Protein AF-A0A957Q213-F1 (afdb_monomer_lite)

Foldseek 3Di:
DCFPDDDDPDDDDPDDPDDPVLLVVLVVVQVVPAPLPAPPQDRFKDKDFPDDDQQDPPQADSVDPDHRRPVSSVSSSVSSNVLVVQADEVLVDDDQLPRRMHMDSHPLSVLLSLLVCVLVVNQVSHVVSCVVCVVPDDDSLVVSLVSCLVPVVSLLVNLVSCLVVVNNLVSLVPHDPVSLLVSLLSNCVVLVVPLCNVQSDDVDVVVCVVVDPDDDDDDDDDDDDPPPDPPVDLQDQLLCVVRPPSVVCVPPQLSSSSSSSLSNCCNPPVPVSNDPVNSVSNSVNSVRSVVVVVVVVVVVVVVVPPPPPPPDDDDDDDDDDDDDDDDDDDDDPDDDDDDDDDDDDDDDDDDDDDDDDDDDDDDDDDDDDDDDDDDDDDDDDDD

Radius of gyration: 33.46 Å; chains: 1; bounding box: 92×63×100 Å

Secondary structure (DSSP, 8-state):
--TT----S-----S--S-HHHHHHHHHHHHHT---PPTT--TT-EEEES----SSTT---SS-SS---HHHHHHHHHHHHHHHHT-B-GGGS---TT-SEEEESSHHHHHHHHHHHHHTT-GGG-HHHHHHHTT--S-HHHHHHHHHHHTGGGHHHHHHHHHHTT-HHHHHHHS-HHHHHHHHHHHHHHTT-GGGHHHHSS--HHHHHHH-S---S--PPPPPP-------SPPPPTTGGG-TTTTGGGGS-HHHHHHHHHHHHHHH-HHHHTSHHHHHHHHHHHHHHHHHHHHHHHHHHHHHTSS--PPPPPPPP----------PPPP-----------------PPP--------------------------------

Structure (mmCIF, N/CA/C/O backbone):
data_AF-A0A957Q213-F1
#
_entry.id   AF-A0A957Q213-F1
#
loop_
_atom_site.group_PDB
_atom_site.id
_atom_site.type_symbol
_atom_site.label_atom_id
_atom_site.label_alt_id
_atom_site.label_comp_id
_atom_site.label_asym_id
_atom_site.label_entity_id
_atom_site.label_seq_id
_atom_site.pdbx_PDB_ins_code
_atom_site.Cartn_x
_atom_site.Cartn_y
_atom_site.Cartn_z
_atom_site.occupancy
_atom_site.B_iso_or_equiv
_atom_site.auth_seq_id
_atom_site.auth_comp_id
_atom_site.auth_asym_id
_atom_site.auth_atom_id
_atom_site.pdbx_PDB_model_num
ATOM 1 N N . MET A 1 1 ? -0.571 8.875 -5.622 1.00 81.81 1 MET A N 1
ATOM 2 C CA . MET A 1 1 ? 0.793 9.452 -5.729 1.00 81.81 1 MET A CA 1
ATOM 3 C C . MET A 1 1 ? 1.415 9.208 -7.106 1.00 81.81 1 MET A C 1
ATOM 5 O O . MET A 1 1 ? 2.077 10.105 -7.630 1.00 81.81 1 MET A O 1
ATOM 9 N N . TRP A 1 2 ? 1.182 8.040 -7.711 1.00 86.81 2 TRP A N 1
ATOM 10 C CA . TRP A 1 2 ? 1.821 7.592 -8.956 1.00 86.81 2 TRP A CA 1
ATOM 11 C C . TRP A 1 2 ? 0.877 7.546 -10.168 1.00 86.81 2 TRP A C 1
ATOM 13 O O . TRP A 1 2 ? 1.337 7.358 -11.292 1.00 86.81 2 TRP A O 1
ATOM 23 N N . GLN A 1 3 ? -0.426 7.762 -9.971 1.00 84.69 3 GLN A N 1
ATOM 24 C CA . GLN A 1 3 ? -1.411 7.752 -11.058 1.00 84.69 3 GLN A CA 1
ATOM 25 C C . GLN A 1 3 ? -1.062 8.701 -12.214 1.00 84.69 3 GLN A C 1
ATOM 27 O O . GLN A 1 3 ? -0.798 9.889 -12.015 1.00 84.69 3 GLN A O 1
ATOM 32 N N . GLY A 1 4 ? -1.101 8.156 -13.435 1.00 85.50 4 GLY A N 1
ATOM 33 C CA . GLY A 1 4 ? -0.953 8.906 -14.685 1.00 85.50 4 GLY A CA 1
ATOM 34 C C . GLY A 1 4 ? 0.428 9.517 -14.932 1.00 85.50 4 GLY A C 1
ATOM 35 O O . GLY A 1 4 ? 0.570 10.314 -15.857 1.00 85.50 4 GLY A O 1
ATOM 36 N N . LYS A 1 5 ? 1.442 9.177 -14.128 1.00 91.75 5 LYS A N 1
ATOM 37 C CA . LYS A 1 5 ? 2.794 9.735 -14.247 1.00 91.75 5 LYS A CA 1
ATOM 38 C C . LYS A 1 5 ? 3.778 8.680 -14.734 1.00 91.75 5 LYS A C 1
ATOM 40 O O . LYS A 1 5 ? 3.760 7.538 -14.287 1.00 91.75 5 LYS A O 1
ATOM 45 N N . THR A 1 6 ? 4.685 9.090 -15.613 1.00 93.19 6 THR A N 1
ATOM 46 C CA . THR A 1 6 ? 5.863 8.303 -15.985 1.00 93.19 6 THR A CA 1
ATOM 47 C C . THR A 1 6 ? 7.094 8.957 -15.374 1.00 93.19 6 THR A C 1
ATOM 49 O O . THR A 1 6 ? 7.375 10.123 -15.639 1.00 93.19 6 THR A O 1
ATOM 52 N N . GLU A 1 7 ? 7.824 8.213 -14.546 1.00 94.31 7 GLU A N 1
ATOM 53 C CA . GLU A 1 7 ? 9.028 8.691 -13.866 1.00 94.31 7 GLU A CA 1
ATOM 54 C C . GLU A 1 7 ? 10.231 7.839 -14.288 1.00 94.31 7 GLU A C 1
ATOM 56 O O . GLU A 1 7 ? 10.206 6.613 -14.186 1.00 94.31 7 GLU A O 1
ATOM 61 N N . ILE A 1 8 ? 11.297 8.487 -14.766 1.00 94.12 8 ILE A N 1
ATOM 62 C CA . ILE A 1 8 ? 12.558 7.830 -15.128 1.00 94.12 8 ILE A CA 1
ATOM 63 C C . ILE A 1 8 ? 13.593 8.198 -14.069 1.00 94.12 8 ILE A C 1
ATOM 65 O O . ILE A 1 8 ? 14.088 9.322 -14.044 1.00 94.12 8 ILE A O 1
ATOM 69 N N . GLN A 1 9 ? 13.938 7.235 -13.211 1.00 92.56 9 GLN A N 1
ATOM 70 C CA . GLN A 1 9 ? 14.871 7.456 -12.099 1.00 92.56 9 GLN A CA 1
ATOM 71 C C . GLN A 1 9 ? 16.295 7.763 -12.570 1.00 92.56 9 GLN A C 1
ATOM 73 O O . GLN A 1 9 ? 16.974 8.643 -12.046 1.00 92.56 9 GLN A O 1
ATOM 78 N N . ARG A 1 10 ? 16.777 7.014 -13.566 1.00 93.94 10 ARG A N 1
ATOM 79 C CA . ARG A 1 10 ? 18.150 7.132 -14.052 1.00 93.94 10 ARG A CA 1
ATOM 80 C C . ARG A 1 10 ? 18.201 6.945 -15.556 1.00 93.94 10 ARG A C 1
ATOM 82 O O . ARG A 1 10 ? 17.820 5.898 -16.067 1.00 93.94 10 ARG A O 1
ATOM 89 N N . LEU A 1 11 ? 18.763 7.937 -16.237 1.00 92.81 11 LEU A N 1
ATOM 90 C CA . LEU A 1 11 ? 19.108 7.863 -17.649 1.00 92.81 11 LEU A CA 1
ATOM 91 C C . LEU A 1 11 ? 20.631 7.811 -17.784 1.00 92.81 11 LEU A C 1
ATOM 93 O O . LEU A 1 11 ? 21.336 8.687 -17.286 1.00 92.81 11 LEU A O 1
ATOM 97 N N . GLN A 1 12 ? 21.138 6.774 -18.446 1.00 93.00 12 GLN A N 1
ATOM 98 C CA . GLN A 1 12 ? 22.547 6.675 -18.817 1.00 93.00 12 GLN A CA 1
ATOM 99 C C . GLN A 1 12 ? 22.671 6.875 -20.320 1.00 93.00 12 GLN A C 1
ATOM 101 O O . GLN A 1 12 ? 22.032 6.167 -21.093 1.00 93.00 12 GLN A O 1
ATOM 106 N N . MET A 1 13 ? 23.515 7.818 -20.724 1.00 89.19 13 MET A N 1
ATOM 107 C CA . MET A 1 13 ? 23.792 8.103 -22.127 1.00 89.19 13 MET A CA 1
ATOM 108 C C . MET A 1 13 ? 25.281 7.923 -22.391 1.00 89.19 13 MET A C 1
ATOM 110 O O . MET A 1 13 ? 26.110 8.293 -21.561 1.00 89.19 13 MET A O 1
ATOM 114 N N . ARG A 1 14 ? 25.624 7.338 -23.539 1.00 89.00 14 ARG A N 1
ATOM 115 C CA . ARG A 1 14 ? 27.009 7.157 -23.992 1.00 89.00 14 ARG A CA 1
ATOM 116 C C . ARG A 1 14 ? 27.198 7.900 -25.313 1.00 89.00 14 ARG A C 1
ATOM 118 O O . ARG A 1 14 ? 26.281 7.924 -26.126 1.00 89.00 14 ARG A O 1
ATOM 125 N N . GLY A 1 15 ? 28.368 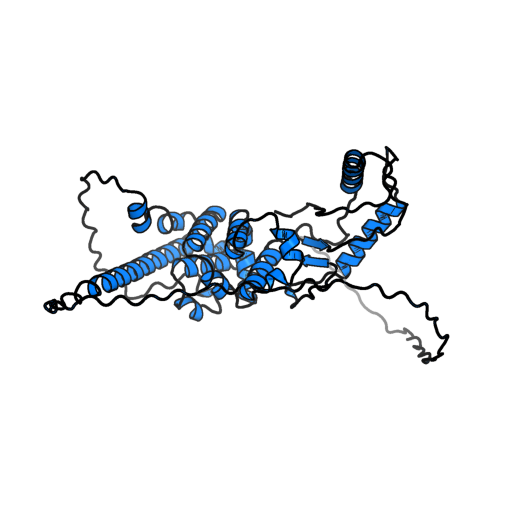8.508 -25.515 1.00 83.00 15 GLY A N 1
ATOM 126 C CA . GLY A 1 15 ? 28.740 9.121 -26.799 1.00 83.00 15 GLY A CA 1
ATOM 127 C C . GLY A 1 15 ? 28.058 10.454 -27.138 1.00 83.00 15 GLY A C 1
ATOM 128 O O . GLY A 1 15 ? 27.992 10.817 -28.306 1.00 83.00 15 GLY A O 1
ATOM 129 N N . CYS A 1 16 ? 27.537 11.195 -26.154 1.00 76.75 16 CYS A N 1
ATOM 130 C CA . CYS A 1 16 ? 26.980 12.527 -26.409 1.00 76.75 16 CYS A CA 1
ATOM 131 C C . CYS A 1 16 ? 28.109 13.540 -26.652 1.00 76.75 16 CYS A C 1
ATOM 133 O O . CYS A 1 16 ? 28.857 13.855 -25.729 1.00 76.75 16 CYS A O 1
ATOM 135 N N . ALA A 1 17 ? 28.216 14.070 -27.871 1.00 78.38 17 ALA A N 1
ATOM 136 C CA . ALA A 1 17 ? 29.090 15.204 -28.156 1.00 78.38 17 ALA A CA 1
ATOM 137 C C . ALA A 1 17 ? 28.450 16.501 -27.623 1.00 78.38 17 ALA A C 1
ATOM 139 O O . ALA A 1 17 ? 27.355 16.876 -28.047 1.00 78.38 17 ALA A O 1
ATOM 140 N N . GLY A 1 18 ? 29.120 17.176 -26.685 1.00 86.50 18 GLY A N 1
ATOM 141 C CA . GLY A 1 18 ? 28.717 18.480 -26.146 1.00 86.50 18 GLY A CA 1
ATOM 142 C C . GLY A 1 18 ? 28.556 18.522 -24.619 1.00 86.50 18 GLY A C 1
ATOM 143 O O . GLY A 1 18 ? 28.804 17.529 -23.934 1.00 86.50 18 GLY A O 1
ATOM 144 N N . PRO A 1 19 ? 28.148 19.679 -24.060 1.00 91.56 19 PRO A N 1
ATOM 145 C CA . PRO A 1 19 ? 28.006 19.849 -22.618 1.00 91.56 19 PRO A CA 1
ATOM 146 C C . PRO A 1 19 ? 26.961 18.889 -22.010 1.00 91.56 19 PRO A C 1
ATOM 148 O O . PRO A 1 19 ? 25.852 18.768 -22.546 1.00 91.56 19 PRO A O 1
ATOM 151 N N . PRO A 1 20 ? 27.252 18.251 -20.860 1.00 89.56 20 PRO A N 1
ATOM 152 C CA . PRO A 1 20 ? 26.401 17.207 -20.277 1.00 89.56 20 PRO A CA 1
ATOM 153 C C . PRO A 1 20 ? 25.012 17.711 -19.863 1.00 89.56 20 PRO A C 1
ATOM 155 O O . PRO A 1 20 ? 24.025 16.985 -19.988 1.00 89.56 20 PRO A O 1
ATOM 158 N N . LEU A 1 21 ? 24.905 18.966 -19.412 1.00 90.75 21 LEU A N 1
ATOM 159 C CA . LEU A 1 21 ? 23.623 19.569 -19.039 1.00 90.75 21 LEU A CA 1
ATOM 160 C C . LEU A 1 21 ? 22.698 19.724 -20.253 1.00 90.75 21 LEU A C 1
ATOM 162 O O . LEU A 1 21 ? 21.523 19.365 -20.185 1.00 90.75 21 LEU A O 1
ATOM 166 N N . THR A 1 22 ? 23.238 20.190 -21.380 1.00 90.31 22 THR A N 1
ATOM 167 C CA . THR A 1 22 ? 22.491 20.331 -22.634 1.00 90.31 22 THR A CA 1
ATOM 168 C C . THR A 1 22 ? 22.008 18.974 -23.134 1.00 90.31 22 THR A C 1
ATOM 170 O O . THR A 1 22 ? 20.844 18.841 -23.508 1.00 90.31 22 THR A O 1
ATOM 173 N N . ALA A 1 23 ? 22.863 17.946 -23.083 1.00 89.12 23 ALA A N 1
ATOM 174 C CA . ALA A 1 23 ? 22.477 16.583 -23.442 1.00 89.12 23 ALA A CA 1
ATOM 175 C C . ALA A 1 23 ? 21.338 16.059 -22.549 1.00 89.12 23 ALA A C 1
ATOM 177 O O . ALA A 1 23 ? 20.344 15.542 -23.059 1.00 89.12 23 ALA A O 1
ATOM 178 N N . ARG A 1 24 ? 21.429 16.271 -21.228 1.00 90.56 24 ARG A N 1
ATOM 179 C CA . ARG A 1 24 ? 20.388 15.880 -20.265 1.00 90.56 24 ARG A CA 1
ATOM 180 C C . ARG A 1 24 ? 19.050 16.568 -20.538 1.00 90.56 24 ARG A C 1
ATOM 182 O O . ARG A 1 24 ? 18.029 15.889 -20.558 1.00 90.56 24 ARG A O 1
ATOM 189 N N . LEU A 1 25 ? 19.040 17.887 -20.741 1.00 90.81 25 LEU A N 1
ATOM 190 C CA . LEU A 1 25 ? 17.805 18.641 -20.994 1.00 90.81 25 LEU A CA 1
ATOM 191 C C . LEU A 1 25 ? 17.138 18.214 -22.306 1.00 90.81 25 LEU A C 1
ATOM 193 O O . LEU A 1 25 ? 15.924 18.027 -22.343 1.00 90.81 25 LEU A O 1
ATOM 197 N N . ARG A 1 26 ? 17.924 17.986 -23.366 1.00 89.88 26 ARG A N 1
ATOM 198 C CA . ARG A 1 26 ? 17.397 17.498 -24.650 1.00 89.88 26 ARG A CA 1
ATOM 199 C C . ARG A 1 26 ? 16.843 16.085 -24.546 1.00 89.88 26 ARG A C 1
ATOM 201 O O . ARG A 1 26 ? 15.755 15.829 -25.051 1.00 89.88 26 ARG A O 1
ATOM 208 N N . ALA A 1 27 ? 17.555 15.189 -23.867 1.00 89.69 27 ALA A N 1
ATOM 209 C CA . ALA A 1 27 ? 17.081 13.831 -23.652 1.00 89.69 27 ALA A CA 1
ATOM 210 C C . ALA A 1 27 ? 15.788 13.813 -22.826 1.00 89.69 27 ALA A C 1
ATOM 212 O O . ALA A 1 27 ? 14.842 13.124 -23.193 1.00 89.69 27 ALA A O 1
ATOM 213 N N . ALA A 1 28 ? 15.709 14.623 -21.765 1.00 90.44 28 ALA A N 1
ATOM 214 C CA . ALA A 1 28 ? 14.490 14.778 -20.975 1.00 90.44 28 ALA A CA 1
ATOM 215 C C . ALA A 1 28 ? 13.323 15.304 -21.826 1.00 90.44 28 ALA A C 1
ATOM 217 O O . ALA A 1 28 ? 12.235 14.742 -21.766 1.00 90.44 28 ALA A O 1
ATOM 218 N N . GLY A 1 29 ? 13.559 16.318 -22.667 1.00 89.81 29 GLY A N 1
ATOM 219 C CA . GLY A 1 29 ? 12.550 16.842 -23.591 1.00 89.81 29 GLY A CA 1
ATOM 220 C C . GLY A 1 29 ? 12.062 15.798 -24.600 1.00 89.81 29 GLY A C 1
ATOM 221 O O . GLY A 1 29 ? 10.861 15.658 -24.800 1.00 89.81 29 GLY A O 1
ATOM 222 N N . GLN A 1 30 ? 12.966 15.013 -25.195 1.00 89.56 30 GLN A N 1
ATOM 223 C CA . GLN A 1 30 ? 12.584 13.945 -26.127 1.00 89.56 30 GLN A CA 1
ATOM 224 C C . GLN A 1 30 ? 11.821 12.807 -25.436 1.00 89.56 30 GLN A C 1
ATOM 226 O O . GLN A 1 30 ? 10.854 12.306 -26.006 1.00 89.56 30 GLN A O 1
ATOM 231 N N . LEU A 1 31 ? 12.222 12.420 -24.220 1.00 91.38 31 LEU A N 1
ATOM 232 C CA . LEU A 1 31 ? 11.545 11.391 -23.425 1.00 91.38 31 LEU A CA 1
ATOM 233 C C . LEU A 1 31 ? 10.166 11.848 -22.936 1.00 91.38 31 LEU A C 1
ATOM 235 O O . LEU A 1 31 ? 9.243 11.043 -22.919 1.00 91.38 31 LEU A O 1
ATOM 239 N N . ALA A 1 32 ? 10.002 13.129 -22.596 1.00 90.38 32 ALA A N 1
ATOM 240 C CA . ALA A 1 32 ? 8.718 13.697 -22.183 1.00 90.38 32 ALA A CA 1
ATOM 241 C C . ALA A 1 32 ? 7.664 13.678 -23.304 1.00 90.38 32 ALA A C 1
ATOM 243 O O . ALA A 1 32 ? 6.470 13.683 -23.024 1.00 90.38 32 ALA A O 1
ATOM 244 N N . LEU A 1 33 ? 8.099 13.634 -24.568 1.00 90.38 33 LEU A N 1
ATOM 245 C CA . LEU A 1 33 ? 7.220 13.497 -25.733 1.00 90.38 33 LEU A CA 1
ATOM 246 C C . LEU A 1 33 ? 6.844 12.038 -26.041 1.00 90.38 33 LEU A C 1
ATOM 248 O O . LEU A 1 33 ? 6.036 11.804 -26.939 1.00 90.38 33 LEU A O 1
ATOM 252 N N . LEU A 1 34 ? 7.449 11.055 -25.365 1.00 90.81 34 LEU A N 1
ATOM 253 C CA . LEU A 1 34 ? 7.121 9.649 -25.575 1.00 90.81 34 LEU A CA 1
ATOM 254 C C . LEU A 1 34 ? 5.905 9.258 -24.751 1.00 90.81 34 LEU A C 1
ATOM 256 O O . LEU A 1 34 ? 5.905 9.337 -23.524 1.00 90.81 34 LEU A O 1
ATOM 260 N N . GLU A 1 35 ? 4.908 8.700 -25.425 1.00 92.38 35 GLU A N 1
ATOM 261 C CA . GLU A 1 35 ? 3.886 7.917 -24.752 1.00 92.38 35 GLU A CA 1
ATOM 262 C C . GLU A 1 35 ? 4.476 6.542 -24.414 1.00 92.38 35 GLU A C 1
ATOM 264 O O . GLU A 1 35 ? 4.513 5.637 -25.249 1.00 92.38 35 GLU A O 1
ATOM 269 N N . LEU A 1 36 ? 5.013 6.417 -23.196 1.00 94.31 36 LEU A N 1
ATOM 270 C CA . LEU A 1 36 ? 5.585 5.173 -22.663 1.00 94.31 36 LEU A CA 1
ATOM 271 C C . LEU A 1 36 ? 4.535 4.266 -22.016 1.00 94.31 36 LEU A C 1
ATOM 273 O O . LEU A 1 36 ? 4.877 3.225 -21.462 1.00 94.31 36 LEU A O 1
ATOM 277 N N . ARG A 1 37 ? 3.258 4.646 -22.054 1.00 94.75 37 ARG A N 1
ATOM 278 C CA . ARG A 1 37 ? 2.184 3.831 -21.502 1.00 94.75 37 ARG A CA 1
ATOM 279 C C . ARG A 1 37 ? 1.866 2.689 -22.475 1.00 94.75 37 ARG A C 1
ATOM 281 O O . ARG A 1 37 ? 1.428 2.964 -23.590 1.00 94.75 37 ARG A O 1
ATOM 288 N N . PRO A 1 38 ? 2.066 1.415 -22.093 1.00 95.06 38 PRO A N 1
ATOM 289 C CA . PRO A 1 38 ? 1.753 0.310 -22.982 1.00 95.06 38 PRO A CA 1
ATOM 290 C C . PRO A 1 38 ? 0.230 0.197 -23.176 1.00 95.06 38 PRO A C 1
ATOM 292 O O . PRO A 1 38 ? -0.533 0.434 -22.231 1.00 95.06 38 PRO A O 1
ATOM 295 N N . PRO A 1 39 ? -0.233 -0.191 -24.379 1.00 94.25 39 PRO A N 1
ATOM 296 C CA . PRO A 1 39 ? -1.653 -0.401 -24.628 1.00 94.25 39 PRO A CA 1
ATOM 297 C C . PRO A 1 39 ? -2.190 -1.519 -23.724 1.00 94.25 39 PRO A C 1
ATOM 299 O O . PRO A 1 39 ? -1.530 -2.540 -23.528 1.00 94.25 39 PRO A O 1
ATOM 302 N N . GLY A 1 40 ? -3.383 -1.312 -23.162 1.00 95.06 40 GLY A N 1
ATOM 303 C CA . GLY A 1 40 ? -4.032 -2.247 -22.234 1.00 95.06 40 GLY A CA 1
ATOM 304 C C . GLY A 1 40 ? -3.694 -2.043 -20.751 1.00 95.06 40 GLY A C 1
ATOM 305 O O . GLY A 1 40 ? -4.351 -2.636 -19.898 1.00 95.06 40 GLY A O 1
ATOM 306 N N . LEU A 1 41 ? -2.733 -1.177 -20.406 1.00 96.06 41 LEU A N 1
ATOM 307 C CA . LEU A 1 41 ? -2.454 -0.850 -19.006 1.00 96.06 41 LEU A CA 1
ATOM 308 C C . LEU A 1 41 ? -3.567 0.034 -18.420 1.00 96.06 41 LEU A C 1
ATOM 310 O O . LEU A 1 41 ? -3.805 1.144 -18.911 1.00 96.06 41 LEU A O 1
ATOM 314 N N . SER A 1 42 ? -4.216 -0.434 -17.347 1.00 96.12 42 SER A N 1
ATOM 315 C CA . SER A 1 42 ? -5.228 0.334 -16.602 1.00 96.12 42 SER A CA 1
ATOM 316 C C . SER A 1 42 ? -4.681 1.703 -16.154 1.00 96.12 42 SER A C 1
ATOM 318 O O . SER A 1 42 ? -3.502 1.790 -15.814 1.00 96.12 42 SER A O 1
ATOM 320 N N . PRO A 1 43 ? -5.496 2.779 -16.113 1.00 94.00 43 PRO A N 1
ATOM 321 C CA . PRO A 1 43 ? -5.051 4.091 -15.625 1.00 94.00 43 PRO A CA 1
ATOM 322 C C . PRO A 1 43 ? -4.539 4.096 -14.182 1.00 94.00 43 PRO A C 1
ATOM 324 O O . PRO A 1 43 ? -3.728 4.951 -13.833 1.00 94.00 43 PRO A O 1
ATOM 327 N N . SER A 1 44 ? -5.015 3.160 -13.360 1.00 95.81 44 SER A N 1
ATOM 328 C CA . SER A 1 44 ? -4.590 2.993 -11.970 1.00 95.81 44 SER A CA 1
ATOM 329 C C . SER A 1 44 ? -3.327 2.148 -11.820 1.00 95.81 44 SER A C 1
ATOM 331 O O . SER A 1 44 ? -2.680 2.233 -10.780 1.00 95.81 44 SER A O 1
ATOM 333 N N . ALA A 1 45 ? -2.992 1.334 -12.824 1.00 97.06 45 ALA A N 1
ATOM 334 C CA . ALA A 1 45 ? -1.942 0.335 -12.713 1.00 97.06 45 ALA A CA 1
ATOM 335 C C . ALA A 1 45 ? -0.550 0.960 -12.720 1.00 97.06 45 ALA A C 1
ATOM 337 O O . ALA A 1 45 ? -0.279 1.949 -13.404 1.00 97.06 45 ALA A O 1
ATOM 338 N N . ILE A 1 46 ? 0.349 0.331 -11.969 1.00 97.62 46 ILE A N 1
ATOM 339 C CA . ILE A 1 46 ? 1.708 0.811 -11.749 1.00 97.62 46 ILE A CA 1
ATOM 340 C C . ILE A 1 46 ? 2.657 -0.235 -12.310 1.00 97.62 46 ILE A C 1
ATOM 342 O O . ILE A 1 46 ? 2.783 -1.334 -11.771 1.00 97.62 46 ILE A O 1
ATOM 346 N N . LEU A 1 47 ? 3.324 0.120 -13.406 1.00 98.00 47 LEU A N 1
ATOM 347 C CA . LEU A 1 47 ? 4.361 -0.697 -14.020 1.00 98.00 47 LEU A CA 1
ATOM 348 C C . LEU A 1 47 ? 5.734 -0.147 -13.633 1.00 98.00 47 LEU A C 1
ATOM 350 O O . LEU A 1 47 ? 6.099 0.965 -14.015 1.00 98.00 47 LEU A O 1
ATOM 354 N N . LEU A 1 48 ? 6.511 -0.946 -12.911 1.00 98.19 48 LEU A N 1
ATOM 355 C CA . LEU A 1 48 ? 7.894 -0.646 -12.563 1.00 98.19 48 LEU A CA 1
ATOM 356 C C . LEU A 1 48 ? 8.812 -1.432 -13.479 1.00 98.19 48 LEU A C 1
ATOM 358 O O . LEU A 1 48 ? 8.781 -2.659 -13.499 1.00 98.19 48 LEU A O 1
ATOM 362 N N . VAL A 1 49 ? 9.662 -0.725 -14.212 1.00 97.88 49 VAL A N 1
ATOM 363 C CA . VAL A 1 49 ? 10.640 -1.330 -15.115 1.00 97.88 49 VAL A CA 1
ATOM 364 C C . VAL A 1 49 ? 12.032 -1.135 -14.541 1.00 97.88 49 VAL A C 1
ATOM 366 O O . VAL A 1 49 ? 12.452 -0.006 -14.289 1.00 97.88 49 VAL A O 1
ATOM 369 N N . ARG A 1 50 ? 12.771 -2.233 -14.360 1.00 97.62 50 ARG A N 1
ATOM 370 C CA . ARG A 1 50 ? 14.114 -2.197 -13.769 1.00 97.62 50 ARG A CA 1
ATOM 371 C C . ARG A 1 50 ? 15.100 -1.447 -14.651 1.00 97.62 50 ARG A C 1
ATOM 373 O O . ARG A 1 50 ? 15.917 -0.664 -14.169 1.00 97.62 50 ARG A O 1
ATOM 380 N N . ARG A 1 51 ? 15.079 -1.762 -15.945 1.00 97.38 51 ARG A N 1
ATOM 381 C CA . ARG A 1 51 ? 15.992 -1.213 -16.944 1.00 97.38 51 ARG A CA 1
ATOM 382 C C . ARG A 1 51 ? 15.431 -1.444 -18.338 1.00 97.38 51 ARG A C 1
ATOM 384 O O . ARG A 1 51 ? 14.985 -2.542 -18.646 1.00 97.38 51 ARG A O 1
ATOM 391 N N . ILE A 1 52 ? 15.567 -0.434 -19.188 1.00 96.56 52 ILE A N 1
ATOM 392 C CA . ILE A 1 52 ? 15.393 -0.553 -20.636 1.00 96.56 52 ILE A CA 1
ATOM 393 C C . ILE A 1 52 ? 16.759 -0.282 -21.255 1.00 96.56 52 ILE A C 1
ATOM 395 O O . ILE A 1 52 ? 17.391 0.735 -20.964 1.00 96.56 52 ILE A O 1
ATOM 399 N N . VAL A 1 53 ? 17.259 -1.236 -22.035 1.00 95.62 53 VAL A N 1
ATOM 400 C CA . VAL A 1 53 ? 18.432 -1.020 -22.888 1.00 95.62 53 VAL A CA 1
ATOM 401 C C . VAL A 1 53 ? 17.943 -0.336 -24.157 1.00 95.62 53 VAL A C 1
ATOM 403 O O . VAL A 1 53 ? 16.842 -0.638 -24.604 1.00 95.62 53 VAL A O 1
ATOM 406 N N . ASP A 1 54 ? 18.734 0.588 -24.704 1.00 93.94 54 ASP A N 1
ATOM 407 C CA . ASP A 1 54 ? 18.405 1.259 -25.962 1.00 93.94 54 ASP A CA 1
ATOM 408 C C . ASP A 1 54 ? 18.092 0.210 -27.048 1.00 93.94 54 ASP A C 1
ATOM 410 O O . ASP A 1 54 ? 19.000 -0.530 -27.440 1.00 93.94 54 ASP A O 1
ATOM 414 N N . PRO A 1 55 ? 16.825 0.094 -27.491 1.00 95.00 55 PRO A N 1
ATOM 415 C CA . PRO A 1 55 ? 16.415 -0.983 -28.384 1.00 95.00 55 PRO A CA 1
ATOM 416 C C . PRO A 1 55 ? 16.870 -0.743 -29.822 1.00 95.00 55 PRO A C 1
ATOM 418 O O . PRO A 1 55 ? 16.831 -1.663 -30.635 1.00 95.00 55 PRO A O 1
ATOM 421 N N . LEU A 1 56 ? 17.294 0.484 -30.145 1.00 93.81 56 LEU A N 1
ATOM 422 C CA . LEU A 1 56 ? 17.830 0.825 -31.453 1.00 93.81 56 LEU A CA 1
ATOM 423 C C . LEU A 1 56 ? 19.033 1.770 -31.290 1.00 93.81 56 LEU A C 1
ATOM 425 O O . LEU A 1 56 ? 18.883 2.989 -31.432 1.00 93.81 56 LEU A O 1
ATOM 429 N N . PRO A 1 57 ? 20.224 1.213 -30.991 1.00 88.56 57 PRO A N 1
ATOM 430 C CA . PRO A 1 57 ? 21.438 1.992 -30.791 1.00 88.56 57 PRO A CA 1
ATOM 431 C C . PRO A 1 57 ? 21.696 2.965 -31.944 1.00 88.56 57 PRO A C 1
ATOM 433 O O . PRO A 1 57 ? 21.446 2.651 -33.106 1.00 88.56 57 PRO A O 1
ATOM 436 N N . HIS A 1 58 ? 22.215 4.150 -31.618 1.00 86.81 58 HIS A N 1
ATOM 437 C CA . HIS A 1 58 ? 22.536 5.236 -32.561 1.00 86.81 58 HIS A CA 1
ATOM 438 C C . HIS A 1 58 ? 21.339 5.914 -33.247 1.00 86.81 58 HIS A C 1
ATOM 440 O O . HIS A 1 58 ? 21.525 6.943 -33.895 1.00 86.81 58 HIS A O 1
ATOM 446 N N . ALA A 1 59 ? 20.111 5.414 -33.085 1.00 87.62 59 ALA A N 1
ATOM 447 C CA . ALA A 1 59 ? 18.932 6.042 -33.680 1.00 87.62 59 ALA A CA 1
ATOM 448 C C . ALA A 1 59 ? 18.428 7.265 -32.892 1.00 87.62 59 ALA A C 1
ATOM 450 O O . ALA A 1 59 ? 17.716 8.106 -33.451 1.00 87.62 59 ALA A O 1
ATOM 451 N N . LEU A 1 60 ? 18.807 7.382 -31.614 1.00 85.75 60 LEU A N 1
ATOM 452 C CA . LEU A 1 60 ? 18.527 8.546 -30.778 1.00 85.75 60 LEU A CA 1
ATOM 453 C C . LEU A 1 60 ? 19.542 9.665 -31.057 1.00 85.75 60 LEU A C 1
ATOM 455 O O . LEU A 1 60 ? 20.657 9.658 -30.538 1.00 85.75 60 LEU A O 1
ATOM 459 N N . SER A 1 61 ? 19.138 10.657 -31.852 1.00 85.06 61 SER A N 1
ATOM 460 C CA . SER A 1 61 ? 19.932 11.868 -32.073 1.00 85.06 61 SER A CA 1
ATOM 461 C C . SER A 1 61 ? 19.478 13.006 -31.154 1.00 85.06 61 SER A C 1
ATOM 463 O O . SER A 1 61 ? 18.360 13.513 -31.273 1.00 85.06 61 SER A O 1
ATOM 465 N N . LEU A 1 62 ? 20.373 13.446 -30.262 1.00 84.12 62 LEU A N 1
ATOM 466 C CA . LEU A 1 62 ? 20.181 14.636 -29.422 1.00 84.12 62 LEU A CA 1
ATOM 467 C C . LEU A 1 62 ? 20.570 15.952 -30.119 1.00 84.12 62 LEU A C 1
ATOM 469 O O . LEU A 1 62 ? 20.461 17.023 -29.517 1.00 84.12 62 LEU A O 1
ATOM 473 N N . SER A 1 63 ? 21.092 15.905 -31.347 1.00 79.69 63 SER A N 1
ATOM 474 C CA . SER A 1 63 ? 21.437 17.115 -32.103 1.00 79.69 63 SER A CA 1
ATOM 475 C C . SER A 1 63 ? 20.254 17.662 -32.901 1.00 79.69 63 SER A C 1
ATOM 477 O O . SER A 1 63 ? 20.218 18.859 -33.171 1.00 79.69 63 SER A O 1
ATOM 479 N N . ALA A 1 64 ? 19.275 16.816 -33.239 1.00 67.44 64 ALA A N 1
ATOM 480 C CA . ALA A 1 64 ? 18.116 17.203 -34.030 1.00 67.44 64 ALA A CA 1
ATOM 481 C C . ALA A 1 64 ? 17.111 18.009 -33.195 1.00 67.44 64 ALA A C 1
ATOM 483 O O . ALA A 1 64 ? 16.559 17.527 -32.205 1.00 67.44 64 ALA A O 1
ATOM 484 N N . THR A 1 65 ? 16.846 19.240 -33.624 1.00 68.56 65 THR A N 1
ATOM 485 C CA . THR A 1 65 ? 16.043 20.217 -32.882 1.00 68.56 65 THR A CA 1
ATOM 486 C C . THR A 1 65 ? 14.538 19.919 -32.879 1.00 68.56 65 THR A C 1
ATOM 488 O O . THR A 1 65 ? 13.830 20.535 -32.091 1.00 68.56 65 THR A O 1
ATOM 491 N N . TYR A 1 66 ? 14.021 19.000 -33.719 1.00 64.75 66 TYR A N 1
ATOM 492 C CA . TYR A 1 66 ? 12.577 19.011 -34.021 1.00 64.75 66 TYR A CA 1
ATOM 493 C C . TYR A 1 66 ? 11.767 17.710 -33.902 1.00 64.75 66 TYR A C 1
ATOM 495 O O . TYR A 1 66 ? 10.543 17.812 -33.840 1.00 64.75 66 TYR A O 1
ATOM 503 N N . LYS A 1 67 ? 12.340 16.502 -33.792 1.00 72.50 67 LYS A N 1
ATOM 504 C CA . LYS A 1 67 ? 11.535 15.312 -33.431 1.00 72.50 67 LYS A CA 1
ATOM 505 C C . LYS A 1 67 ? 12.396 14.100 -33.078 1.00 72.50 67 LYS A C 1
ATOM 507 O O . LYS A 1 67 ? 13.398 13.883 -33.760 1.00 72.50 67 LYS A O 1
ATOM 512 N N . PRO A 1 68 ? 12.010 13.272 -32.090 1.00 73.69 68 PRO A N 1
ATOM 513 C CA . PRO A 1 68 ? 12.644 11.974 -31.908 1.00 73.69 68 PRO A CA 1
ATOM 514 C C . PRO A 1 68 ? 12.406 11.103 -33.151 1.00 73.69 68 PRO A C 1
ATOM 516 O O . PRO A 1 68 ? 11.340 11.162 -33.771 1.00 73.69 68 PRO A O 1
ATOM 519 N N . ASN A 1 69 ? 13.396 10.292 -33.521 1.00 87.75 69 ASN A N 1
ATOM 520 C CA . ASN A 1 69 ? 13.284 9.344 -34.626 1.00 87.75 69 ASN A CA 1
ATOM 521 C C . ASN A 1 69 ? 12.115 8.373 -34.369 1.00 87.75 69 ASN A C 1
ATOM 523 O O . ASN A 1 69 ? 12.161 7.607 -33.407 1.00 87.75 69 ASN A O 1
ATOM 527 N N . ARG A 1 70 ? 11.088 8.375 -35.234 1.00 91.00 70 ARG A N 1
ATOM 528 C CA . ARG A 1 70 ? 9.889 7.526 -35.078 1.00 91.00 70 ARG A CA 1
ATOM 529 C C . ARG A 1 70 ? 10.222 6.040 -34.934 1.00 91.00 70 ARG A C 1
ATOM 531 O O . ARG A 1 70 ? 9.575 5.358 -34.146 1.00 91.00 70 ARG A O 1
ATOM 538 N N . ALA A 1 71 ? 11.233 5.542 -35.651 1.00 93.19 71 ALA A N 1
ATOM 539 C CA . ALA A 1 71 ? 11.645 4.141 -35.554 1.00 93.19 71 ALA A CA 1
ATOM 540 C C . ALA A 1 71 ? 12.153 3.804 -34.144 1.00 93.19 71 ALA A C 1
ATOM 542 O O . ALA A 1 71 ? 11.769 2.787 -33.571 1.00 93.19 71 ALA A O 1
ATOM 543 N N . TRP A 1 72 ? 12.946 4.702 -33.554 1.00 93.50 72 TRP A N 1
ATOM 544 C CA . TRP A 1 72 ? 13.416 4.565 -32.178 1.00 93.50 72 TRP A CA 1
ATOM 545 C C . TRP A 1 72 ? 12.263 4.664 -31.167 1.00 93.50 72 TRP A C 1
ATOM 547 O O . TRP A 1 72 ? 12.178 3.836 -30.264 1.00 93.50 72 TRP A O 1
ATOM 557 N N . GLN A 1 73 ? 11.326 5.606 -31.349 1.00 93.50 73 GLN A N 1
ATOM 558 C CA . GLN A 1 73 ? 10.145 5.731 -30.479 1.00 93.50 73 GLN A CA 1
ATOM 559 C C . GLN A 1 73 ? 9.320 4.437 -30.451 1.00 93.50 73 GLN A C 1
ATOM 561 O O . GLN A 1 73 ? 9.013 3.926 -29.375 1.00 93.50 73 GLN A O 1
ATOM 566 N N . HIS A 1 74 ? 9.006 3.878 -31.624 1.00 94.50 74 HIS A N 1
ATOM 567 C CA . HIS A 1 74 ? 8.271 2.619 -31.728 1.00 94.50 74 HIS A CA 1
ATOM 568 C C . HIS A 1 74 ? 9.038 1.443 -31.119 1.00 94.50 74 HIS A C 1
ATOM 570 O O . HIS A 1 74 ? 8.427 0.591 -30.476 1.00 94.50 74 HIS A O 1
ATOM 576 N N . ALA A 1 75 ? 10.364 1.397 -31.282 1.00 95.88 75 ALA A N 1
ATOM 577 C CA . ALA A 1 75 ? 11.195 0.370 -30.663 1.00 95.88 75 ALA A CA 1
ATOM 578 C C . ALA A 1 75 ? 11.132 0.445 -29.127 1.00 95.88 75 ALA A C 1
ATOM 580 O O . ALA A 1 75 ? 10.903 -0.574 -28.482 1.00 95.88 75 ALA A O 1
ATOM 581 N N . VAL A 1 76 ? 11.231 1.646 -28.541 1.00 95.94 76 VAL A N 1
ATOM 582 C CA . VAL A 1 76 ? 11.084 1.857 -27.088 1.00 95.94 76 VAL A CA 1
ATOM 583 C C . VAL A 1 76 ? 9.687 1.467 -26.606 1.00 95.94 76 VAL A C 1
ATOM 585 O O . VAL A 1 76 ? 9.564 0.748 -25.616 1.00 95.94 76 VAL A O 1
ATOM 588 N N . GLN A 1 77 ? 8.635 1.884 -27.315 1.00 95.75 77 GLN A N 1
ATOM 589 C CA . GLN A 1 77 ? 7.255 1.519 -26.979 1.00 95.75 77 GLN A CA 1
ATOM 590 C C . GLN A 1 77 ? 7.038 0.004 -27.013 1.00 95.75 77 GLN A C 1
ATOM 592 O O . GLN A 1 77 ? 6.431 -0.548 -26.096 1.00 95.75 77 GLN A O 1
ATOM 597 N N . ARG A 1 78 ? 7.575 -0.682 -28.032 1.00 96.81 78 ARG A N 1
ATOM 598 C CA . ARG A 1 78 ? 7.536 -2.145 -28.123 1.00 96.81 78 ARG A CA 1
ATOM 599 C C . ARG A 1 78 ? 8.273 -2.789 -26.951 1.00 96.81 78 ARG A C 1
ATOM 601 O O . ARG A 1 78 ? 7.698 -3.656 -26.309 1.00 96.81 78 ARG A O 1
ATOM 608 N N . SER A 1 79 ? 9.468 -2.313 -26.598 1.00 97.56 79 SER A N 1
ATOM 609 C CA . SER A 1 79 ? 10.203 -2.833 -25.437 1.00 97.56 79 SER A CA 1
ATOM 610 C C . SER A 1 79 ? 9.439 -2.663 -24.122 1.00 97.56 79 SER A C 1
ATOM 612 O O . SER A 1 79 ? 9.409 -3.590 -23.316 1.00 97.56 79 SER A O 1
ATOM 614 N N . VAL A 1 80 ? 8.784 -1.516 -23.895 1.00 97.75 80 VAL A N 1
ATOM 615 C CA . VAL A 1 80 ? 7.929 -1.329 -22.708 1.00 97.75 80 VAL A CA 1
ATOM 616 C C . VAL A 1 80 ? 6.732 -2.278 -22.736 1.00 97.75 80 VAL A C 1
ATOM 618 O O . VAL A 1 80 ? 6.386 -2.855 -21.707 1.00 97.75 80 VAL A O 1
ATOM 621 N N . HIS A 1 81 ? 6.107 -2.468 -23.898 1.00 97.50 81 HIS A N 1
ATOM 622 C CA . HIS A 1 81 ? 4.992 -3.397 -24.047 1.00 97.50 81 HIS A CA 1
ATOM 623 C C . HIS A 1 81 ? 5.405 -4.854 -23.781 1.00 97.50 81 HIS A C 1
ATOM 625 O O . HIS A 1 81 ? 4.700 -5.567 -23.068 1.00 97.50 81 HIS A O 1
ATOM 631 N N . ASP A 1 82 ? 6.567 -5.285 -24.272 1.00 97.94 82 ASP A N 1
ATOM 632 C CA . ASP A 1 82 ? 7.100 -6.625 -24.015 1.00 97.94 82 ASP A CA 1
ATOM 633 C C . ASP A 1 82 ? 7.382 -6.830 -22.518 1.00 97.94 82 ASP A C 1
ATOM 635 O O . ASP A 1 82 ? 6.988 -7.845 -21.940 1.00 97.94 82 ASP A O 1
ATOM 639 N N . LEU A 1 83 ? 7.968 -5.826 -21.856 1.00 98.31 83 LEU A N 1
ATOM 640 C CA . LEU A 1 83 ? 8.197 -5.829 -20.408 1.00 98.31 83 LEU A CA 1
ATOM 641 C C . LEU A 1 83 ? 6.896 -5.836 -19.602 1.00 98.31 83 LEU A C 1
ATOM 643 O O . LEU A 1 83 ? 6.818 -6.506 -18.577 1.00 98.31 83 LEU A O 1
ATOM 647 N N . TYR A 1 84 ? 5.861 -5.133 -20.063 1.00 98.12 84 TYR A N 1
ATOM 648 C CA . TYR A 1 84 ? 4.531 -5.190 -19.463 1.00 98.12 84 TYR A CA 1
ATOM 649 C C . TYR A 1 84 ? 3.949 -6.607 -19.530 1.00 98.12 84 TYR A C 1
ATOM 651 O O . TYR A 1 84 ? 3.478 -7.122 -18.516 1.00 98.12 84 TYR A O 1
ATOM 659 N N . ARG A 1 85 ? 4.044 -7.279 -20.683 1.00 97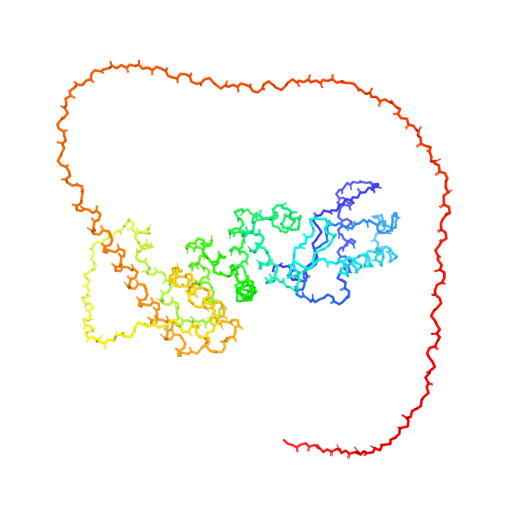.69 85 ARG A N 1
ATOM 660 C CA . ARG A 1 85 ? 3.564 -8.664 -20.843 1.00 97.69 85 ARG A CA 1
ATOM 661 C C . ARG A 1 85 ? 4.340 -9.672 -19.995 1.00 97.69 85 ARG A C 1
ATOM 663 O O . ARG A 1 85 ? 3.761 -10.666 -19.572 1.00 97.69 85 ARG A O 1
ATOM 670 N N . GLN A 1 86 ? 5.623 -9.416 -19.754 1.00 97.69 86 GLN A N 1
ATOM 671 C CA . GLN A 1 86 ? 6.516 -10.264 -18.955 1.00 97.69 86 GLN A CA 1
ATOM 672 C C . GLN A 1 86 ? 6.579 -9.858 -17.474 1.00 97.69 86 GLN A C 1
ATOM 674 O O . GLN A 1 86 ? 7.364 -10.425 -16.713 1.00 97.69 86 GLN A O 1
ATOM 679 N N . SER A 1 87 ? 5.807 -8.850 -17.062 1.00 98.19 87 SER A N 1
ATOM 680 C CA . SER A 1 87 ? 5.885 -8.311 -15.707 1.00 98.19 87 SER A CA 1
ATOM 681 C C . SER A 1 87 ? 5.444 -9.337 -14.665 1.00 98.19 87 SER A C 1
ATOM 683 O O . SER A 1 87 ? 4.431 -10.023 -14.813 1.00 98.19 87 SER A O 1
ATOM 685 N N . ALA A 1 88 ? 6.214 -9.427 -13.583 1.00 98.25 88 ALA A N 1
ATOM 686 C CA . ALA A 1 88 ? 5.832 -10.221 -12.429 1.00 98.25 88 ALA A CA 1
ATOM 687 C C . ALA A 1 88 ? 4.765 -9.480 -11.607 1.00 98.25 88 ALA A C 1
ATOM 689 O O . ALA A 1 88 ? 4.782 -8.250 -11.523 1.00 98.25 88 ALA A O 1
ATOM 690 N N . ARG A 1 89 ? 3.854 -10.228 -10.978 1.00 98.00 89 ARG A N 1
ATOM 691 C CA . ARG A 1 89 ? 2.763 -9.684 -10.157 1.00 98.00 89 ARG A CA 1
ATOM 692 C C . ARG A 1 89 ? 2.920 -10.134 -8.706 1.00 98.00 89 ARG A C 1
ATOM 694 O O . ARG A 1 89 ? 2.687 -11.312 -8.438 1.00 98.00 89 ARG A O 1
ATOM 701 N N . PRO A 1 90 ? 3.284 -9.243 -7.770 1.00 97.25 90 PRO A N 1
ATOM 702 C CA . PRO A 1 90 ? 3.524 -9.628 -6.380 1.00 97.25 90 PRO A CA 1
ATOM 703 C C . PRO A 1 90 ? 2.303 -10.211 -5.664 1.00 97.25 90 PRO A C 1
ATOM 705 O O . PRO A 1 90 ? 2.473 -11.074 -4.802 1.00 97.25 90 PRO A O 1
ATOM 708 N N . VAL A 1 91 ? 1.081 -9.817 -6.036 1.00 96.31 91 VAL A N 1
ATOM 709 C CA . VAL A 1 91 ? -0.145 -10.444 -5.509 1.00 96.31 91 VAL A CA 1
ATOM 710 C C . VAL A 1 91 ? -0.251 -11.937 -5.848 1.00 96.31 91 VAL A C 1
ATOM 712 O O . VAL A 1 91 ? -0.826 -12.697 -5.081 1.00 96.31 91 VAL A O 1
ATOM 715 N N . MET A 1 92 ? 0.365 -12.387 -6.947 1.00 95.69 92 MET A N 1
ATOM 716 C CA . MET A 1 92 ? 0.326 -13.788 -7.393 1.00 95.69 92 MET A CA 1
ATOM 717 C C . MET A 1 92 ? 1.384 -14.678 -6.720 1.00 95.69 92 MET A C 1
ATOM 719 O O . MET A 1 92 ? 1.476 -15.859 -7.046 1.00 95.69 92 MET A O 1
ATOM 723 N N . GLY A 1 93 ? 2.197 -14.130 -5.811 1.00 92.62 93 GLY A N 1
ATOM 724 C CA . GLY A 1 93 ? 3.183 -14.884 -5.040 1.00 92.62 93 GLY A CA 1
ATOM 725 C C . GLY A 1 93 ? 4.561 -14.226 -4.988 1.00 92.62 93 GLY A C 1
ATOM 726 O O . GLY A 1 93 ? 4.727 -13.034 -5.256 1.00 92.62 93 GLY A O 1
ATOM 727 N N . ALA A 1 94 ? 5.564 -15.020 -4.610 1.00 93.06 94 ALA A N 1
ATOM 728 C CA . ALA A 1 94 ? 6.945 -14.564 -4.514 1.00 93.06 94 ALA A CA 1
ATOM 729 C C . ALA A 1 94 ? 7.488 -14.158 -5.894 1.00 93.06 94 ALA A C 1
ATOM 731 O O . ALA A 1 94 ? 7.399 -14.910 -6.865 1.00 93.06 94 ALA A O 1
ATOM 732 N N . VAL A 1 95 ? 8.081 -12.967 -5.973 1.00 97.00 95 VAL A N 1
ATOM 733 C CA . VAL A 1 95 ? 8.663 -12.426 -7.205 1.00 97.00 95 VAL A CA 1
ATOM 734 C C . VAL A 1 95 ? 10.178 -12.514 -7.126 1.00 97.00 95 VAL A C 1
ATOM 736 O O . VAL A 1 95 ? 10.786 -12.078 -6.154 1.00 97.00 95 VAL A O 1
ATOM 739 N N . ALA A 1 96 ? 10.807 -13.050 -8.171 1.00 96.81 96 ALA A N 1
ATOM 740 C CA . ALA A 1 96 ? 12.260 -13.118 -8.236 1.00 96.81 96 ALA A CA 1
ATOM 741 C C . ALA A 1 96 ? 12.888 -11.713 -8.161 1.00 96.81 96 ALA A C 1
ATOM 743 O O . ALA A 1 96 ? 12.499 -10.804 -8.896 1.00 96.81 96 ALA A O 1
ATOM 744 N N . ALA A 1 97 ? 13.945 -11.553 -7.360 1.00 95.19 97 ALA A N 1
ATOM 745 C CA . ALA A 1 97 ? 14.704 -10.299 -7.255 1.00 95.19 97 ALA A CA 1
ATOM 746 C C . ALA A 1 97 ? 15.320 -9.837 -8.596 1.00 95.19 97 ALA A C 1
ATOM 748 O O . ALA A 1 97 ? 15.729 -8.684 -8.759 1.00 95.19 97 ALA A O 1
ATOM 749 N N . THR A 1 98 ? 15.403 -10.730 -9.584 1.00 96.31 98 THR A N 1
ATOM 750 C CA . THR A 1 98 ? 15.889 -10.445 -10.939 1.00 96.31 98 THR A CA 1
ATOM 751 C C . THR A 1 98 ? 14.796 -10.023 -11.919 1.00 96.31 98 THR A C 1
ATOM 753 O O . THR A 1 98 ? 15.142 -9.668 -13.044 1.00 96.31 98 THR A O 1
ATOM 756 N N . ALA A 1 99 ? 13.520 -9.994 -11.509 1.00 97.94 99 ALA A N 1
ATOM 757 C CA . ALA A 1 99 ? 12.398 -9.661 -12.383 1.00 97.94 99 ALA A CA 1
ATOM 758 C C . ALA A 1 99 ? 12.651 -8.342 -13.150 1.00 97.94 99 ALA A C 1
ATOM 760 O O . ALA A 1 99 ? 13.003 -7.328 -12.528 1.00 97.94 99 ALA A O 1
ATOM 761 N N . PRO A 1 100 ? 12.506 -8.339 -14.490 1.00 97.94 100 PRO A N 1
ATOM 762 C CA . PRO A 1 100 ? 12.821 -7.173 -15.314 1.00 97.94 100 PRO A CA 1
ATOM 763 C C . PRO A 1 100 ? 11.772 -6.064 -15.172 1.00 97.94 100 PRO A C 1
ATOM 765 O O . PRO A 1 100 ? 12.098 -4.881 -15.306 1.00 97.94 100 PRO A O 1
ATOM 768 N N . ALA A 1 101 ? 10.530 -6.441 -14.865 1.00 98.38 101 ALA A N 1
ATOM 769 C CA . ALA A 1 101 ? 9.434 -5.535 -14.582 1.00 98.38 101 ALA A CA 1
ATOM 770 C C . ALA A 1 101 ? 8.485 -6.131 -13.536 1.00 98.38 101 ALA A C 1
ATOM 772 O O . ALA A 1 101 ? 8.336 -7.352 -13.442 1.00 98.38 101 ALA A O 1
ATOM 773 N N . VAL A 1 102 ? 7.840 -5.257 -12.769 1.00 98.50 102 VAL A N 1
ATOM 774 C CA . VAL A 1 102 ? 6.855 -5.597 -11.737 1.00 98.50 102 VAL A CA 1
ATOM 775 C C . VAL A 1 102 ? 5.602 -4.766 -11.976 1.00 98.50 102 VAL A C 1
ATOM 777 O O . VAL A 1 102 ? 5.699 -3.566 -12.231 1.00 98.50 102 VAL A O 1
ATOM 780 N N . LEU A 1 103 ? 4.437 -5.404 -11.919 1.00 98.44 103 LEU A N 1
ATOM 781 C CA . LEU A 1 103 ? 3.146 -4.780 -12.172 1.00 98.44 103 LEU A CA 1
ATOM 782 C C . LEU A 1 103 ? 2.239 -4.917 -10.953 1.00 98.44 103 LEU A C 1
ATOM 784 O O . LEU A 1 103 ? 1.995 -6.027 -10.486 1.00 98.44 103 LEU A O 1
ATOM 788 N N . PHE A 1 104 ? 1.694 -3.783 -10.523 1.00 98.31 104 PHE A N 1
ATOM 789 C CA . PHE A 1 104 ? 0.609 -3.684 -9.549 1.00 98.31 104 PHE A CA 1
ATOM 790 C C . PHE A 1 104 ? -0.650 -3.180 -10.262 1.00 98.31 104 PHE A C 1
ATOM 792 O O . PHE A 1 104 ? -0.563 -2.302 -11.128 1.00 98.31 104 PHE A O 1
ATOM 799 N N . ALA A 1 105 ? -1.819 -3.719 -9.925 1.00 98.00 105 ALA A N 1
ATOM 800 C CA . ALA A 1 105 ? -3.096 -3.300 -10.500 1.00 98.00 105 ALA A CA 1
ATOM 801 C C . ALA A 1 105 ? -3.475 -1.866 -10.099 1.00 98.00 105 ALA A C 1
ATOM 803 O O . ALA A 1 105 ? -4.081 -1.143 -10.899 1.00 98.00 105 ALA A O 1
ATOM 804 N N . ASP A 1 106 ? -3.091 -1.448 -8.891 1.00 97.69 106 ASP A N 1
ATOM 805 C CA . ASP A 1 106 ? -3.279 -0.096 -8.376 1.00 97.69 106 ASP A CA 1
ATOM 806 C C . ASP A 1 106 ? -2.343 0.238 -7.193 1.00 97.69 106 ASP A C 1
ATOM 808 O O . ASP A 1 106 ? -1.454 -0.532 -6.817 1.00 97.69 106 ASP A O 1
ATOM 812 N N . GLU A 1 107 ? -2.520 1.437 -6.628 1.00 97.69 107 GLU A N 1
ATOM 813 C CA . GLU A 1 107 ? -1.760 1.911 -5.466 1.00 97.69 107 GLU A CA 1
ATOM 814 C C . GLU A 1 107 ? -2.103 1.153 -4.171 1.00 97.69 107 GLU A C 1
ATOM 816 O O . GLU A 1 107 ? -1.252 1.068 -3.286 1.00 97.69 107 GLU A O 1
ATOM 821 N N . ALA A 1 108 ? -3.309 0.586 -4.045 1.00 98.19 108 ALA A N 1
ATOM 822 C CA . ALA A 1 108 ? -3.674 -0.205 -2.874 1.00 98.19 108 ALA A CA 1
ATOM 823 C C . ALA A 1 108 ? -2.945 -1.557 -2.884 1.00 98.19 108 ALA A C 1
ATOM 825 O O . ALA A 1 108 ? -2.372 -1.938 -1.864 1.00 98.19 108 ALA A O 1
ATOM 826 N N . GLU A 1 109 ? -2.866 -2.228 -4.039 1.00 98.19 109 GLU A N 1
ATOM 827 C CA . GLU A 1 109 ? -2.066 -3.448 -4.202 1.00 98.19 109 GLU A CA 1
ATOM 828 C C . GLU A 1 109 ? -0.585 -3.189 -3.905 1.00 98.19 109 GLU A C 1
ATOM 830 O O . GLU A 1 109 ? 0.047 -3.973 -3.195 1.00 98.19 109 GLU A O 1
ATOM 835 N N . LEU A 1 110 ? -0.036 -2.068 -4.389 1.00 98.06 110 LEU A N 1
ATOM 836 C CA . LEU A 1 110 ? 1.346 -1.672 -4.108 1.00 98.06 110 LEU A CA 1
ATOM 837 C C . LEU A 1 110 ? 1.605 -1.547 -2.601 1.00 98.06 110 LEU A C 1
ATOM 839 O O . LEU A 1 110 ? 2.581 -2.112 -2.105 1.00 98.06 110 LEU A O 1
ATOM 843 N N . LEU A 1 111 ? 0.742 -0.835 -1.868 1.00 98.25 111 LEU A N 1
ATOM 844 C CA . LEU A 1 111 ? 0.908 -0.630 -0.425 1.00 98.25 111 LEU A CA 1
ATOM 845 C C . LEU A 1 111 ? 0.652 -1.907 0.387 1.00 98.25 111 LEU A C 1
ATOM 847 O O . LEU A 1 111 ? 1.362 -2.146 1.365 1.00 98.25 111 LEU A O 1
ATOM 851 N N . ALA A 1 112 ? -0.295 -2.753 -0.026 1.00 98.31 112 ALA A N 1
ATOM 852 C CA . ALA A 1 112 ? -0.523 -4.056 0.598 1.00 98.31 112 ALA A CA 1
ATOM 853 C C . ALA A 1 112 ? 0.692 -4.981 0.412 1.00 98.31 112 ALA A C 1
ATOM 855 O O . ALA A 1 112 ? 1.185 -5.561 1.380 1.00 98.31 112 ALA A O 1
ATOM 856 N N . CYS A 1 113 ? 1.243 -5.062 -0.805 1.00 98.31 113 CYS A N 1
ATOM 857 C CA . CYS A 1 113 ? 2.454 -5.840 -1.078 1.00 98.31 113 CYS A CA 1
ATOM 858 C C . CYS A 1 113 ? 3.668 -5.299 -0.313 1.00 98.31 113 CYS A C 1
ATOM 860 O O . CYS A 1 113 ? 4.466 -6.082 0.198 1.00 98.31 113 CYS A O 1
ATOM 862 N N . PHE A 1 114 ? 3.797 -3.974 -0.191 1.00 98.12 114 PHE A N 1
ATOM 863 C CA . PHE A 1 114 ? 4.841 -3.362 0.629 1.00 98.12 114 PHE A CA 1
ATOM 864 C C . PHE A 1 114 ? 4.705 -3.755 2.106 1.00 98.12 114 PHE A C 1
ATOM 866 O O . PHE A 1 114 ? 5.694 -4.137 2.728 1.00 98.12 114 PHE A O 1
ATOM 873 N N . ALA A 1 115 ? 3.491 -3.716 2.665 1.00 98.19 115 ALA A N 1
ATOM 874 C CA . ALA A 1 115 ? 3.243 -4.125 4.045 1.00 98.19 115 ALA A CA 1
ATOM 875 C C . ALA A 1 115 ? 3.545 -5.618 4.270 1.00 98.19 115 ALA A C 1
ATOM 877 O O . ALA A 1 115 ? 4.164 -5.968 5.274 1.00 98.19 115 ALA A O 1
ATOM 878 N N . ARG A 1 116 ? 3.184 -6.489 3.320 1.00 97.81 116 ARG A N 1
ATOM 879 C CA . ARG A 1 116 ? 3.529 -7.918 3.354 1.00 97.81 116 ARG A CA 1
ATOM 880 C C . ARG A 1 116 ? 5.040 -8.143 3.383 1.00 97.81 116 ARG A C 1
ATOM 882 O O . ARG A 1 116 ? 5.539 -8.830 4.269 1.00 97.81 116 ARG A O 1
ATOM 889 N N . ASP A 1 117 ? 5.768 -7.557 2.436 1.00 97.56 117 ASP A N 1
ATOM 890 C CA . ASP A 1 117 ? 7.220 -7.735 2.327 1.00 97.56 117 ASP A CA 1
ATOM 891 C C . ASP A 1 117 ? 7.962 -7.091 3.514 1.00 97.56 117 ASP A C 1
ATOM 893 O O . ASP A 1 117 ? 9.010 -7.578 3.941 1.00 97.56 117 ASP A O 1
ATOM 897 N N . TRP A 1 118 ? 7.407 -6.019 4.090 1.00 97.69 118 TRP A N 1
ATOM 898 C CA . TRP A 1 118 ? 7.881 -5.440 5.346 1.00 97.69 118 TRP A CA 1
ATOM 899 C C . TRP A 1 118 ? 7.752 -6.427 6.509 1.00 97.69 118 TRP A C 1
ATOM 901 O O . TRP A 1 118 ? 8.728 -6.642 7.229 1.00 97.69 118 TRP A O 1
ATOM 911 N N . LEU A 1 119 ? 6.582 -7.050 6.678 1.00 97.50 119 LEU A N 1
ATOM 912 C CA . LEU A 1 119 ? 6.355 -8.052 7.722 1.00 97.50 119 LEU A CA 1
ATOM 913 C C . LEU A 1 119 ? 7.251 -9.283 7.548 1.00 97.50 119 LEU A C 1
ATOM 915 O O . LEU A 1 119 ? 7.726 -9.833 8.539 1.00 97.50 119 LEU A O 1
ATOM 919 N N . ALA A 1 120 ? 7.526 -9.666 6.301 1.00 96.62 120 ALA A N 1
ATOM 920 C CA . ALA A 1 120 ? 8.451 -10.744 5.964 1.00 96.62 120 ALA A CA 1
ATOM 921 C C . ALA A 1 120 ? 9.939 -10.360 6.112 1.00 96.62 120 ALA A C 1
ATOM 923 O O . ALA A 1 120 ? 10.804 -11.225 6.000 1.00 96.62 120 ALA A O 1
ATOM 924 N N . GLY A 1 121 ? 10.263 -9.079 6.334 1.00 96.56 121 GLY A N 1
ATOM 925 C CA . GLY A 1 121 ? 11.645 -8.597 6.398 1.00 96.56 121 GLY A CA 1
ATOM 926 C C . GLY A 1 121 ? 12.395 -8.675 5.061 1.00 96.56 121 GLY A C 1
ATOM 927 O O . GLY A 1 121 ? 13.622 -8.696 5.049 1.00 96.56 121 GLY A O 1
ATOM 928 N N . SER A 1 122 ? 11.682 -8.723 3.931 1.00 96.19 122 SER A N 1
ATOM 929 C CA . SER A 1 122 ? 12.252 -8.971 2.599 1.00 96.19 122 SER A CA 1
ATOM 930 C C . SER A 1 122 ? 12.356 -7.720 1.720 1.00 96.19 122 SER A C 1
ATOM 932 O O . SER A 1 122 ? 12.603 -7.831 0.519 1.00 96.19 122 SER A O 1
ATOM 934 N N . LEU A 1 123 ? 12.168 -6.519 2.280 1.00 96.25 123 LEU A N 1
ATOM 935 C CA . LEU A 1 123 ? 12.156 -5.279 1.494 1.00 96.25 123 LEU A CA 1
ATOM 936 C C . LEU A 1 123 ? 13.470 -5.034 0.740 1.00 96.25 123 LEU A C 1
ATOM 938 O O . LEU A 1 123 ? 13.446 -4.645 -0.428 1.00 96.25 123 LEU A O 1
ATOM 942 N N . ASP A 1 124 ? 14.608 -5.305 1.379 1.00 95.44 124 ASP A N 1
ATOM 943 C CA . ASP A 1 124 ? 15.934 -5.052 0.802 1.00 95.44 124 ASP A CA 1
ATOM 944 C C . ASP A 1 124 ? 16.289 -6.005 -0.347 1.00 95.44 124 ASP A C 1
ATOM 946 O O . ASP A 1 124 ? 17.111 -5.669 -1.206 1.00 95.44 124 ASP A O 1
ATOM 950 N N . ALA A 1 125 ? 15.638 -7.171 -0.405 1.00 95.06 125 ALA A N 1
ATOM 951 C CA . ALA A 1 125 ? 15.823 -8.147 -1.476 1.00 95.06 125 ALA A CA 1
ATOM 952 C C . ALA A 1 125 ? 15.191 -7.691 -2.804 1.00 95.06 125 ALA A C 1
ATOM 954 O O . ALA A 1 125 ? 15.549 -8.184 -3.877 1.00 95.06 125 ALA A O 1
ATOM 955 N N . HIS A 1 126 ? 14.264 -6.734 -2.757 1.00 97.00 126 HIS A N 1
ATOM 956 C CA . HIS A 1 126 ? 13.446 -6.330 -3.890 1.00 97.00 126 HIS A CA 1
ATOM 957 C C . HIS A 1 126 ? 13.839 -4.934 -4.389 1.00 97.00 126 HIS A C 1
ATOM 959 O O . HIS A 1 126 ? 13.569 -3.905 -3.767 1.00 97.00 126 HIS A O 1
ATOM 965 N N . TRP A 1 127 ? 14.468 -4.878 -5.570 1.00 97.25 127 TRP A N 1
ATOM 966 C CA . TRP A 1 127 ? 15.003 -3.631 -6.137 1.00 97.25 127 TRP A CA 1
ATOM 967 C C . TRP A 1 127 ? 13.945 -2.530 -6.304 1.00 97.25 127 TRP A C 1
ATOM 969 O O . TRP A 1 127 ? 14.275 -1.344 -6.236 1.00 97.25 127 TRP A O 1
ATOM 979 N N . TRP A 1 128 ? 12.685 -2.908 -6.533 1.00 97.50 128 TRP A N 1
ATOM 980 C CA . TRP A 1 128 ? 11.606 -1.966 -6.804 1.00 97.50 128 TRP A CA 1
ATOM 981 C C . TRP A 1 128 ? 11.175 -1.186 -5.560 1.00 97.50 128 TRP A C 1
ATOM 983 O O . TRP A 1 128 ? 10.821 -0.018 -5.694 1.00 97.50 128 TRP A O 1
ATOM 993 N N . TRP A 1 129 ? 11.293 -1.754 -4.354 1.00 97.38 129 TRP A N 1
ATOM 994 C CA . TRP A 1 129 ? 11.021 -1.016 -3.115 1.00 97.38 129 TRP A CA 1
ATOM 995 C C . TRP A 1 129 ? 12.039 0.083 -2.876 1.00 97.38 129 TRP A C 1
ATOM 997 O O . TRP A 1 129 ? 11.662 1.221 -2.607 1.00 97.38 129 TRP A O 1
ATOM 1007 N N . ARG A 1 130 ? 13.321 -0.219 -3.093 1.00 95.31 130 ARG A N 1
ATOM 1008 C CA . ARG A 1 130 ? 14.376 0.796 -3.063 1.00 95.31 130 ARG A CA 1
ATOM 1009 C C . ARG A 1 130 ? 14.115 1.896 -4.089 1.00 95.31 130 ARG A C 1
ATOM 1011 O O . ARG A 1 130 ? 14.207 3.066 -3.749 1.00 95.31 130 ARG A O 1
ATOM 1018 N N . ALA A 1 131 ? 13.756 1.537 -5.321 1.00 94.94 131 ALA A N 1
ATOM 1019 C CA . ALA A 1 131 ? 13.494 2.516 -6.376 1.00 94.94 131 ALA A CA 1
ATOM 1020 C C . ALA A 1 131 ? 12.273 3.414 -6.086 1.00 94.94 131 ALA A C 1
ATOM 1022 O O . ALA A 1 131 ? 12.313 4.608 -6.372 1.00 94.94 131 ALA A O 1
ATOM 1023 N N . LEU A 1 132 ? 11.199 2.860 -5.515 1.00 95.00 132 LEU A N 1
ATOM 1024 C CA . LEU A 1 132 ? 9.986 3.605 -5.164 1.00 95.00 132 LEU A CA 1
ATOM 1025 C C . LEU A 1 132 ? 10.193 4.518 -3.957 1.00 95.00 132 LEU A C 1
ATOM 1027 O O . LEU A 1 132 ? 9.816 5.695 -3.987 1.00 95.00 132 LEU A O 1
ATOM 1031 N N . PHE A 1 133 ? 10.794 3.965 -2.903 1.00 94.00 133 PHE A N 1
ATOM 1032 C CA . PHE A 1 133 ? 10.817 4.584 -1.588 1.00 94.00 133 PHE A CA 1
ATOM 1033 C C . PHE A 1 133 ? 12.142 5.268 -1.234 1.00 94.00 133 PHE A C 1
ATOM 1035 O O . PHE A 1 133 ? 12.238 5.839 -0.157 1.00 94.00 133 PHE A O 1
ATOM 1042 N N . GLN A 1 134 ? 13.123 5.329 -2.148 1.00 91.56 134 GLN A N 1
ATOM 1043 C CA . GLN A 1 134 ? 14.392 6.058 -1.939 1.00 91.56 134 GLN A CA 1
ATOM 1044 C C . GLN A 1 134 ? 14.220 7.521 -1.497 1.00 91.56 134 GLN A C 1
ATOM 1046 O O . GLN A 1 134 ? 15.132 8.094 -0.914 1.00 91.56 134 GLN A O 1
ATOM 1051 N N . ARG A 1 135 ? 13.081 8.145 -1.829 1.00 89.44 135 ARG A N 1
ATOM 1052 C CA . ARG A 1 135 ? 12.775 9.542 -1.485 1.00 89.44 135 ARG A CA 1
ATOM 1053 C C . ARG A 1 135 ? 12.239 9.706 -0.061 1.00 89.44 135 ARG A C 1
ATOM 1055 O O . ARG A 1 135 ? 12.180 10.827 0.432 1.00 89.44 135 ARG A O 1
ATOM 1062 N N . PHE A 1 136 ? 11.780 8.619 0.553 1.00 89.94 136 PHE A N 1
ATOM 1063 C CA . PHE A 1 136 ? 11.215 8.647 1.889 1.00 89.94 136 PHE A CA 1
ATOM 1064 C C . PHE A 1 136 ? 12.319 8.372 2.898 1.00 89.94 136 PHE A C 1
ATOM 1066 O O . PHE A 1 136 ? 13.097 7.431 2.755 1.00 89.94 136 PHE A O 1
ATOM 1073 N N . ASN A 1 137 ? 12.350 9.192 3.939 1.00 91.06 137 ASN A N 1
ATOM 1074 C CA . ASN A 1 137 ? 13.204 8.977 5.093 1.00 91.06 137 ASN A CA 1
ATOM 1075 C C . ASN A 1 137 ? 12.360 8.331 6.193 1.00 91.06 137 ASN A C 1
ATOM 1077 O O . ASN A 1 137 ? 11.252 8.794 6.461 1.00 91.06 137 ASN A O 1
ATOM 1081 N N . GLY A 1 138 ? 12.880 7.290 6.838 1.00 94.56 138 GLY A N 1
ATOM 1082 C CA . GLY A 1 138 ? 12.224 6.651 7.977 1.00 94.56 138 GLY A CA 1
ATOM 1083 C C . GLY A 1 138 ? 12.217 5.132 7.901 1.00 94.56 138 GLY A C 1
ATOM 1084 O O . GLY A 1 138 ? 12.742 4.522 6.970 1.00 94.56 138 GLY A O 1
ATOM 1085 N N . THR A 1 139 ? 11.621 4.516 8.915 1.00 96.56 139 THR A N 1
ATOM 1086 C CA . THR A 1 139 ? 11.413 3.066 8.945 1.00 96.56 139 THR A CA 1
ATOM 1087 C C . THR A 1 139 ? 10.308 2.666 7.960 1.00 96.56 139 THR A C 1
ATOM 1089 O O . THR A 1 139 ? 9.416 3.472 7.687 1.00 96.56 139 THR A O 1
ATOM 1092 N N . PRO A 1 140 ? 10.279 1.418 7.456 1.00 96.88 140 PRO A N 1
ATOM 1093 C CA . PRO A 1 140 ? 9.207 0.969 6.564 1.00 96.88 140 PRO A CA 1
ATOM 1094 C C . PRO A 1 140 ? 7.795 1.192 7.124 1.00 96.88 140 PRO A C 1
ATOM 1096 O O . PRO A 1 140 ? 6.894 1.582 6.387 1.00 96.88 140 PRO A O 1
ATOM 1099 N N . ALA A 1 141 ? 7.618 1.044 8.442 1.00 96.81 141 ALA A N 1
ATOM 1100 C CA . ALA A 1 141 ? 6.364 1.356 9.125 1.00 96.81 141 ALA A CA 1
ATOM 1101 C C . ALA A 1 141 ? 5.957 2.827 8.945 1.00 96.81 141 ALA A C 1
ATOM 1103 O O . ALA A 1 141 ? 4.808 3.123 8.626 1.00 96.81 141 ALA A O 1
ATOM 1104 N N . GLN A 1 142 ? 6.903 3.755 9.128 1.00 97.06 142 GLN A N 1
ATOM 1105 C CA . GLN A 1 142 ? 6.665 5.190 8.957 1.00 97.06 142 GLN A CA 1
ATOM 1106 C C . GLN A 1 142 ? 6.348 5.532 7.500 1.00 97.06 142 GLN A C 1
ATOM 1108 O O . GLN A 1 142 ? 5.450 6.330 7.253 1.00 97.06 142 GLN A O 1
ATOM 1113 N N . ILE A 1 143 ? 7.034 4.896 6.545 1.00 97.44 143 ILE A N 1
ATOM 1114 C CA . ILE A 1 143 ? 6.785 5.079 5.109 1.00 97.44 143 ILE A CA 1
ATOM 1115 C C . ILE A 1 143 ? 5.373 4.612 4.745 1.00 97.44 143 ILE A C 1
ATOM 1117 O O . ILE A 1 143 ? 4.642 5.349 4.083 1.00 97.44 143 ILE A O 1
ATOM 1121 N N . LEU A 1 144 ? 4.964 3.426 5.211 1.00 97.62 144 LEU A N 1
ATOM 1122 C CA . LEU A 1 144 ? 3.614 2.902 4.997 1.00 97.62 144 LEU A CA 1
ATOM 1123 C C . LEU A 1 144 ? 2.558 3.858 5.566 1.00 97.62 144 LEU A C 1
ATOM 1125 O O . LEU A 1 144 ? 1.615 4.218 4.865 1.00 97.62 144 LEU A O 1
ATOM 1129 N N . VAL A 1 145 ? 2.739 4.308 6.812 1.00 97.62 145 VAL A N 1
ATOM 1130 C CA . VAL A 1 145 ? 1.824 5.256 7.467 1.00 97.62 145 VAL A CA 1
ATOM 1131 C C . VAL A 1 145 ? 1.753 6.569 6.691 1.00 97.62 145 VAL A C 1
ATOM 1133 O O . VAL A 1 145 ? 0.650 7.021 6.404 1.00 97.62 145 VAL A O 1
ATOM 1136 N N . ALA A 1 146 ? 2.889 7.147 6.293 1.00 96.62 146 ALA A N 1
ATOM 1137 C CA . ALA A 1 146 ? 2.923 8.385 5.516 1.00 96.62 146 ALA A CA 1
ATOM 1138 C C . ALA A 1 146 ? 2.173 8.237 4.181 1.00 96.62 146 ALA A C 1
ATOM 1140 O O . ALA A 1 146 ? 1.316 9.057 3.860 1.00 96.62 146 ALA A O 1
ATOM 1141 N N . CYS A 1 147 ? 2.409 7.145 3.447 1.00 96.44 147 CYS A N 1
ATOM 1142 C CA . CYS A 1 147 ? 1.714 6.877 2.186 1.00 96.44 147 CYS A CA 1
ATOM 1143 C C . CYS A 1 147 ? 0.195 6.727 2.374 1.00 96.44 147 CYS A C 1
ATOM 1145 O O . CYS A 1 147 ? -0.584 7.234 1.563 1.00 96.44 147 CYS A O 1
ATOM 1147 N N . LEU A 1 148 ? -0.237 6.051 3.444 1.00 97.00 148 LEU A N 1
ATOM 1148 C CA . LEU A 1 148 ? -1.654 5.888 3.776 1.00 97.00 148 LEU A CA 1
ATOM 1149 C C . LEU A 1 148 ? -2.299 7.212 4.203 1.00 97.00 148 LEU A C 1
ATOM 1151 O O . LEU A 1 148 ? -3.431 7.483 3.811 1.00 97.00 148 LEU A O 1
ATOM 1155 N N . GLN A 1 149 ? -1.589 8.055 4.956 1.00 96.00 149 GLN A N 1
ATOM 1156 C CA . GLN A 1 149 ? -2.058 9.386 5.357 1.00 96.00 149 GLN A CA 1
ATOM 1157 C C . GLN A 1 149 ? -2.249 10.314 4.156 1.00 96.00 149 GLN A C 1
ATOM 1159 O O . GLN A 1 149 ? -3.272 10.990 4.055 1.00 96.00 149 GLN A O 1
ATOM 1164 N N . GLU A 1 150 ? -1.314 10.303 3.204 1.00 95.75 150 GLU A N 1
ATOM 1165 C CA . GLU A 1 150 ? -1.442 11.085 1.971 1.00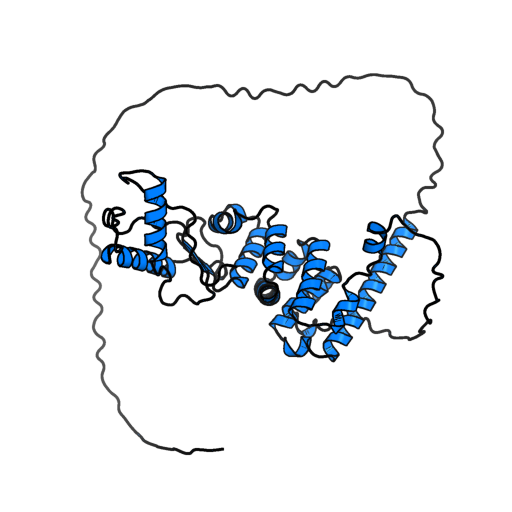 95.75 150 GLU A CA 1
ATOM 1166 C C . GLU A 1 150 ? -2.662 10.673 1.135 1.00 95.75 150 GLU A C 1
ATOM 1168 O O . GLU A 1 150 ? -3.248 11.495 0.427 1.00 95.75 150 GLU A O 1
ATOM 1173 N N . GLN A 1 151 ? -3.060 9.401 1.204 1.00 95.25 151 GLN A N 1
ATOM 1174 C CA . GLN A 1 151 ? -4.140 8.843 0.396 1.00 95.25 151 GLN A CA 1
ATOM 1175 C C . GLN A 1 151 ? -5.066 7.952 1.212 1.00 95.25 151 GLN A C 1
ATOM 1177 O O . GLN A 1 151 ? -5.263 6.774 0.914 1.00 95.25 151 GLN A O 1
ATOM 1182 N N . MET A 1 152 ? -5.727 8.559 2.194 1.00 96.69 152 MET A N 1
ATOM 1183 C CA . MET A 1 152 ? -6.610 7.848 3.123 1.00 96.69 152 MET A CA 1
ATOM 1184 C C . MET A 1 152 ? -7.729 7.045 2.436 1.00 96.69 152 MET A C 1
ATOM 1186 O O . MET A 1 152 ? -8.187 6.034 2.958 1.00 96.69 152 MET A O 1
ATOM 1190 N N . ARG A 1 153 ? -8.130 7.439 1.219 1.00 96.25 153 ARG A N 1
ATOM 1191 C CA . ARG A 1 153 ? -9.119 6.714 0.399 1.00 96.25 153 ARG A CA 1
ATOM 1192 C C . ARG A 1 153 ? -8.674 5.300 0.004 1.00 96.25 153 ARG A C 1
ATOM 1194 O O . ARG A 1 153 ? -9.531 4.481 -0.312 1.00 96.25 153 ARG A O 1
ATOM 1201 N N . LEU A 1 154 ? -7.368 5.025 -0.006 1.00 96.94 154 LEU A N 1
ATOM 1202 C CA . LEU A 1 154 ? -6.812 3.708 -0.326 1.00 96.94 154 LEU A CA 1
ATOM 1203 C C . LEU A 1 154 ? -6.839 2.758 0.875 1.00 96.94 154 LEU A C 1
ATOM 1205 O O . LEU A 1 154 ? -6.840 1.546 0.675 1.00 96.94 154 LEU A O 1
ATOM 1209 N N . LEU A 1 155 ? -6.890 3.283 2.106 1.00 97.50 155 LEU A N 1
ATOM 1210 C CA . LEU A 1 155 ? -6.773 2.489 3.331 1.00 97.50 155 LEU A CA 1
ATOM 1211 C C . LEU A 1 155 ? -7.771 1.309 3.379 1.00 97.50 155 LEU A C 1
ATOM 1213 O O . LEU A 1 155 ? -7.313 0.190 3.605 1.00 97.50 155 LEU A O 1
ATOM 1217 N N . PRO A 1 156 ? -9.082 1.475 3.090 1.00 98.00 156 PRO A N 1
ATOM 1218 C CA . PRO A 1 156 ? -10.016 0.344 3.074 1.00 98.00 156 PRO A CA 1
ATOM 1219 C C . PRO A 1 156 ? -9.618 -0.780 2.105 1.00 98.00 156 PRO A C 1
ATOM 1221 O O . PRO A 1 156 ? -9.735 -1.952 2.447 1.00 98.00 156 PRO A O 1
ATOM 1224 N N . ALA A 1 157 ? -9.130 -0.436 0.908 1.00 97.94 157 ALA A N 1
ATOM 1225 C CA . ALA A 1 157 ? -8.722 -1.417 -0.098 1.00 97.94 157 ALA A CA 1
ATOM 1226 C C . ALA A 1 157 ? -7.414 -2.132 0.284 1.00 97.94 157 ALA A C 1
ATOM 1228 O O . ALA A 1 157 ? -7.309 -3.342 0.114 1.00 97.94 157 ALA A O 1
ATOM 1229 N N . VAL A 1 158 ? -6.447 -1.410 0.865 1.00 98.25 158 VAL A N 1
ATOM 1230 C CA . VAL A 1 158 ? -5.198 -2.001 1.378 1.00 98.25 158 VAL A CA 1
ATOM 1231 C C . VAL A 1 158 ? -5.498 -3.039 2.459 1.00 98.25 158 VAL A C 1
ATOM 1233 O O . VAL A 1 158 ? -4.986 -4.153 2.404 1.00 98.25 158 VAL A O 1
ATOM 1236 N N . PHE A 1 159 ? -6.350 -2.695 3.428 1.00 97.44 159 PHE A N 1
ATOM 1237 C CA . PHE A 1 159 ? -6.710 -3.618 4.503 1.00 97.44 159 PHE A CA 1
ATOM 1238 C C . PHE A 1 159 ? -7.548 -4.799 4.020 1.00 97.44 159 PHE A C 1
ATOM 1240 O O . PHE A 1 159 ? -7.386 -5.884 4.561 1.00 97.44 159 PHE A O 1
ATOM 1247 N N . ALA A 1 160 ? -8.388 -4.622 2.997 1.00 96.81 160 ALA A N 1
ATOM 1248 C CA . ALA A 1 160 ? -9.107 -5.734 2.381 1.00 96.81 160 ALA A CA 1
ATOM 1249 C C . ALA A 1 160 ? -8.149 -6.762 1.758 1.00 96.81 160 ALA A C 1
ATOM 1251 O O . ALA A 1 160 ? -8.276 -7.944 2.052 1.00 96.81 160 ALA A O 1
ATOM 1252 N N . LEU A 1 161 ? -7.140 -6.312 1.001 1.00 97.00 161 LEU A N 1
ATOM 1253 C CA . LEU A 1 161 ? -6.107 -7.199 0.448 1.00 97.00 161 LEU A CA 1
ATOM 1254 C C . LEU A 1 161 ? -5.284 -7.889 1.545 1.00 97.00 161 LEU A C 1
ATOM 1256 O O . LEU A 1 161 ? -4.976 -9.071 1.443 1.00 97.00 161 LEU A O 1
ATOM 1260 N N . LEU A 1 162 ? -4.939 -7.170 2.617 1.00 96.69 162 LEU A N 1
ATOM 1261 C CA . LEU A 1 162 ? -4.226 -7.764 3.752 1.00 96.69 162 LEU A CA 1
ATOM 1262 C C . LEU A 1 162 ? -5.086 -8.771 4.527 1.00 96.69 162 LEU A C 1
ATOM 1264 O O . LEU A 1 162 ? -4.532 -9.707 5.094 1.00 96.69 162 LEU A O 1
ATOM 1268 N N . ASP A 1 163 ? -6.406 -8.583 4.587 1.00 95.44 163 ASP A N 1
ATOM 1269 C CA . ASP A 1 163 ? -7.343 -9.529 5.212 1.00 95.44 163 ASP A CA 1
ATOM 1270 C C . ASP A 1 163 ? -7.500 -10.787 4.353 1.00 95.44 163 ASP A C 1
ATOM 1272 O O . ASP A 1 163 ? -7.515 -11.883 4.893 1.00 95.44 163 ASP A O 1
ATOM 1276 N N . GLU A 1 164 ? -7.507 -10.653 3.022 1.00 94.75 164 GLU A N 1
ATOM 1277 C CA . GLU A 1 164 ? -7.478 -11.794 2.091 1.00 94.75 164 GLU A CA 1
ATOM 1278 C C . GLU A 1 164 ? -6.207 -12.652 2.214 1.00 94.75 164 GLU A C 1
ATOM 1280 O O . GLU A 1 164 ? -6.219 -13.819 1.827 1.00 94.75 164 GLU A O 1
ATOM 1285 N N . TRP A 1 165 ? -5.111 -12.094 2.739 1.00 95.19 165 TRP A N 1
ATOM 1286 C CA . TRP A 1 165 ? -3.852 -12.811 2.986 1.00 95.19 165 TRP A CA 1
ATOM 1287 C C . TRP A 1 165 ? -3.632 -13.177 4.463 1.00 95.19 165 TRP A C 1
ATOM 1289 O O . TRP A 1 165 ? -2.524 -13.576 4.818 1.00 95.19 165 TRP A O 1
ATOM 1299 N N . ASP A 1 166 ? -4.630 -12.988 5.333 1.00 94.81 166 ASP A N 1
ATOM 1300 C CA . ASP A 1 166 ? -4.535 -13.208 6.787 1.00 94.81 166 ASP A CA 1
ATOM 1301 C C . ASP A 1 166 ? -3.409 -12.399 7.478 1.00 94.81 166 ASP A C 1
ATOM 1303 O O . ASP A 1 166 ? -2.844 -12.782 8.505 1.00 94.81 166 ASP A O 1
ATOM 1307 N N . MET A 1 167 ? -3.067 -11.228 6.928 1.00 95.69 167 MET A N 1
ATOM 1308 C CA . MET A 1 167 ? -1.995 -10.354 7.427 1.00 95.69 167 MET A CA 1
ATOM 1309 C C . MET A 1 167 ? -2.500 -9.084 8.114 1.00 95.69 167 MET A C 1
ATOM 1311 O O . MET A 1 167 ? -1.723 -8.414 8.796 1.00 95.69 167 MET A O 1
ATOM 1315 N N . ALA A 1 168 ? -3.781 -8.734 7.974 1.00 95.38 168 ALA A N 1
ATOM 1316 C CA . ALA A 1 168 ? -4.308 -7.448 8.438 1.00 95.38 168 ALA A CA 1
ATOM 1317 C C . ALA A 1 168 ? -4.101 -7.207 9.947 1.00 95.38 168 ALA A C 1
ATOM 1319 O O . ALA A 1 168 ? -3.695 -6.113 10.357 1.00 95.38 168 ALA A O 1
ATOM 1320 N N . VAL A 1 169 ? -4.306 -8.234 10.780 1.00 95.00 169 VAL A N 1
ATOM 1321 C CA . VAL A 1 169 ? -4.067 -8.167 12.234 1.00 95.00 169 VAL A CA 1
ATOM 1322 C C . VAL A 1 169 ? -2.583 -7.924 12.522 1.00 95.00 169 VAL A C 1
ATOM 1324 O O . VAL A 1 169 ? -2.248 -7.001 13.263 1.00 95.00 169 VAL A O 1
ATOM 1327 N N . GLN A 1 170 ? -1.686 -8.683 11.884 1.00 95.81 170 GLN A N 1
ATOM 1328 C CA . GLN A 1 170 ? -0.234 -8.559 12.068 1.00 95.81 170 GLN A CA 1
ATOM 1329 C C . GLN A 1 170 ? 0.296 -7.194 11.617 1.00 95.81 170 GLN A C 1
ATOM 1331 O O . GLN A 1 170 ? 1.139 -6.596 12.285 1.00 95.81 170 GLN A O 1
ATOM 1336 N N . THR A 1 171 ? -0.212 -6.661 10.502 1.00 96.62 171 THR A N 1
ATOM 1337 C CA . THR A 1 171 ? 0.142 -5.310 10.059 1.00 96.62 171 THR A CA 1
ATOM 1338 C C . THR A 1 171 ? -0.286 -4.289 11.107 1.00 96.62 171 THR A C 1
ATOM 1340 O O . THR A 1 171 ? 0.522 -3.458 11.512 1.00 96.62 171 THR A O 1
ATOM 1343 N N . THR A 1 172 ? -1.520 -4.388 11.607 1.00 96.00 172 THR A N 1
ATOM 1344 C CA . THR A 1 172 ? -2.065 -3.442 12.593 1.00 96.00 172 THR A CA 1
ATOM 1345 C C . THR A 1 172 ? -1.309 -3.487 13.924 1.00 96.00 172 THR A C 1
ATOM 1347 O O . THR A 1 172 ? -1.036 -2.440 14.511 1.00 96.00 172 THR A O 1
ATOM 1350 N N . THR A 1 173 ? -0.917 -4.672 14.406 1.00 95.88 173 THR A N 1
ATOM 1351 C CA . THR A 1 173 ? -0.143 -4.812 15.655 1.00 95.88 173 THR A CA 1
ATOM 1352 C C . THR A 1 173 ? 1.279 -4.275 15.540 1.00 95.88 173 THR A C 1
ATOM 1354 O O . THR A 1 173 ? 1.844 -3.825 16.539 1.00 95.88 173 THR A O 1
ATOM 1357 N N . ARG A 1 174 ? 1.857 -4.284 14.334 1.00 96.94 174 ARG A N 1
ATOM 1358 C CA . ARG A 1 174 ? 3.188 -3.728 14.057 1.00 96.94 174 ARG A CA 1
ATOM 1359 C C . ARG A 1 174 ? 3.197 -2.209 13.917 1.00 96.94 174 ARG A C 1
ATOM 1361 O O . ARG A 1 174 ? 4.260 -1.605 14.055 1.00 96.94 174 ARG A O 1
ATOM 1368 N N . LEU A 1 175 ? 2.048 -1.578 13.672 1.00 97.06 175 LEU A N 1
ATOM 1369 C CA . LEU A 1 175 ? 1.930 -0.122 13.714 1.00 97.06 175 LEU A CA 1
ATOM 1370 C C . LEU A 1 175 ? 2.032 0.381 15.158 1.00 97.06 175 LEU A C 1
ATOM 1372 O O . LEU A 1 175 ? 1.501 -0.230 16.087 1.00 97.06 175 LEU A O 1
ATOM 1376 N N . SER A 1 176 ? 2.681 1.528 15.360 1.00 96.00 176 SER A N 1
ATOM 1377 C CA . SER A 1 176 ? 2.684 2.178 16.674 1.00 96.00 176 SER A CA 1
ATOM 1378 C C . SER A 1 176 ? 1.272 2.634 17.057 1.00 96.00 176 SER A C 1
ATOM 1380 O O . SER A 1 176 ? 0.441 2.924 16.187 1.00 96.00 176 SER A O 1
ATOM 1382 N N . SER A 1 177 ? 0.988 2.736 18.357 1.00 93.50 177 SER A N 1
ATOM 1383 C CA . SER A 1 177 ? -0.315 3.217 18.839 1.00 93.50 177 SER A CA 1
ATOM 1384 C C . SER A 1 177 ? -0.612 4.628 18.322 1.00 93.50 177 SER A C 1
ATOM 1386 O O . SER A 1 177 ? -1.695 4.875 17.803 1.00 93.50 177 SER A O 1
ATOM 1388 N N . GLY A 1 178 ? 0.385 5.524 18.329 1.00 93.94 178 GLY A N 1
ATOM 1389 C CA . GLY A 1 178 ? 0.241 6.878 17.782 1.00 93.94 178 GLY A CA 1
ATOM 1390 C C . GLY A 1 178 ? -0.092 6.903 16.285 1.00 93.94 178 GLY A C 1
ATOM 1391 O O . GLY A 1 178 ? -0.968 7.656 15.864 1.00 93.94 178 GLY A O 1
ATOM 1392 N N . ALA A 1 179 ? 0.549 6.047 15.480 1.00 96.00 179 ALA A N 1
ATOM 1393 C CA . ALA A 1 179 ? 0.229 5.927 14.057 1.00 96.00 179 ALA A CA 1
ATOM 1394 C C . ALA A 1 179 ? -1.181 5.363 13.832 1.00 96.00 179 ALA A C 1
ATOM 1396 O O . ALA A 1 179 ? -1.911 5.861 12.977 1.00 96.00 179 ALA A O 1
ATOM 1397 N N . THR A 1 180 ? -1.581 4.369 14.627 1.00 96.38 180 THR A N 1
ATOM 1398 C CA . THR A 1 180 ? -2.921 3.765 14.579 1.00 96.38 180 THR A CA 1
ATOM 1399 C C . THR A 1 180 ? -3.997 4.812 14.865 1.00 96.38 180 THR A C 1
ATOM 1401 O O . THR A 1 180 ? -4.911 4.984 14.060 1.00 96.38 180 THR A O 1
ATOM 1404 N N . SER A 1 181 ? -3.860 5.575 15.955 1.00 93.75 181 SER A N 1
ATOM 1405 C CA . SER A 1 181 ? -4.812 6.631 16.323 1.00 93.75 181 SER A CA 1
ATOM 1406 C C . SER A 1 181 ? -4.869 7.753 15.283 1.00 93.75 181 SER A C 1
ATOM 1408 O O . SER A 1 181 ? -5.952 8.258 14.970 1.00 93.75 181 SER A O 1
ATOM 1410 N N . ALA A 1 182 ? -3.722 8.123 14.699 1.00 94.25 182 ALA A N 1
ATOM 1411 C CA . ALA A 1 182 ? -3.664 9.115 13.629 1.00 94.25 182 ALA A CA 1
ATOM 1412 C C . ALA A 1 182 ? -4.380 8.631 12.358 1.00 94.25 182 ALA A C 1
ATOM 1414 O O . ALA A 1 182 ? -5.180 9.377 11.789 1.00 94.25 182 ALA A O 1
ATOM 1415 N N . LEU A 1 183 ? -4.137 7.386 11.932 1.00 96.50 183 LEU A N 1
ATOM 1416 C CA . LEU A 1 183 ? -4.817 6.782 10.784 1.00 96.50 183 LEU A CA 1
ATOM 1417 C C . LEU A 1 183 ? -6.322 6.663 11.027 1.00 96.50 183 LEU A C 1
ATOM 1419 O O . LEU A 1 183 ? -7.097 7.041 10.157 1.00 96.50 183 LEU A O 1
ATOM 1423 N N . LEU A 1 184 ? -6.741 6.217 12.215 1.00 95.25 184 LEU A N 1
ATOM 1424 C CA . LEU A 1 184 ? -8.153 6.114 12.585 1.00 95.25 184 LEU A CA 1
ATOM 1425 C C . LEU A 1 184 ? -8.849 7.478 12.503 1.00 95.25 184 LEU A C 1
ATOM 1427 O O . LEU A 1 184 ? -9.877 7.618 11.842 1.00 95.25 184 LEU A O 1
ATOM 1431 N N . THR A 1 185 ? -8.255 8.506 13.109 1.00 92.81 185 THR A N 1
ATOM 1432 C CA . THR A 1 185 ? -8.801 9.871 13.091 1.00 92.81 185 THR A CA 1
ATOM 1433 C C . THR A 1 185 ? -8.931 10.406 11.664 1.00 92.81 185 THR A C 1
ATOM 1435 O O . THR A 1 185 ? -9.968 10.963 11.294 1.00 92.81 185 THR A O 1
ATOM 1438 N N . GLN A 1 186 ? -7.907 10.208 10.830 1.00 94.56 186 GLN A N 1
ATOM 1439 C CA . GLN A 1 186 ? -7.935 10.648 9.435 1.00 94.56 186 GLN A CA 1
ATOM 1440 C C . GLN A 1 186 ? -8.905 9.829 8.574 1.00 94.56 186 GLN A C 1
ATOM 1442 O O . GLN A 1 186 ? -9.565 10.403 7.709 1.00 94.56 186 GLN A O 1
ATOM 1447 N N . LEU A 1 187 ? -9.054 8.525 8.823 1.00 95.62 187 LEU A N 1
ATOM 1448 C CA . LEU A 1 187 ? -10.009 7.651 8.135 1.00 95.62 187 LEU A CA 1
ATOM 1449 C C . LEU A 1 187 ? -11.444 8.134 8.353 1.00 95.62 187 LEU A C 1
ATOM 1451 O O . LEU A 1 187 ? -12.185 8.367 7.394 1.00 95.62 187 LEU A O 1
ATOM 1455 N N . LEU A 1 188 ? -11.808 8.357 9.616 1.00 92.69 188 LEU A N 1
ATOM 1456 C CA . LEU A 1 188 ? -13.105 8.912 10.006 1.00 92.69 188 LEU A CA 1
ATOM 1457 C C . LEU A 1 188 ? -13.337 10.279 9.365 1.00 92.69 188 LEU A C 1
ATOM 1459 O O . LEU A 1 188 ? -14.456 10.613 8.960 1.00 92.69 188 LEU A O 1
ATOM 1463 N N . ALA A 1 189 ? -12.269 11.073 9.254 1.00 91.81 189 ALA A N 1
ATOM 1464 C CA . ALA A 1 189 ? -12.345 12.373 8.630 1.00 91.81 189 ALA A CA 1
ATOM 1465 C C . ALA A 1 189 ? -12.599 12.293 7.119 1.00 91.81 189 ALA A C 1
ATOM 1467 O O . ALA A 1 189 ? -13.520 12.951 6.631 1.00 91.81 189 ALA A O 1
ATOM 1468 N N . ALA A 1 190 ? -11.834 11.462 6.409 1.00 93.88 190 ALA A N 1
ATOM 1469 C CA . ALA A 1 190 ? -11.882 11.306 4.959 1.00 93.88 190 ALA A CA 1
ATOM 1470 C C . ALA A 1 190 ? -13.188 10.668 4.460 1.00 93.88 190 ALA A C 1
ATOM 1472 O O . ALA A 1 190 ? -13.668 11.021 3.383 1.00 93.88 190 ALA A O 1
ATOM 1473 N N . HIS A 1 191 ? -13.784 9.763 5.243 1.00 91.44 191 HIS A N 1
ATOM 1474 C CA . HIS A 1 191 ? -15.010 9.049 4.870 1.00 91.44 191 HIS A CA 1
ATOM 1475 C C . HIS A 1 191 ? -16.294 9.669 5.429 1.00 91.44 191 HIS A C 1
ATOM 1477 O O . HIS A 1 191 ? -17.367 9.100 5.233 1.00 91.44 191 HIS A O 1
ATOM 1483 N N . GLN A 1 192 ? -16.190 10.844 6.065 1.00 88.75 192 GLN A N 1
ATOM 1484 C CA . GLN A 1 192 ? -17.322 11.590 6.619 1.00 88.75 192 GLN A CA 1
ATOM 1485 C C . GLN A 1 192 ? -18.184 10.716 7.539 1.00 88.75 192 GLN A C 1
ATOM 1487 O O . GLN A 1 192 ? -19.390 10.591 7.347 1.00 88.75 192 GLN A O 1
ATOM 1492 N N . VAL A 1 193 ? -17.559 10.130 8.564 1.00 83.81 193 VAL A N 1
ATOM 1493 C CA . VAL A 1 193 ? -18.257 9.444 9.665 1.00 83.81 193 VAL A CA 1
ATOM 1494 C C . VAL A 1 193 ? -18.229 10.375 10.893 1.00 83.81 193 VAL A C 1
ATOM 1496 O O . VAL A 1 193 ? -17.469 10.137 11.834 1.00 83.81 193 VAL A O 1
ATOM 1499 N N . PRO A 1 194 ? -18.945 11.524 10.865 1.00 68.00 194 PRO A N 1
ATOM 1500 C CA . PRO A 1 194 ? -18.761 12.606 11.835 1.00 68.00 194 PRO A CA 1
ATOM 1501 C C . PRO A 1 194 ? -19.180 12.211 13.252 1.00 68.00 194 PRO A C 1
ATOM 1503 O O . PRO A 1 194 ? -18.556 12.650 14.213 1.00 68.00 194 PRO A O 1
ATOM 1506 N N . GLU A 1 195 ? -20.188 11.348 13.377 1.00 76.31 195 GLU A N 1
ATOM 1507 C CA . GLU A 1 195 ? -20.775 10.919 14.652 1.00 76.31 195 GLU A CA 1
ATOM 1508 C C . GLU A 1 195 ? -19.777 10.157 15.546 1.00 76.31 195 GLU A C 1
ATOM 1510 O O . GLU A 1 195 ? -19.963 10.096 16.758 1.00 76.31 195 GLU A O 1
ATOM 1515 N N . PHE A 1 196 ? -18.684 9.644 14.972 1.00 71.75 196 PHE A N 1
ATOM 1516 C CA . PHE A 1 196 ? -17.633 8.923 15.695 1.00 71.75 196 PHE A CA 1
ATOM 1517 C C . PHE A 1 196 ? -16.412 9.807 16.039 1.00 71.75 196 PHE A C 1
ATOM 1519 O O . PHE A 1 196 ? -15.542 9.404 16.805 1.00 71.75 196 PHE A O 1
ATOM 1526 N N . ARG A 1 197 ? -16.325 11.046 15.524 1.00 68.25 197 ARG A N 1
ATOM 1527 C CA . ARG A 1 197 ? -15.156 11.923 15.761 1.00 68.25 197 ARG A CA 1
ATOM 1528 C C . ARG A 1 197 ? -15.035 12.416 17.202 1.00 68.25 197 ARG A C 1
ATOM 1530 O O . ARG A 1 197 ? -13.918 12.598 17.676 1.00 68.25 197 ARG A O 1
ATOM 1537 N N . GLY A 1 198 ? -16.158 12.614 17.899 1.00 67.75 198 GLY A N 1
ATOM 1538 C CA . GLY A 1 198 ? -16.163 13.079 19.297 1.00 67.75 198 GLY A CA 1
ATOM 1539 C C . GLY A 1 198 ? -15.569 12.074 20.288 1.00 67.75 198 GLY A C 1
ATOM 1540 O O . GLY A 1 198 ? -15.422 12.376 21.464 1.00 67.75 198 GLY A O 1
ATOM 1541 N N . VAL A 1 199 ? -15.252 10.875 19.807 1.00 66.69 199 VAL A N 1
ATOM 1542 C CA . VAL A 1 199 ? -14.898 9.714 20.612 1.00 66.69 199 VAL A CA 1
ATOM 1543 C C . VAL A 1 199 ? -13.401 9.389 20.495 1.00 66.69 199 VAL A C 1
ATOM 1545 O O . VAL A 1 199 ? -12.790 8.929 21.458 1.00 66.69 199 VAL A O 1
ATOM 1548 N N . THR A 1 200 ? -12.788 9.681 19.341 1.00 69.00 200 THR A N 1
ATOM 1549 C CA . THR A 1 200 ? -11.378 9.361 19.054 1.00 69.00 200 THR A CA 1
ATOM 1550 C C . THR A 1 200 ? -10.424 10.556 19.160 1.00 69.00 200 THR A C 1
ATOM 1552 O O . THR A 1 200 ? -9.214 10.350 19.162 1.00 69.00 200 THR A O 1
ATOM 1555 N N . GLY A 1 201 ? -10.925 11.799 19.196 1.00 59.56 201 GLY A N 1
ATOM 1556 C CA . GLY A 1 201 ? -10.108 13.005 19.014 1.00 59.56 201 GLY A CA 1
ATOM 1557 C C . GLY A 1 201 ? -10.139 14.017 20.167 1.00 59.56 201 GLY A C 1
ATOM 1558 O O . GLY A 1 201 ? -11.202 14.450 20.593 1.00 59.56 201 GLY A O 1
ATOM 1559 N N . ALA A 1 202 ? -8.936 14.456 20.556 1.00 48.06 202 ALA A N 1
ATOM 1560 C CA . ALA A 1 202 ? -8.554 15.660 21.319 1.00 48.06 202 ALA A CA 1
ATOM 1561 C C . ALA A 1 202 ? -8.709 15.693 22.852 1.00 48.06 202 ALA A C 1
ATOM 1563 O O . ALA A 1 202 ? -7.905 16.366 23.493 1.00 48.06 202 ALA A O 1
ATOM 1564 N N . ASP A 1 203 ? -9.622 14.937 23.459 1.00 50.44 203 ASP A N 1
ATOM 1565 C CA . ASP A 1 203 ? -9.830 14.990 24.921 1.00 50.44 203 ASP A CA 1
ATOM 1566 C C . ASP A 1 203 ? -9.262 13.792 25.691 1.00 50.44 203 ASP A C 1
ATOM 1568 O O . ASP A 1 203 ? -9.584 13.584 26.862 1.00 50.44 203 ASP A O 1
ATOM 1572 N N . HIS A 1 204 ? -8.377 13.010 25.066 1.00 54.66 204 HIS A N 1
ATOM 1573 C CA . HIS A 1 204 ? -7.719 11.917 25.770 1.00 54.66 204 HIS A CA 1
ATOM 1574 C C . HIS A 1 204 ? -6.859 12.490 26.918 1.00 54.66 204 HIS A C 1
ATOM 1576 O O . HIS A 1 204 ? -5.959 13.302 26.663 1.00 54.66 204 HIS A O 1
ATOM 1582 N N . PRO A 1 205 ? -7.107 12.101 28.183 1.00 54.53 205 PRO A N 1
ATOM 1583 C CA . PRO A 1 205 ? -6.497 12.738 29.352 1.00 54.53 205 PRO A CA 1
ATOM 1584 C C . PRO A 1 205 ? -4.964 12.648 29.346 1.00 54.53 205 PRO A C 1
ATOM 1586 O O . PRO A 1 205 ? -4.300 13.585 29.783 1.00 54.53 205 PRO A O 1
ATOM 1589 N N . ALA A 1 206 ? -4.396 11.592 28.755 1.00 51.94 206 ALA A N 1
ATOM 1590 C CA . ALA A 1 206 ? -2.951 11.433 28.586 1.00 51.94 206 ALA A CA 1
ATOM 1591 C C . ALA A 1 206 ? -2.317 12.528 27.703 1.00 51.94 206 ALA A C 1
ATOM 1593 O O . ALA A 1 206 ? -1.200 12.973 27.964 1.00 51.94 206 ALA A O 1
ATOM 1594 N N . GLN A 1 207 ? -3.034 13.016 26.685 1.00 53.12 207 GLN A N 1
ATOM 1595 C CA . GLN A 1 207 ? -2.529 14.059 25.792 1.00 53.12 207 GLN A CA 1
ATOM 1596 C C . GLN A 1 207 ? -2.685 15.461 26.405 1.00 53.12 207 GLN A C 1
ATOM 1598 O O . GLN A 1 207 ? -1.805 16.298 26.215 1.00 53.12 207 GLN A O 1
ATOM 1603 N N . ARG A 1 208 ? -3.720 15.692 27.234 1.00 55.81 208 ARG A N 1
ATOM 1604 C CA . ARG A 1 208 ? -3.809 16.888 28.100 1.00 55.81 208 ARG A CA 1
ATOM 1605 C C . ARG A 1 208 ? -2.703 16.916 29.159 1.00 55.81 208 ARG A C 1
ATOM 1607 O O . ARG A 1 208 ? -2.120 17.973 29.376 1.00 55.81 208 ARG A O 1
ATOM 1614 N N . ALA A 1 209 ? -2.378 15.775 29.770 1.00 58.47 209 ALA A N 1
ATOM 1615 C CA . ALA A 1 209 ? -1.297 15.679 30.753 1.00 58.47 209 ALA A CA 1
ATOM 1616 C C . ALA A 1 209 ? 0.077 16.019 30.143 1.00 58.47 209 ALA A C 1
ATOM 1618 O O . ALA A 1 209 ? 0.887 16.677 30.787 1.00 58.47 209 ALA A O 1
ATOM 1619 N N . ALA A 1 210 ? 0.313 15.647 28.880 1.00 56.28 210 ALA A N 1
ATOM 1620 C CA . ALA A 1 210 ? 1.543 15.983 28.158 1.00 56.28 210 ALA A CA 1
ATOM 1621 C C . ALA A 1 210 ? 1.592 17.433 27.626 1.00 56.28 210 ALA A C 1
ATOM 1623 O O . ALA A 1 210 ? 2.679 17.953 27.386 1.00 56.28 210 ALA A O 1
ATOM 1624 N N . GLN A 1 211 ? 0.443 18.090 27.420 1.00 60.19 211 GLN A N 1
ATOM 1625 C CA . GLN A 1 211 ? 0.360 19.447 26.851 1.00 60.19 211 GLN A CA 1
ATOM 1626 C C . GLN A 1 211 ? 0.150 20.560 27.896 1.00 60.19 211 GLN A C 1
ATOM 1628 O O . GLN A 1 211 ? 0.194 21.735 27.540 1.00 60.19 211 GLN A O 1
ATOM 1633 N N . GLY A 1 212 ? -0.069 20.227 29.174 1.00 48.38 212 GLY A N 1
ATOM 1634 C CA . GLY A 1 212 ? -0.555 21.169 30.188 1.00 48.38 212 GLY A CA 1
ATOM 1635 C C . GLY A 1 212 ? 0.301 21.300 31.448 1.00 48.38 212 GLY A C 1
ATOM 1636 O O . GLY A 1 212 ? -0.214 21.124 32.548 1.00 48.38 212 GLY A O 1
ATOM 1637 N N . SER A 1 213 ? 1.574 21.688 31.329 1.00 49.78 213 SER A N 1
ATOM 1638 C CA . SER A 1 213 ? 2.371 22.233 32.449 1.00 49.78 213 SER A CA 1
ATOM 1639 C C . SER A 1 213 ? 2.011 23.706 32.714 1.00 49.78 213 SER A C 1
ATOM 1641 O O . SER A 1 213 ? 2.842 24.600 32.582 1.00 49.78 213 SER A O 1
ATOM 1643 N N . GLY A 1 214 ? 0.743 23.970 33.032 1.00 50.12 214 GLY A N 1
ATOM 1644 C CA . GLY A 1 214 ? 0.217 25.323 33.235 1.00 50.12 214 GLY A CA 1
ATOM 1645 C C . GLY A 1 214 ? -1.193 25.311 33.815 1.00 50.12 214 GLY A C 1
ATOM 1646 O O . GLY A 1 214 ? -2.099 25.932 33.269 1.00 50.12 214 GLY A O 1
ATOM 1647 N N . TRP A 1 215 ? -1.412 24.533 34.876 1.00 53.78 215 TRP A N 1
ATOM 1648 C CA . TRP A 1 215 ? -2.719 24.430 35.520 1.00 53.78 215 TRP A CA 1
ATOM 1649 C C . TRP A 1 215 ? -2.932 25.618 36.469 1.00 53.78 215 TRP A C 1
ATOM 1651 O O . TRP A 1 215 ? -2.406 25.643 37.579 1.00 53.78 215 TRP A O 1
ATOM 1661 N N . THR A 1 216 ? -3.718 26.611 36.049 1.00 53.31 216 THR A N 1
ATOM 1662 C CA . THR A 1 216 ? -4.362 27.550 36.975 1.00 53.31 216 THR A CA 1
ATOM 1663 C C . THR A 1 216 ? -5.581 26.866 37.590 1.00 53.31 216 THR A C 1
ATOM 1665 O O . THR A 1 216 ? -6.509 26.430 36.907 1.00 53.31 216 THR A O 1
ATOM 1668 N N . ALA A 1 217 ? -5.541 26.701 38.908 1.00 54.09 217 ALA A N 1
ATOM 1669 C CA . ALA A 1 217 ? -6.574 26.050 39.693 1.00 54.09 217 ALA A CA 1
ATOM 1670 C C . ALA A 1 217 ? -7.886 26.850 39.656 1.00 54.09 217 ALA A C 1
ATOM 1672 O O . ALA A 1 217 ? -7.956 27.899 40.282 1.00 54.09 217 ALA A O 1
ATOM 1673 N N . GLN A 1 218 ? -8.913 26.350 38.957 1.00 49.75 218 GLN A N 1
ATOM 1674 C CA . GLN A 1 218 ? -10.336 26.481 39.327 1.00 49.75 218 GLN A CA 1
ATOM 1675 C C . GLN A 1 218 ? -11.238 25.849 38.259 1.00 49.75 218 GLN A C 1
ATOM 1677 O O . GLN A 1 218 ? -11.717 26.496 37.334 1.00 49.75 218 GLN A O 1
ATOM 1682 N N . SER A 1 219 ? -11.506 24.553 38.387 1.00 48.47 219 SER A N 1
ATOM 1683 C CA . SER A 1 219 ? -12.677 23.919 37.769 1.00 48.47 219 SER A CA 1
ATOM 1684 C C . SER A 1 219 ? -13.081 22.746 38.652 1.00 48.47 219 SER A C 1
ATOM 1686 O O . SER A 1 219 ? -12.478 21.678 38.603 1.00 48.47 219 SER A O 1
ATOM 1688 N N . VAL A 1 220 ? -14.056 22.985 39.527 1.00 53.84 220 VAL A N 1
ATOM 1689 C CA . VAL A 1 220 ? -14.633 21.961 40.403 1.00 53.84 220 VAL A CA 1
ATOM 1690 C C . VAL A 1 220 ? -15.342 20.920 39.522 1.00 53.84 220 VAL A C 1
ATOM 1692 O O . VAL A 1 220 ? -16.201 21.308 38.725 1.00 53.84 220 VAL A O 1
ATOM 1695 N N . PRO A 1 221 ? -15.016 19.617 39.623 1.00 56.56 221 PRO A N 1
ATOM 1696 C CA . PRO A 1 221 ? -15.669 18.583 38.830 1.00 56.56 221 PRO A CA 1
ATOM 1697 C C . PRO A 1 221 ? -17.144 18.472 39.221 1.00 56.56 221 PRO A C 1
ATOM 1699 O O . PRO A 1 221 ? -17.476 18.194 40.373 1.00 56.56 221 PRO A O 1
ATOM 1702 N N . ARG A 1 222 ? -18.046 18.680 38.260 1.00 54.94 222 ARG A N 1
ATOM 1703 C CA . ARG A 1 222 ? -19.474 18.402 38.442 1.00 54.94 222 ARG A CA 1
ATOM 1704 C C . ARG A 1 222 ? -19.657 16.878 38.516 1.00 54.94 222 ARG A C 1
ATOM 1706 O O . ARG A 1 222 ? -19.254 16.204 37.567 1.00 54.94 222 ARG A O 1
ATOM 1713 N N . PRO A 1 223 ? -20.236 16.320 39.596 1.00 49.31 223 PRO A N 1
ATOM 1714 C CA . PRO A 1 223 ? -20.418 14.879 39.724 1.00 49.31 223 PRO A CA 1
ATOM 1715 C C . PRO A 1 223 ? -21.341 14.379 38.609 1.00 49.31 223 PRO A C 1
ATOM 1717 O O . PRO A 1 223 ? -22.456 14.879 38.440 1.00 49.31 223 PRO A O 1
ATOM 1720 N N . ALA A 1 224 ? -20.843 13.432 37.813 1.00 52.16 224 ALA A N 1
ATOM 1721 C CA . ALA A 1 224 ? -21.624 12.793 36.766 1.00 52.16 224 ALA A CA 1
ATOM 1722 C C . ALA A 1 224 ? -22.826 12.060 37.395 1.00 52.16 224 ALA A C 1
ATOM 1724 O O . ALA A 1 224 ? -22.679 11.458 38.463 1.00 52.16 224 ALA A O 1
ATOM 1725 N N . PRO A 1 225 ? -24.016 12.108 36.771 1.00 53.16 225 PRO A N 1
ATOM 1726 C CA . PRO A 1 225 ? -25.166 11.352 37.246 1.00 53.16 225 PRO A CA 1
ATOM 1727 C C . PRO A 1 225 ? -24.823 9.857 37.269 1.00 53.16 225 PRO A C 1
ATOM 1729 O O . PRO A 1 225 ? -24.412 9.297 36.253 1.00 53.16 225 PRO A O 1
ATOM 1732 N N . ARG A 1 226 ? -24.985 9.215 38.435 1.00 46.75 226 ARG A N 1
ATOM 1733 C CA . ARG A 1 226 ? -24.954 7.753 38.566 1.00 46.75 226 ARG A CA 1
ATOM 1734 C C . ARG A 1 226 ? -26.152 7.196 37.810 1.00 46.75 226 ARG A C 1
ATOM 1736 O O . ARG A 1 226 ? -27.289 7.337 38.248 1.00 46.75 226 ARG A O 1
ATOM 1743 N N . VAL A 1 227 ? -25.894 6.633 36.639 1.00 53.03 227 VAL A N 1
ATOM 1744 C CA . VAL A 1 227 ? -26.886 5.870 35.891 1.00 53.03 227 VAL A CA 1
ATOM 1745 C C . VAL A 1 227 ? -26.752 4.424 36.360 1.00 53.03 227 VAL A C 1
ATOM 1747 O O . VAL A 1 227 ? -25.904 3.692 35.860 1.00 53.03 227 VAL A O 1
ATOM 1750 N N . ASP A 1 228 ? -27.566 4.026 37.339 1.00 50.09 228 ASP A N 1
ATOM 1751 C CA . ASP A 1 228 ? -27.685 2.641 37.826 1.00 50.09 228 ASP A CA 1
ATOM 1752 C C . ASP A 1 228 ? -28.462 1.772 36.811 1.00 50.09 228 ASP A C 1
ATOM 1754 O O . ASP A 1 228 ? -29.478 1.153 37.125 1.00 50.09 228 ASP A O 1
ATOM 1758 N N . ALA A 1 229 ? -28.029 1.769 35.546 1.00 51.38 229 ALA A N 1
ATOM 1759 C CA . ALA A 1 229 ? -28.616 0.933 34.508 1.00 51.38 229 ALA A CA 1
ATOM 1760 C C . ALA A 1 229 ? -27.856 -0.393 34.425 1.00 51.38 229 ALA A C 1
ATOM 1762 O O . ALA A 1 229 ? -26.744 -0.466 33.906 1.00 51.38 229 ALA A O 1
ATOM 1763 N N . VAL A 1 230 ? -28.505 -1.444 34.922 1.00 48.53 230 VAL A N 1
ATOM 1764 C CA . VAL A 1 230 ? -28.180 -2.850 34.670 1.00 48.53 230 VAL A CA 1
ATOM 1765 C C . VAL A 1 230 ? -28.307 -3.109 33.162 1.00 48.53 230 VAL A C 1
ATOM 1767 O O . VAL A 1 230 ? -29.377 -3.442 32.662 1.00 48.53 230 VAL A O 1
ATOM 1770 N N . LEU A 1 231 ? -27.227 -2.892 32.416 1.00 53.34 231 LEU A N 1
ATOM 1771 C CA . LEU A 1 231 ? -27.061 -3.340 31.034 1.00 53.34 231 LEU A CA 1
ATOM 1772 C C . LEU A 1 231 ? -25.883 -4.312 31.037 1.00 53.34 231 LEU A C 1
ATOM 1774 O O . LEU A 1 231 ? -24.729 -3.905 30.995 1.00 53.34 231 LEU A O 1
ATOM 1778 N N . THR A 1 232 ? -26.199 -5.597 31.177 1.00 60.53 232 THR A N 1
ATOM 1779 C CA . THR A 1 232 ? -25.246 -6.715 31.288 1.00 60.53 232 THR A CA 1
ATOM 1780 C C . THR A 1 232 ? -24.729 -7.229 29.945 1.00 60.53 232 THR A C 1
ATOM 1782 O O . THR A 1 232 ? -23.993 -8.210 29.927 1.00 60.53 232 THR A O 1
ATOM 1785 N N . ASP A 1 233 ? -25.098 -6.600 28.829 1.00 80.38 233 ASP A N 1
ATOM 1786 C CA . ASP A 1 233 ? -24.594 -6.998 27.518 1.00 80.38 233 ASP A CA 1
ATOM 1787 C C . ASP A 1 233 ? -23.350 -6.177 27.182 1.00 80.38 233 ASP A C 1
ATOM 1789 O O . ASP A 1 233 ? -23.448 -4.989 26.856 1.00 80.38 233 ASP A O 1
ATOM 1793 N N . ASP A 1 234 ? -22.184 -6.827 27.249 1.00 85.06 234 ASP A N 1
ATOM 1794 C CA . ASP A 1 234 ? -20.935 -6.285 26.717 1.00 85.06 234 ASP A CA 1
ATOM 1795 C C . ASP A 1 234 ? -21.175 -5.863 25.258 1.00 85.06 234 ASP A C 1
ATOM 1797 O O . ASP A 1 234 ? -21.500 -6.708 24.412 1.00 85.06 234 ASP A O 1
ATOM 1801 N N . PRO A 1 235 ? -21.064 -4.565 24.922 1.00 88.75 235 PRO A N 1
ATOM 1802 C CA . PRO A 1 235 ? -21.358 -4.109 23.581 1.00 88.75 235 PRO A CA 1
ATOM 1803 C C . PRO A 1 235 ? -20.407 -4.784 22.599 1.00 88.75 235 PRO A C 1
ATOM 1805 O O . PRO A 1 235 ? -19.188 -4.765 22.750 1.00 88.75 235 PRO A O 1
ATOM 1808 N N . VAL A 1 236 ? -20.996 -5.372 21.567 1.00 91.44 236 VAL A N 1
ATOM 1809 C CA . VAL A 1 236 ? -20.292 -6.061 20.491 1.00 91.44 236 VAL A CA 1
ATOM 1810 C C . VAL A 1 236 ? -19.897 -5.036 19.419 1.00 91.44 236 VAL A C 1
ATOM 1812 O O . VAL A 1 236 ? -20.727 -4.193 19.059 1.00 91.44 236 VAL A O 1
ATOM 1815 N N . PRO A 1 237 ? -18.665 -5.066 18.876 1.00 92.81 237 PRO A N 1
ATOM 1816 C CA . PRO A 1 237 ? -18.271 -4.139 17.822 1.00 92.81 237 PRO A CA 1
ATOM 1817 C C . PRO A 1 237 ? -19.170 -4.306 16.583 1.00 92.81 237 PRO A C 1
ATOM 1819 O O . PRO A 1 237 ? -19.356 -5.425 16.099 1.00 92.81 237 PRO A O 1
ATOM 1822 N N . PRO A 1 238 ? -19.703 -3.217 15.997 1.00 94.56 238 PRO A N 1
ATOM 1823 C CA . PRO A 1 238 ? -20.736 -3.308 14.957 1.00 94.56 238 PRO A CA 1
ATOM 1824 C C . PRO A 1 238 ? -20.238 -3.886 13.628 1.00 94.56 238 PRO A C 1
ATOM 1826 O O . PRO A 1 238 ? -21.036 -4.298 12.791 1.00 94.56 238 PRO A O 1
ATOM 1829 N N . TRP A 1 239 ? -18.923 -3.917 13.416 1.00 94.38 239 TRP A N 1
ATOM 1830 C CA . TRP A 1 239 ? -18.285 -4.532 12.252 1.00 94.38 239 TRP A CA 1
ATOM 1831 C C . TRP A 1 239 ? -18.000 -6.028 12.427 1.00 94.38 239 TRP A C 1
ATOM 1833 O O . TRP A 1 239 ? -17.590 -6.668 11.462 1.00 94.38 239 TRP A O 1
ATOM 1843 N N . GLN A 1 240 ? -18.222 -6.611 13.613 1.00 93.31 240 GLN A N 1
ATOM 1844 C CA . GLN A 1 240 ? -17.980 -8.035 13.873 1.00 93.31 240 GLN A CA 1
ATOM 1845 C C . GLN A 1 240 ? -18.641 -8.985 12.862 1.00 93.31 240 GLN A C 1
ATOM 1847 O O . GLN A 1 240 ? -17.967 -9.920 12.431 1.00 93.31 240 GLN A O 1
ATOM 1852 N N . PRO A 1 241 ? -19.890 -8.758 12.400 1.00 91.88 241 PRO A N 1
ATOM 1853 C CA . PRO A 1 241 ? -20.514 -9.627 11.400 1.00 91.88 241 PRO A CA 1
ATOM 1854 C C . PRO A 1 241 ? -19.790 -9.647 10.047 1.00 91.88 241 PRO A C 1
ATOM 1856 O O . PRO A 1 241 ? -20.080 -10.491 9.204 1.00 91.88 241 PRO A O 1
ATOM 1859 N N . TRP A 1 242 ? -18.890 -8.693 9.803 1.00 88.06 242 TRP A N 1
ATOM 1860 C CA . TRP A 1 242 ? -18.156 -8.557 8.547 1.00 88.06 242 TRP A CA 1
ATOM 1861 C C . TRP A 1 242 ? -16.706 -9.007 8.656 1.00 88.06 242 TRP A C 1
ATOM 1863 O O . TRP A 1 242 ? -15.981 -8.883 7.672 1.00 88.06 242 TRP A O 1
ATOM 1873 N N . LEU A 1 243 ? -16.277 -9.502 9.817 1.00 85.25 243 LEU A N 1
ATOM 1874 C CA . LEU A 1 243 ? -14.909 -9.937 10.062 1.00 85.25 243 LEU A CA 1
ATOM 1875 C C . LEU A 1 243 ? -14.893 -11.458 10.250 1.00 85.25 243 LEU A C 1
ATOM 1877 O O . LEU A 1 243 ? -15.288 -11.933 11.314 1.00 85.25 243 LEU A O 1
ATOM 1881 N N . PRO A 1 244 ? -14.444 -12.234 9.245 1.00 71.06 244 PRO A N 1
ATOM 1882 C CA . PRO A 1 244 ? -14.416 -13.695 9.341 1.00 71.06 244 PRO A CA 1
ATOM 1883 C C . PRO A 1 244 ? -13.535 -14.179 10.506 1.00 71.06 244 PRO A C 1
ATOM 1885 O O . PRO A 1 244 ? -13.885 -15.138 11.189 1.00 71.06 244 PRO A O 1
ATOM 1888 N N . HIS A 1 245 ? -12.462 -13.441 10.813 1.00 71.44 245 HIS A N 1
ATOM 1889 C CA . HIS A 1 245 ? -11.494 -13.751 11.872 1.00 71.44 245 HIS A CA 1
ATOM 1890 C C . HIS A 1 245 ? -11.693 -12.919 13.151 1.00 71.44 245 HIS A C 1
ATOM 1892 O O . HIS A 1 245 ? -10.739 -12.608 13.862 1.00 71.44 245 HIS A O 1
ATOM 1898 N N . ALA A 1 246 ? -12.938 -12.548 13.480 1.00 62.91 246 ALA A N 1
ATOM 1899 C CA . ALA A 1 246 ? -13.247 -11.706 14.645 1.00 62.91 246 ALA A CA 1
ATOM 1900 C C . ALA A 1 246 ? -12.681 -12.234 15.981 1.00 62.91 246 ALA A C 1
ATOM 1902 O O . ALA A 1 246 ? -12.447 -11.455 16.901 1.00 62.91 246 ALA A O 1
ATOM 1903 N N . ARG A 1 247 ? -12.428 -13.546 16.093 1.00 65.88 247 ARG A N 1
ATOM 1904 C CA . ARG A 1 247 ? -11.882 -14.167 17.311 1.00 65.88 247 ARG A CA 1
ATOM 1905 C C . ARG A 1 247 ? -10.422 -13.821 17.586 1.00 65.88 247 ARG A C 1
ATOM 1907 O O . ARG A 1 247 ? -10.040 -13.793 18.746 1.00 65.88 247 ARG A O 1
ATOM 1914 N N . GLU A 1 248 ? -9.621 -13.537 16.565 1.00 71.50 248 GLU A N 1
ATOM 1915 C CA . GLU A 1 248 ? -8.204 -13.182 16.746 1.00 71.50 248 GLU A CA 1
ATOM 1916 C C . GLU A 1 248 ? -8.027 -11.706 17.140 1.00 71.50 248 GLU A C 1
ATOM 1918 O O . GLU A 1 248 ? -6.982 -11.290 17.644 1.00 71.50 248 GLU A O 1
ATOM 1923 N N . GLN A 1 249 ? -9.085 -10.908 16.971 1.00 68.31 249 GLN A N 1
ATOM 1924 C CA . GLN A 1 249 ? -9.085 -9.466 17.208 1.00 68.31 249 GLN A CA 1
ATOM 1925 C C . GLN A 1 249 ? -9.217 -9.084 18.681 1.00 68.31 249 GLN A C 1
ATOM 1927 O O . GLN A 1 249 ? -8.943 -7.939 19.019 1.00 68.31 249 GLN A O 1
ATOM 1932 N N . THR A 1 250 ? -9.595 -10.010 19.565 1.00 72.75 250 THR A N 1
ATOM 1933 C CA . THR A 1 250 ? -9.691 -9.753 21.015 1.00 72.75 250 THR A CA 1
ATOM 1934 C C . THR A 1 250 ? -8.342 -9.438 21.658 1.00 72.75 250 THR A C 1
ATOM 1936 O O . THR A 1 250 ? -8.303 -8.891 22.753 1.00 72.75 250 THR A O 1
ATOM 1939 N N . THR A 1 251 ? -7.233 -9.738 20.976 1.00 87.12 251 THR A N 1
ATOM 1940 C CA . THR A 1 251 ? -5.877 -9.377 21.418 1.00 87.12 251 THR A CA 1
ATOM 1941 C C . THR A 1 251 ? -5.472 -7.948 21.046 1.00 87.12 251 THR A C 1
ATOM 1943 O O . THR A 1 251 ? -4.432 -7.460 21.495 1.00 87.12 251 THR A O 1
ATOM 1946 N N . LEU A 1 252 ? -6.257 -7.264 20.209 1.00 92.62 252 LEU A N 1
ATOM 1947 C CA . LEU A 1 252 ? -5.947 -5.916 19.750 1.00 92.62 252 LEU A CA 1
ATOM 1948 C C . LEU A 1 252 ? -6.366 -4.874 20.782 1.00 92.62 252 LEU A C 1
ATOM 1950 O O . LEU A 1 252 ? -7.388 -5.006 21.450 1.00 92.62 252 LEU A O 1
ATOM 1954 N N . THR A 1 253 ? -5.603 -3.780 20.851 1.00 93.06 253 THR A N 1
ATOM 1955 C CA . THR A 1 253 ? -6.074 -2.590 21.565 1.00 93.06 253 THR A CA 1
ATOM 1956 C C . THR A 1 253 ? -7.325 -2.038 20.871 1.00 93.06 253 THR A C 1
ATOM 1958 O O . THR A 1 253 ? -7.496 -2.247 19.659 1.00 93.06 253 THR A O 1
ATOM 1961 N N . PRO A 1 254 ? -8.185 -1.300 21.589 1.00 92.88 254 PRO A N 1
ATOM 1962 C CA . PRO A 1 254 ? -9.434 -0.787 21.028 1.00 92.88 254 PRO A CA 1
ATOM 1963 C C . PRO A 1 254 ? -9.214 0.063 19.766 1.00 92.88 254 PRO A C 1
ATOM 1965 O O . PRO A 1 254 ? -9.948 -0.071 18.789 1.00 92.88 254 PRO A O 1
ATOM 1968 N N . GLU A 1 255 ? -8.146 0.867 19.721 1.00 93.94 255 GLU A N 1
ATOM 1969 C CA . GLU A 1 255 ? -7.762 1.694 18.566 1.00 93.94 255 GLU A CA 1
ATOM 1970 C C . GLU A 1 255 ? -7.463 0.840 17.334 1.00 93.94 255 GLU A C 1
ATOM 1972 O O . GLU A 1 255 ? -7.913 1.143 16.227 1.00 93.94 255 GLU A O 1
ATOM 1977 N N . ARG A 1 256 ? -6.690 -0.233 17.526 1.00 95.31 256 ARG A N 1
ATOM 1978 C CA . ARG A 1 256 ? -6.287 -1.152 16.458 1.00 95.31 256 ARG A CA 1
ATOM 1979 C C . ARG A 1 256 ? -7.485 -1.933 15.941 1.00 95.31 256 ARG A C 1
ATOM 1981 O O . ARG A 1 256 ? -7.654 -2.052 14.729 1.00 95.31 256 ARG A O 1
ATOM 1988 N N . GLN A 1 257 ? -8.340 -2.406 16.847 1.00 94.81 257 GLN A N 1
ATOM 1989 C CA . GLN A 1 257 ? -9.577 -3.090 16.489 1.00 94.81 257 GLN A CA 1
ATOM 1990 C C . GLN A 1 257 ? -10.530 -2.164 15.721 1.00 94.81 257 GLN A C 1
ATOM 1992 O O . GLN A 1 257 ? -11.101 -2.581 14.714 1.00 94.81 257 GLN A O 1
ATOM 1997 N N . ALA A 1 258 ? -10.660 -0.901 16.139 1.00 94.38 258 ALA A N 1
ATOM 1998 C CA . ALA A 1 258 ? -11.480 0.088 15.445 1.00 94.38 258 ALA A CA 1
ATOM 1999 C C . ALA A 1 258 ? -10.937 0.436 14.059 1.00 94.38 258 ALA A C 1
ATOM 2001 O O . ALA A 1 258 ? -11.707 0.461 13.102 1.00 94.38 258 ALA A O 1
ATOM 2002 N N . LEU A 1 259 ? -9.626 0.676 13.931 1.00 96.00 259 LEU A N 1
ATOM 2003 C CA . LEU A 1 259 ? -8.989 0.962 12.644 1.00 96.00 259 LEU A CA 1
ATOM 2004 C C . LEU A 1 259 ? -9.231 -0.179 11.650 1.00 96.00 259 LEU A C 1
ATOM 2006 O O . LEU A 1 259 ? -9.726 0.065 10.550 1.00 96.00 259 LEU A O 1
ATOM 2010 N N . LEU A 1 260 ? -8.922 -1.412 12.059 1.00 95.94 260 LEU A N 1
ATOM 2011 C CA . LEU A 1 260 ? -9.095 -2.603 11.231 1.00 95.94 260 LEU A CA 1
ATOM 2012 C C . LEU A 1 260 ? -10.570 -2.823 10.868 1.00 95.94 260 LEU A C 1
ATOM 2014 O O . LEU A 1 260 ? -10.913 -2.976 9.694 1.00 95.94 260 LEU A O 1
ATOM 2018 N N . GLY A 1 261 ? -11.449 -2.794 11.872 1.00 95.31 261 GLY A N 1
ATOM 2019 C CA . GLY A 1 261 ? -12.875 -3.037 11.701 1.00 95.31 261 GLY A CA 1
ATOM 2020 C C . GLY A 1 261 ? -13.551 -2.013 10.797 1.00 95.31 261 GLY A C 1
ATOM 2021 O O . GLY A 1 261 ? -14.280 -2.393 9.883 1.00 95.31 261 GLY A O 1
ATOM 2022 N N . LEU A 1 262 ? -13.267 -0.721 10.984 1.00 95.44 262 LEU A N 1
ATOM 2023 C CA . LEU A 1 262 ? -13.808 0.348 10.142 1.00 95.44 262 LEU A CA 1
ATOM 2024 C C . LEU A 1 262 ? -13.248 0.312 8.722 1.00 95.44 262 LEU A C 1
ATOM 2026 O O . LEU A 1 262 ? -14.014 0.512 7.781 1.00 95.44 262 LEU A O 1
ATOM 2030 N N . ALA A 1 263 ? -11.949 0.051 8.541 1.00 96.75 263 ALA A N 1
ATOM 2031 C CA . ALA A 1 263 ? -11.355 -0.047 7.210 1.00 96.75 263 ALA A CA 1
ATOM 2032 C C . ALA A 1 263 ? -12.021 -1.166 6.389 1.00 96.75 263 ALA A C 1
ATOM 2034 O O . ALA A 1 263 ? -12.477 -0.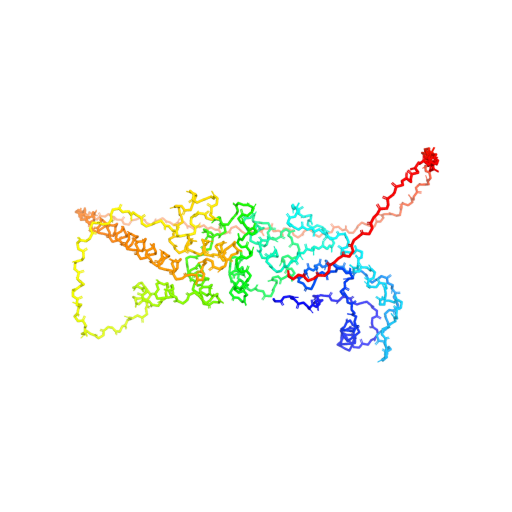927 5.269 1.00 96.75 263 ALA A O 1
ATOM 2035 N N . LEU A 1 264 ? -12.175 -2.357 6.975 1.00 96.44 264 LEU A N 1
ATOM 2036 C CA . LEU A 1 264 ? -12.826 -3.494 6.318 1.00 96.44 264 LEU A CA 1
ATOM 2037 C C . LEU A 1 264 ? -14.329 -3.271 6.115 1.00 96.44 264 LEU A C 1
ATOM 2039 O O . LEU A 1 264 ? -14.867 -3.564 5.044 1.00 96.44 264 LEU A O 1
ATOM 2043 N N . ALA A 1 265 ? -15.007 -2.683 7.101 1.00 95.56 265 ALA A N 1
ATOM 2044 C CA . ALA A 1 265 ? -16.408 -2.300 6.996 1.00 95.56 265 ALA A CA 1
ATOM 2045 C C . ALA A 1 265 ? -16.663 -1.297 5.860 1.00 95.56 265 ALA A C 1
ATOM 2047 O O . ALA A 1 265 ? -17.618 -1.452 5.097 1.00 95.56 265 ALA A O 1
ATOM 2048 N N . LEU A 1 266 ? -15.802 -0.284 5.717 1.00 96.00 266 LEU A N 1
ATOM 2049 C CA . LEU A 1 266 ? -15.890 0.717 4.653 1.00 96.00 266 LEU A CA 1
ATOM 2050 C C . LEU A 1 266 ? -15.689 0.099 3.270 1.00 96.00 266 LEU A C 1
ATOM 2052 O O . LEU A 1 266 ? -16.354 0.523 2.327 1.00 96.00 266 LEU A O 1
ATOM 2056 N N . HIS A 1 267 ? -14.808 -0.895 3.149 1.00 96.62 267 HIS A N 1
ATOM 2057 C CA . HIS A 1 267 ? -14.595 -1.607 1.893 1.00 96.62 267 HIS A CA 1
ATOM 2058 C C . HIS A 1 267 ? -15.795 -2.497 1.529 1.00 96.62 267 HIS A C 1
ATOM 2060 O O . HIS A 1 267 ? -16.298 -2.440 0.410 1.00 96.62 267 HIS A O 1
ATOM 2066 N N . ARG A 1 268 ? -16.299 -3.285 2.488 1.00 95.81 268 ARG A N 1
ATOM 2067 C CA . ARG A 1 268 ? -17.340 -4.301 2.248 1.00 95.81 268 ARG A CA 1
ATOM 2068 C C . ARG A 1 268 ? -18.761 -3.736 2.217 1.00 95.81 268 ARG A C 1
ATOM 2070 O O . ARG A 1 268 ? -19.605 -4.212 1.459 1.00 95.81 268 ARG A O 1
ATOM 2077 N N . ARG A 1 269 ? -19.073 -2.768 3.084 1.00 96.19 269 ARG A N 1
ATOM 2078 C CA . ARG A 1 269 ? -20.436 -2.254 3.326 1.00 96.19 269 ARG A CA 1
ATOM 2079 C C . ARG A 1 269 ? -20.437 -0.732 3.571 1.00 96.19 269 ARG A C 1
ATOM 2081 O O . ARG A 1 269 ? -20.943 -0.276 4.599 1.00 96.19 269 ARG A O 1
ATOM 2088 N N . PRO A 1 270 ? -19.968 0.097 2.618 1.00 95.50 270 PRO A N 1
ATOM 2089 C CA . PRO A 1 270 ? -19.851 1.546 2.817 1.00 95.50 270 PRO A CA 1
ATOM 2090 C C . PRO A 1 270 ? -21.185 2.235 3.146 1.00 95.50 270 PRO A C 1
ATOM 2092 O O . PRO A 1 270 ? -21.202 3.230 3.865 1.00 95.50 270 PRO A O 1
ATOM 2095 N N . ALA A 1 271 ? -22.315 1.722 2.646 1.00 94.25 271 ALA A N 1
ATOM 2096 C CA . ALA A 1 271 ? -23.641 2.251 2.975 1.00 94.25 271 ALA A CA 1
ATOM 2097 C C . ALA A 1 271 ? -24.027 2.002 4.445 1.00 94.25 271 ALA A C 1
ATOM 2099 O O . ALA A 1 271 ? -24.567 2.895 5.092 1.00 94.25 271 ALA A O 1
ATOM 2100 N N . ALA A 1 272 ? -23.707 0.822 4.988 1.00 94.56 272 ALA A N 1
ATOM 2101 C CA . ALA A 1 272 ? -24.010 0.484 6.376 1.00 94.56 272 ALA A CA 1
ATOM 2102 C C . ALA A 1 272 ? -23.169 1.321 7.349 1.00 94.56 272 ALA A C 1
ATOM 2104 O O . ALA A 1 272 ? -23.712 1.838 8.321 1.00 94.56 272 ALA A O 1
ATOM 2105 N N . VAL A 1 273 ? -21.882 1.535 7.045 1.00 94.38 273 VAL A N 1
ATOM 2106 C CA . VAL A 1 273 ? -20.984 2.373 7.864 1.00 94.38 273 VAL A CA 1
ATOM 2107 C C . VAL A 1 273 ? -21.468 3.821 7.972 1.00 94.38 273 VAL A C 1
ATOM 2109 O O . VAL A 1 273 ? -21.287 4.457 9.005 1.00 94.38 273 VAL A O 1
ATOM 2112 N N . ARG A 1 274 ? -22.118 4.343 6.925 1.00 91.75 274 ARG A N 1
ATOM 2113 C CA . ARG A 1 274 ? -22.696 5.699 6.921 1.00 91.75 274 ARG A CA 1
ATOM 2114 C C . ARG A 1 274 ? -24.049 5.794 7.624 1.00 91.75 274 ARG A C 1
ATOM 2116 O O . ARG A 1 274 ? -24.595 6.887 7.737 1.00 91.75 274 ARG A O 1
ATOM 2123 N N . SER A 1 275 ? -24.623 4.673 8.054 1.00 93.44 275 SER A N 1
ATOM 2124 C CA . SER A 1 275 ? -25.896 4.694 8.763 1.00 93.44 275 SER A CA 1
ATOM 2125 C C . SER A 1 275 ? -25.715 5.206 10.192 1.00 93.44 275 SER A C 1
ATOM 2127 O O . SER A 1 275 ? -24.765 4.845 10.889 1.00 93.44 275 SER A O 1
ATOM 2129 N N . ARG A 1 276 ? -26.694 5.980 10.667 1.00 91.25 276 ARG A N 1
ATOM 2130 C CA . ARG A 1 276 ? -26.747 6.445 12.060 1.00 91.25 276 ARG A CA 1
ATOM 2131 C C . ARG A 1 276 ? -26.747 5.286 13.064 1.00 91.25 276 ARG A C 1
ATOM 2133 O O . ARG A 1 276 ? -26.175 5.393 14.143 1.00 91.25 276 ARG A O 1
ATOM 2140 N N . ALA A 1 277 ? -27.380 4.165 12.711 1.00 92.94 277 ALA A N 1
ATOM 2141 C CA . ALA A 1 277 ? -27.410 2.970 13.551 1.00 92.94 277 ALA A CA 1
ATOM 2142 C C . ALA A 1 277 ? -26.000 2.404 13.783 1.00 92.94 277 ALA A C 1
ATOM 2144 O O . ALA A 1 277 ? -25.632 2.120 14.923 1.00 92.94 277 ALA A O 1
ATOM 2145 N N . PHE A 1 278 ? -25.196 2.302 12.719 1.00 93.94 278 PHE A N 1
ATOM 2146 C CA . PHE A 1 278 ? -23.812 1.847 12.816 1.00 93.94 278 PHE A CA 1
ATOM 2147 C C . PHE A 1 278 ? -22.965 2.794 13.667 1.00 93.94 278 PHE A C 1
ATOM 2149 O O . PHE A 1 278 ? -22.242 2.337 14.548 1.00 93.94 278 PHE A O 1
ATOM 2156 N N . ALA A 1 279 ? -23.086 4.104 13.454 1.00 91.31 279 ALA A N 1
ATOM 2157 C CA . ALA A 1 279 ? -22.336 5.088 14.223 1.00 91.31 279 ALA A CA 1
ATOM 2158 C C . ALA A 1 279 ? -22.680 5.060 15.721 1.00 91.31 279 ALA A C 1
ATOM 2160 O O . ALA A 1 279 ? -21.775 5.068 16.553 1.00 91.31 279 ALA A O 1
ATOM 2161 N N . LEU A 1 280 ? -23.966 4.958 16.081 1.00 90.88 280 LEU A N 1
ATOM 2162 C CA . LEU A 1 280 ? -24.390 4.818 17.479 1.00 90.88 280 LEU A CA 1
ATOM 2163 C C . LEU A 1 280 ? -23.835 3.539 18.118 1.00 90.88 280 LEU A C 1
ATOM 2165 O O . LEU A 1 280 ? -23.354 3.586 19.249 1.00 90.88 280 LEU A O 1
ATOM 2169 N N . ALA A 1 281 ? -23.884 2.412 17.403 1.00 93.00 281 ALA A N 1
ATOM 2170 C CA . ALA A 1 281 ? -23.342 1.146 17.888 1.00 93.00 281 ALA A CA 1
ATOM 2171 C C . ALA A 1 281 ? -21.816 1.209 18.061 1.00 93.00 281 ALA A C 1
ATOM 2173 O O . ALA A 1 281 ? -21.301 0.790 19.095 1.00 93.00 281 ALA A O 1
ATOM 2174 N N . ALA A 1 282 ? -21.103 1.802 17.099 1.00 92.94 282 ALA A N 1
ATOM 2175 C CA . ALA A 1 282 ? -19.658 1.986 17.170 1.00 92.94 282 ALA A CA 1
ATOM 2176 C C . ALA A 1 282 ? -19.284 2.862 18.372 1.00 92.94 282 ALA A C 1
ATOM 2178 O O . ALA A 1 282 ? -18.407 2.494 19.149 1.00 92.94 282 ALA A O 1
ATOM 2179 N N . THR A 1 283 ? -19.959 4.003 18.549 1.00 91.06 283 THR A N 1
ATOM 2180 C CA . THR A 1 283 ? -19.706 4.933 19.658 1.00 91.06 283 THR A CA 1
ATOM 2181 C C . THR A 1 283 ? -19.940 4.273 21.014 1.00 91.06 283 THR A C 1
ATOM 2183 O O . THR A 1 283 ? -19.097 4.408 21.899 1.00 91.06 283 THR A O 1
ATOM 2186 N N . ARG A 1 284 ? -21.039 3.519 21.175 1.00 92.19 284 ARG A N 1
ATOM 2187 C CA . ARG A 1 284 ? -21.319 2.764 22.410 1.00 92.19 284 ARG A CA 1
ATOM 2188 C C . ARG A 1 284 ? -20.235 1.733 22.703 1.00 92.19 284 ARG A C 1
ATOM 2190 O O . ARG A 1 284 ? -19.753 1.677 23.829 1.00 92.19 284 ARG A O 1
ATOM 2197 N N . TRP A 1 285 ? -19.846 0.958 21.689 1.00 94.12 285 TRP A N 1
ATOM 2198 C CA . TRP A 1 285 ? -18.763 -0.013 21.807 1.00 94.12 285 TRP A CA 1
ATOM 2199 C C . TRP A 1 285 ? -17.467 0.663 22.269 1.00 94.12 285 TRP A C 1
ATOM 2201 O O . TRP A 1 285 ? -16.925 0.285 23.300 1.00 94.12 285 TRP A O 1
ATOM 2211 N N . TRP A 1 286 ? -17.028 1.730 21.594 1.00 92.50 286 TRP A N 1
ATOM 2212 C CA . TRP A 1 286 ? -15.786 2.418 21.949 1.00 92.50 286 TRP A CA 1
ATOM 2213 C C . TRP A 1 286 ? -15.806 2.997 23.365 1.00 92.50 286 TRP A C 1
ATOM 2215 O O . TRP A 1 286 ? -14.845 2.829 24.110 1.00 92.50 286 TRP A O 1
ATOM 2225 N N . GLN A 1 287 ? -16.888 3.684 23.747 1.00 91.25 287 GLN A N 1
ATOM 2226 C CA . GLN A 1 287 ? -17.027 4.268 25.085 1.00 91.25 287 GLN A CA 1
ATOM 2227 C C . GLN A 1 287 ? -16.908 3.201 26.173 1.00 91.25 287 GLN A C 1
ATOM 2229 O O . GLN A 1 287 ? -16.213 3.417 27.165 1.00 91.25 287 GLN A O 1
ATOM 2234 N N . HIS A 1 288 ? -17.544 2.048 25.964 1.00 92.81 288 HIS A N 1
ATOM 2235 C CA . HIS A 1 288 ? -17.442 0.918 26.873 1.00 92.81 288 HIS A CA 1
ATOM 2236 C C . HIS A 1 288 ? -16.017 0.367 26.930 1.00 92.81 288 HIS A C 1
ATOM 2238 O O . HIS A 1 288 ? -15.454 0.245 28.014 1.00 92.81 288 HIS A O 1
ATOM 2244 N N . THR A 1 289 ? -15.397 0.086 25.781 1.00 91.12 289 THR A N 1
ATOM 2245 C CA . THR A 1 289 ? -14.059 -0.511 25.752 1.00 91.12 289 THR A CA 1
ATOM 2246 C C . THR A 1 289 ? -13.011 0.410 26.376 1.00 91.12 289 THR A C 1
ATOM 2248 O O . THR A 1 289 ? -12.228 -0.046 27.200 1.00 91.12 289 THR A O 1
ATOM 2251 N N . VAL A 1 290 ? -13.036 1.713 26.075 1.00 88.56 290 VAL A N 1
ATOM 2252 C CA . VAL A 1 290 ? -12.122 2.687 26.695 1.00 88.56 290 VAL A CA 1
ATOM 2253 C C . VAL A 1 290 ? -12.359 2.804 28.201 1.00 88.56 290 VAL A C 1
ATOM 2255 O O . VAL A 1 290 ? -11.396 2.879 28.960 1.00 88.56 290 VAL A O 1
ATOM 2258 N N . ALA A 1 291 ? -13.615 2.789 28.661 1.00 89.81 291 ALA A N 1
ATOM 2259 C CA . ALA A 1 291 ? -13.913 2.805 30.092 1.00 89.81 291 ALA A CA 1
ATOM 2260 C C . ALA A 1 291 ? -13.347 1.567 30.808 1.00 89.81 291 ALA A C 1
ATOM 2262 O O . ALA A 1 291 ? -12.728 1.707 31.863 1.00 89.81 291 ALA A O 1
ATOM 2263 N N . VAL A 1 292 ? -13.498 0.379 30.213 1.00 91.12 292 VAL A N 1
ATOM 2264 C CA . VAL A 1 292 ? -12.959 -0.881 30.750 1.00 91.12 292 VAL A CA 1
ATOM 2265 C C . VAL A 1 292 ? -11.427 -0.872 30.762 1.00 91.12 292 VAL A C 1
ATOM 2267 O O . VAL A 1 292 ? -10.831 -1.209 31.784 1.00 91.12 292 VAL A O 1
ATOM 2270 N N . THR A 1 293 ? -10.778 -0.442 29.673 1.00 89.12 293 THR A N 1
ATOM 2271 C CA . THR A 1 293 ? -9.309 -0.352 29.596 1.00 89.12 293 THR A CA 1
ATOM 2272 C C . THR A 1 293 ? -8.755 0.627 30.632 1.00 89.12 293 THR A C 1
ATOM 2274 O O . THR A 1 293 ? -7.870 0.258 31.400 1.00 89.12 293 THR A O 1
ATOM 2277 N N . ASN A 1 294 ? -9.332 1.828 30.745 1.00 87.56 294 ASN A N 1
ATOM 2278 C CA . ASN A 1 294 ? -8.904 2.823 31.733 1.00 87.56 294 ASN A CA 1
ATOM 2279 C C . ASN A 1 294 ? -9.102 2.331 33.177 1.00 87.56 294 ASN A C 1
ATOM 2281 O O . ASN A 1 294 ? -8.255 2.572 34.037 1.00 87.56 294 ASN A O 1
ATOM 2285 N N . ALA A 1 295 ? -10.208 1.636 33.463 1.00 90.31 295 ALA A N 1
ATOM 2286 C CA . ALA A 1 295 ? -10.456 1.061 34.784 1.00 90.31 295 ALA A CA 1
ATOM 2287 C C . ALA A 1 295 ? -9.429 -0.030 35.135 1.00 90.31 295 ALA A C 1
ATOM 2289 O O . ALA A 1 295 ? -8.937 -0.069 36.264 1.00 90.31 295 ALA A O 1
ATOM 2290 N N . ALA A 1 296 ? -9.070 -0.882 34.169 1.00 88.88 296 ALA A N 1
ATOM 2291 C CA . ALA A 1 296 ? -8.049 -1.910 34.345 1.00 88.88 296 ALA A CA 1
ATOM 2292 C C . ALA A 1 296 ? -6.651 -1.308 34.578 1.00 88.88 296 ALA A C 1
ATOM 2294 O O . ALA A 1 296 ? -5.933 -1.766 35.467 1.00 88.88 296 ALA A O 1
ATOM 2295 N N . GLU A 1 297 ? -6.282 -0.255 33.842 1.00 88.31 297 GLU A N 1
ATOM 2296 C CA . GLU A 1 297 ? -5.007 0.454 34.021 1.00 88.31 297 GLU A CA 1
ATOM 2297 C C . GLU A 1 297 ? -4.907 1.136 35.394 1.00 88.31 297 GLU A C 1
ATOM 2299 O O . GLU A 1 297 ? -3.892 0.996 36.079 1.00 88.31 297 GLU A O 1
ATOM 2304 N N . LEU A 1 298 ? -5.971 1.811 35.848 1.00 90.12 298 LEU A N 1
ATOM 2305 C CA . LEU A 1 298 ? -6.022 2.423 37.183 1.00 90.12 298 LEU A CA 1
ATOM 2306 C C . LEU A 1 298 ? -5.929 1.374 38.301 1.00 90.12 298 LEU A C 1
ATOM 2308 O O . LEU A 1 298 ? -5.222 1.581 39.290 1.00 90.12 298 LEU A O 1
ATOM 2312 N N . ALA A 1 299 ? -6.602 0.231 38.138 1.00 89.88 299 ALA A N 1
ATOM 2313 C CA . ALA A 1 299 ? -6.523 -0.876 39.088 1.00 89.88 299 ALA A CA 1
ATOM 2314 C C . ALA A 1 299 ? -5.121 -1.515 39.131 1.00 89.88 299 ALA A C 1
ATOM 2316 O O . ALA A 1 299 ? -4.669 -1.927 40.201 1.00 89.88 299 ALA A O 1
ATOM 2317 N N . ALA A 1 300 ? -4.421 -1.584 37.994 1.00 87.75 300 ALA A N 1
ATOM 2318 C CA . ALA A 1 300 ? -3.044 -2.068 37.925 1.00 87.75 300 ALA A CA 1
ATOM 2319 C C . ALA A 1 300 ? -2.053 -1.084 38.573 1.00 87.75 300 ALA A C 1
ATOM 2321 O O . ALA A 1 300 ? -1.190 -1.508 39.342 1.00 87.75 300 ALA A O 1
ATOM 2322 N N . ALA A 1 301 ? -2.210 0.223 38.334 1.00 89.00 301 ALA A N 1
ATOM 2323 C CA . ALA A 1 301 ? -1.363 1.259 38.929 1.00 89.00 301 ALA A CA 1
ATOM 2324 C C . ALA A 1 301 ? -1.491 1.320 40.462 1.00 89.00 301 ALA A C 1
ATOM 2326 O O . ALA A 1 301 ? -0.488 1.468 41.156 1.00 89.00 301 ALA A O 1
ATOM 2327 N N . GLY A 1 302 ? -2.703 1.141 41.003 1.00 87.38 302 GLY A N 1
ATOM 2328 C CA . GLY A 1 302 ? -2.942 1.153 42.451 1.00 87.38 302 GLY A CA 1
ATOM 2329 C C . GLY A 1 302 ? -2.262 0.011 43.217 1.00 87.38 302 GLY A C 1
ATOM 2330 O O . GLY A 1 302 ? -1.902 0.190 44.377 1.00 87.38 302 GLY A O 1
ATOM 2331 N N . LYS A 1 303 ? -2.032 -1.145 42.578 1.00 83.50 303 LYS A N 1
ATOM 2332 C CA . LYS A 1 303 ? -1.349 -2.289 43.210 1.00 83.50 303 LYS A CA 1
ATOM 2333 C C . LYS A 1 303 ? 0.170 -2.109 43.299 1.00 83.50 303 LYS A C 1
ATOM 2335 O O . LYS A 1 303 ? 0.775 -2.614 44.234 1.00 83.50 303 LYS A O 1
ATOM 2340 N N . GLY A 1 304 ? 0.781 -1.368 42.372 1.00 77.25 304 GLY A N 1
ATOM 2341 C CA . GLY A 1 304 ? 2.239 -1.197 42.315 1.00 77.25 304 GLY A CA 1
ATOM 2342 C C . GLY A 1 304 ? 2.832 -0.296 43.406 1.00 77.25 304 GLY A C 1
ATOM 2343 O O . GLY A 1 304 ? 4.028 -0.368 43.663 1.00 77.25 304 GLY A O 1
ATOM 2344 N N . SER A 1 305 ? 2.025 0.541 44.066 1.00 73.94 305 SER A N 1
ATOM 2345 C CA . SER A 1 305 ? 2.512 1.480 45.091 1.00 73.94 305 SER A CA 1
ATOM 2346 C C . SER A 1 305 ? 2.428 0.961 46.531 1.00 73.94 305 SER A C 1
ATOM 2348 O O . SER A 1 305 ? 2.915 1.645 47.424 1.00 73.94 305 SER A O 1
ATOM 2350 N N . GLN A 1 306 ? 1.842 -0.216 46.781 1.00 63.16 306 GLN A N 1
ATOM 2351 C CA . GLN A 1 306 ? 1.693 -0.759 48.142 1.00 63.16 306 GLN A CA 1
ATOM 2352 C C . GLN A 1 306 ? 2.757 -1.794 48.550 1.00 63.16 306 GLN A C 1
ATOM 2354 O O . GLN A 1 306 ? 2.764 -2.202 49.706 1.00 63.16 306 GLN A O 1
ATOM 2359 N N . GLU A 1 307 ? 3.667 -2.200 47.657 1.00 60.66 307 GLU A N 1
ATOM 2360 C CA . GLU A 1 307 ? 4.598 -3.321 47.910 1.00 60.66 307 GLU A CA 1
ATOM 2361 C C . GLU A 1 307 ? 6.082 -2.905 48.006 1.00 60.66 307 GLU A C 1
ATOM 2363 O O . GLU A 1 307 ? 6.977 -3.740 48.006 1.00 60.66 307 GLU A O 1
ATOM 2368 N N . SER A 1 308 ? 6.376 -1.607 48.132 1.00 59.81 308 SER A N 1
ATOM 2369 C CA . SER A 1 308 ? 7.725 -1.099 48.446 1.00 59.81 308 SER A CA 1
ATOM 2370 C C . SER A 1 308 ? 7.710 -0.244 49.707 1.00 59.81 308 SER A C 1
ATOM 2372 O O . SER A 1 308 ? 8.111 0.914 49.715 1.00 59.81 308 SER A O 1
ATOM 2374 N N . GLU A 1 309 ? 7.247 -0.856 50.789 1.00 60.50 309 GLU A N 1
ATOM 2375 C CA . GLU A 1 309 ? 7.660 -0.501 52.145 1.00 60.50 309 GLU A CA 1
ATOM 2376 C C . GLU A 1 309 ? 8.366 -1.732 52.742 1.00 60.50 309 GLU A C 1
ATOM 2378 O O . GLU A 1 309 ? 7.976 -2.297 53.759 1.00 60.50 309 GLU A O 1
ATOM 2383 N N . GLU A 1 310 ? 9.389 -2.214 52.029 1.00 62.50 310 GLU A N 1
ATOM 2384 C CA . GLU A 1 310 ? 10.358 -3.157 52.580 1.00 62.50 310 GLU A CA 1
ATOM 2385 C C . GLU A 1 310 ? 11.280 -2.365 53.529 1.00 62.50 310 GLU A C 1
ATOM 2387 O O . GLU A 1 310 ? 11.865 -1.356 53.117 1.00 62.50 310 GLU A O 1
ATOM 2392 N N . PRO A 1 311 ? 11.374 -2.741 54.817 1.00 61.03 311 PRO A N 1
ATOM 2393 C CA . PRO A 1 311 ? 12.132 -1.988 55.803 1.00 61.03 311 PRO A CA 1
ATOM 2394 C C . PRO A 1 311 ? 13.623 -2.032 55.463 1.00 61.03 311 PRO A C 1
ATOM 2396 O O . PRO A 1 311 ? 14.209 -3.098 55.284 1.00 61.03 311 PRO A O 1
ATOM 2399 N N . ALA A 1 312 ? 14.231 -0.848 55.395 1.00 56.81 312 ALA A N 1
ATOM 2400 C CA . ALA A 1 312 ? 15.642 -0.648 55.100 1.00 56.81 312 ALA A CA 1
ATOM 2401 C C . ALA A 1 312 ? 16.557 -1.597 55.908 1.00 56.81 312 ALA A C 1
ATOM 2403 O O . ALA A 1 312 ? 16.546 -1.541 57.144 1.00 56.81 312 ALA A O 1
ATOM 2404 N N . PRO A 1 313 ? 17.405 -2.420 55.261 1.00 63.84 313 PRO A N 1
ATOM 2405 C CA . PRO A 1 313 ? 18.497 -3.074 55.959 1.00 63.84 313 PRO A CA 1
ATOM 2406 C C . PRO A 1 313 ? 19.528 -2.009 56.346 1.00 63.84 313 PRO A C 1
ATOM 2408 O O . PRO A 1 313 ? 20.042 -1.266 55.507 1.00 63.84 313 PRO A O 1
ATOM 2411 N N . GLN A 1 314 ? 19.801 -1.915 57.646 1.00 58.28 314 GLN A N 1
ATOM 2412 C CA . GLN A 1 314 ? 20.825 -1.046 58.217 1.00 58.28 314 GLN A CA 1
ATOM 2413 C C . GLN A 1 314 ? 22.187 -1.327 57.570 1.00 58.28 314 GLN A C 1
ATOM 2415 O O . GLN A 1 314 ? 22.690 -2.449 57.575 1.00 58.28 314 GLN A O 1
ATOM 2420 N N . THR A 1 315 ? 22.785 -0.273 57.023 1.00 58.69 315 THR A N 1
ATOM 2421 C CA . THR A 1 315 ? 24.132 -0.247 56.456 1.00 58.69 315 THR A CA 1
ATOM 2422 C C . THR A 1 315 ? 25.192 -0.504 57.528 1.00 58.69 315 THR A C 1
ATOM 2424 O O . THR A 1 315 ? 25.329 0.291 58.459 1.00 58.69 315 THR A O 1
ATOM 2427 N N . ALA A 1 316 ? 25.993 -1.556 57.354 1.00 57.16 316 ALA A N 1
ATOM 2428 C CA . ALA A 1 316 ? 27.330 -1.659 57.938 1.00 57.16 316 ALA A CA 1
ATOM 2429 C C . ALA A 1 316 ? 28.369 -1.084 56.950 1.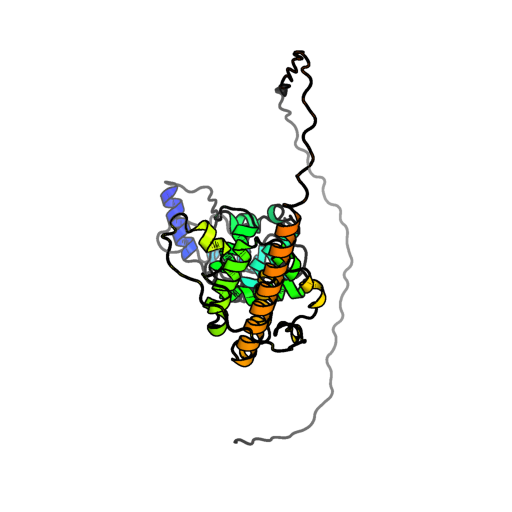00 57.16 316 ALA A C 1
ATOM 2431 O O . ALA A 1 316 ? 28.182 -1.208 55.736 1.00 57.16 316 ALA A O 1
ATOM 2432 N N . PRO A 1 317 ? 29.456 -0.452 57.429 1.00 59.38 317 PRO A N 1
ATOM 2433 C CA . PRO A 1 317 ? 30.491 0.103 56.569 1.00 59.38 317 PRO A CA 1
ATOM 2434 C C . PRO A 1 317 ? 31.435 -1.014 56.110 1.00 59.38 317 PRO A C 1
ATOM 2436 O O . PRO A 1 317 ? 31.929 -1.791 56.928 1.00 59.38 317 PRO A O 1
ATOM 2439 N N . THR A 1 318 ? 31.723 -1.105 54.812 1.00 51.94 318 THR A N 1
ATOM 2440 C CA . THR A 1 318 ? 32.852 -1.916 54.341 1.00 51.94 318 THR A CA 1
ATOM 2441 C C . THR A 1 318 ? 33.626 -1.208 53.243 1.00 51.94 318 THR A C 1
ATOM 2443 O O . THR A 1 318 ? 33.080 -0.563 52.351 1.00 51.94 318 THR A O 1
ATOM 2446 N N . GLU A 1 319 ? 34.929 -1.314 53.437 1.00 41.03 319 GLU A N 1
ATOM 2447 C CA . GLU A 1 319 ? 36.055 -0.636 52.836 1.00 41.03 319 GLU A CA 1
ATOM 2448 C C . GLU A 1 319 ? 36.210 -0.802 51.322 1.00 41.03 319 GLU A C 1
ATOM 2450 O O . GLU A 1 319 ? 35.814 -1.781 50.692 1.00 41.03 319 GLU A O 1
ATOM 2455 N N . HIS A 1 320 ? 36.905 0.196 50.783 1.00 49.53 320 HIS A N 1
ATOM 2456 C CA . HIS A 1 320 ? 37.619 0.218 49.519 1.00 49.53 320 HIS A CA 1
ATOM 2457 C C . HIS A 1 320 ? 38.233 -1.126 49.100 1.00 49.53 320 HIS A C 1
ATOM 2459 O O . HIS A 1 320 ? 39.097 -1.669 49.781 1.00 49.53 320 HIS A O 1
ATOM 2465 N N . THR A 1 321 ? 37.951 -1.561 47.871 1.00 42.16 321 THR A N 1
ATOM 2466 C CA . THR A 1 321 ? 38.953 -2.234 47.034 1.00 42.16 321 THR A CA 1
ATOM 2467 C C . THR A 1 321 ? 38.718 -1.863 45.575 1.00 42.16 321 THR A C 1
ATOM 2469 O O . THR A 1 321 ? 37.700 -2.188 44.970 1.00 42.16 321 THR A O 1
ATOM 2472 N N . ALA A 1 322 ? 39.685 -1.131 45.028 1.00 46.97 322 ALA A N 1
ATOM 2473 C CA . ALA A 1 322 ? 39.802 -0.837 43.614 1.00 46.97 322 ALA A CA 1
ATOM 2474 C C . ALA A 1 322 ? 40.255 -2.096 42.862 1.00 46.97 322 ALA A C 1
ATOM 2476 O O . ALA A 1 322 ? 41.269 -2.691 43.220 1.00 46.97 322 ALA A O 1
ATOM 2477 N N . ILE A 1 323 ? 39.554 -2.459 41.786 1.00 42.53 323 ILE A N 1
ATOM 2478 C CA . ILE A 1 323 ? 40.090 -3.345 40.747 1.00 42.53 323 ILE A CA 1
ATOM 2479 C C . ILE A 1 323 ? 39.878 -2.672 39.383 1.00 42.53 323 ILE A C 1
ATOM 2481 O O . ILE A 1 323 ? 38.749 -2.292 39.060 1.00 42.53 323 ILE A O 1
ATOM 2485 N N . PRO A 1 324 ? 40.943 -2.512 38.577 1.00 48.22 324 PRO A N 1
ATOM 2486 C CA . PRO A 1 324 ? 40.879 -1.919 37.253 1.00 48.22 324 PRO A CA 1
ATOM 2487 C C . PRO A 1 324 ? 40.572 -2.998 36.210 1.00 48.22 324 PRO A C 1
ATOM 2489 O O . PRO A 1 324 ? 41.258 -4.015 36.135 1.00 48.22 324 PRO A O 1
ATOM 2492 N N . TRP A 1 325 ? 39.591 -2.758 35.344 1.00 39.88 325 TRP A N 1
ATOM 2493 C CA . TRP A 1 325 ? 39.437 -3.513 34.103 1.00 39.88 325 TRP A CA 1
ATOM 2494 C C . TRP A 1 325 ? 39.633 -2.560 32.922 1.00 39.88 325 TRP A C 1
ATOM 2496 O O . TRP A 1 325 ? 38.720 -1.902 32.438 1.00 39.88 325 TRP A O 1
ATOM 2506 N N . SER A 1 326 ? 40.886 -2.480 32.471 1.00 41.62 326 SER A N 1
ATOM 2507 C CA . SER A 1 326 ? 41.236 -1.972 31.146 1.00 41.62 326 SER A CA 1
ATOM 2508 C C . SER A 1 326 ? 40.917 -3.053 30.119 1.00 41.62 326 SER A C 1
ATOM 2510 O O . SER A 1 326 ? 41.670 -4.016 29.979 1.00 41.62 326 SER A O 1
ATOM 2512 N N . VAL A 1 327 ? 39.823 -2.891 29.377 1.00 42.00 327 VAL A N 1
ATOM 2513 C CA . VAL A 1 327 ? 39.579 -3.662 28.152 1.00 42.00 327 VAL A CA 1
ATOM 2514 C C . VAL A 1 327 ? 40.122 -2.859 26.976 1.00 42.00 327 VAL A C 1
ATOM 2516 O O . VAL A 1 327 ? 39.620 -1.801 26.608 1.00 42.00 327 VAL A O 1
ATOM 2519 N N . LYS A 1 328 ? 41.216 -3.383 26.430 1.00 45.66 328 LYS A N 1
ATOM 2520 C CA . LYS A 1 328 ? 41.925 -2.925 25.236 1.00 45.66 328 LYS A CA 1
ATOM 2521 C C . LYS A 1 328 ? 41.044 -3.174 23.995 1.00 45.66 328 LYS A C 1
ATOM 2523 O O . LYS A 1 328 ? 40.602 -4.311 23.825 1.00 45.66 328 LYS A O 1
ATOM 2528 N N . PRO A 1 329 ? 40.813 -2.199 23.100 1.00 45.59 329 PRO A N 1
ATOM 2529 C CA . PRO A 1 329 ? 40.249 -2.488 21.787 1.00 45.59 329 PRO A CA 1
ATOM 2530 C C . PRO A 1 329 ? 41.311 -3.189 20.932 1.00 45.59 329 PRO A C 1
ATOM 2532 O O . PRO A 1 329 ? 42.420 -2.679 20.773 1.00 45.59 329 PRO A O 1
ATOM 2535 N N . ALA A 1 330 ? 40.978 -4.365 20.403 1.00 38.25 330 ALA A N 1
ATOM 2536 C CA . ALA A 1 330 ? 41.766 -5.030 19.376 1.00 38.25 330 ALA A CA 1
ATOM 2537 C C . ALA A 1 330 ? 41.590 -4.282 18.046 1.00 38.25 330 ALA A C 1
ATOM 2539 O O . ALA A 1 330 ? 40.478 -4.165 17.528 1.00 38.25 330 ALA A O 1
ATOM 2540 N N . GLU A 1 331 ? 42.693 -3.763 17.514 1.00 42.00 331 GLU A N 1
ATOM 2541 C CA . GLU A 1 331 ? 42.792 -3.265 16.146 1.00 42.00 331 GLU A CA 1
ATOM 2542 C C . GLU A 1 331 ? 42.524 -4.404 15.145 1.00 42.00 331 GLU A C 1
ATOM 2544 O O . GLU A 1 331 ? 43.092 -5.490 15.287 1.00 42.00 331 GLU A O 1
ATOM 2549 N N . PRO A 1 332 ? 41.710 -4.187 14.099 1.00 50.91 332 PRO A N 1
ATOM 2550 C CA . PRO A 1 332 ? 41.672 -5.088 12.962 1.00 50.91 332 PRO A CA 1
ATOM 2551 C C . PRO A 1 332 ? 42.879 -4.827 12.053 1.00 50.91 332 PRO A C 1
ATOM 2553 O O . PRO A 1 332 ? 42.904 -3.898 11.244 1.00 50.91 332 PRO A O 1
ATOM 2556 N N . THR A 1 333 ? 43.874 -5.703 12.164 1.00 39.50 333 THR A N 1
ATOM 2557 C CA . THR A 1 333 ? 44.947 -5.888 11.186 1.00 39.50 333 THR A CA 1
ATOM 2558 C C . THR A 1 333 ? 44.347 -6.438 9.889 1.00 39.50 333 THR A C 1
ATOM 2560 O O . THR A 1 333 ? 44.189 -7.646 9.736 1.00 39.50 333 THR A O 1
ATOM 2563 N N . HIS A 1 334 ? 44.001 -5.572 8.935 1.00 45.66 334 HIS A N 1
ATOM 2564 C CA . HIS A 1 334 ? 43.820 -6.002 7.548 1.00 45.66 334 HIS A CA 1
ATOM 2565 C C . HIS A 1 334 ? 45.093 -5.725 6.758 1.00 45.66 334 HIS A C 1
ATOM 2567 O O . HIS A 1 334 ? 45.368 -4.614 6.302 1.00 45.66 334 HIS A O 1
ATOM 2573 N N . GLU A 1 335 ? 45.869 -6.800 6.623 1.00 40.53 335 GLU A N 1
ATOM 2574 C CA . GLU A 1 335 ? 46.979 -6.936 5.700 1.00 40.53 335 GLU A CA 1
ATOM 2575 C C . GLU A 1 335 ? 46.572 -6.524 4.287 1.00 40.53 335 GLU A C 1
ATOM 2577 O O . GLU A 1 335 ? 45.720 -7.108 3.612 1.00 40.53 335 GLU A O 1
ATOM 2582 N N . ARG A 1 336 ? 47.273 -5.497 3.835 1.00 39.06 336 ARG A N 1
ATOM 2583 C CA . ARG A 1 336 ? 47.332 -5.014 2.471 1.00 39.06 336 ARG A CA 1
ATOM 2584 C C . ARG A 1 336 ? 48.178 -5.999 1.661 1.00 39.06 336 ARG A C 1
ATOM 2586 O O . ARG A 1 336 ? 49.388 -5.824 1.550 1.00 39.06 336 ARG A O 1
ATOM 2593 N N . ARG A 1 337 ? 47.567 -7.046 1.099 1.00 38.56 337 ARG A N 1
ATOM 2594 C CA . ARG A 1 337 ? 48.250 -7.927 0.138 1.00 38.56 337 ARG A CA 1
ATOM 2595 C C . ARG A 1 337 ? 48.031 -7.415 -1.282 1.00 38.56 337 ARG A C 1
ATOM 2597 O O . ARG A 1 337 ? 47.019 -7.678 -1.923 1.00 38.56 337 ARG A O 1
ATOM 2604 N N . SER A 1 338 ? 49.005 -6.637 -1.738 1.00 41.47 338 SER A N 1
ATOM 2605 C CA . SER A 1 338 ? 49.178 -6.264 -3.136 1.00 41.47 338 SER A CA 1
ATOM 2606 C C . SER A 1 338 ? 49.814 -7.411 -3.928 1.00 41.47 338 SER A C 1
ATOM 2608 O O . SER A 1 338 ? 50.858 -7.923 -3.531 1.00 41.47 338 SER A O 1
ATOM 2610 N N . GLY A 1 339 ? 49.235 -7.703 -5.097 1.00 33.28 339 GLY A N 1
ATOM 2611 C CA . GLY A 1 339 ? 49.923 -8.237 -6.283 1.00 33.28 339 GLY A CA 1
ATOM 2612 C C . GLY A 1 339 ? 49.569 -9.677 -6.696 1.00 33.28 339 GLY A C 1
ATOM 2613 O O . GLY A 1 339 ? 49.153 -10.462 -5.847 1.00 33.28 339 GLY A O 1
ATOM 2614 N N . PRO A 1 340 ? 49.823 -10.083 -7.960 1.00 52.28 340 PRO A N 1
ATOM 2615 C CA . PRO A 1 340 ? 49.969 -9.297 -9.190 1.00 52.28 340 PRO A CA 1
ATOM 2616 C C . PRO A 1 340 ? 49.056 -9.786 -10.341 1.00 52.28 340 PRO A C 1
ATOM 2618 O O . PRO A 1 340 ? 48.383 -10.810 -10.268 1.00 52.28 340 PRO A O 1
ATOM 2621 N N . ALA A 1 341 ? 49.060 -9.001 -11.420 1.00 38.91 341 ALA A N 1
ATOM 2622 C CA . ALA A 1 341 ? 48.423 -9.275 -12.699 1.00 38.91 341 ALA A CA 1
ATOM 2623 C C . ALA A 1 341 ? 48.870 -10.615 -13.310 1.00 38.91 341 ALA A C 1
ATOM 2625 O O . ALA A 1 341 ? 50.067 -10.869 -13.446 1.00 38.91 341 ALA A O 1
ATOM 2626 N N . ALA A 1 342 ? 47.898 -11.417 -13.748 1.00 37.00 342 ALA A N 1
ATOM 2627 C CA . ALA A 1 342 ? 48.109 -12.541 -14.648 1.00 37.00 342 ALA A CA 1
ATOM 2628 C C . ALA A 1 342 ? 47.344 -12.290 -15.952 1.00 37.00 342 ALA A C 1
ATOM 2630 O O . ALA A 1 342 ? 46.115 -12.272 -16.008 1.00 37.00 342 ALA A O 1
ATOM 2631 N N . THR A 1 343 ? 48.144 -12.039 -16.977 1.00 37.06 343 THR A N 1
ATOM 2632 C CA . THR A 1 343 ? 47.855 -12.126 -18.404 1.00 37.06 343 THR A CA 1
ATOM 2633 C C . THR A 1 343 ? 47.616 -13.593 -18.804 1.00 37.06 343 THR A C 1
ATOM 2635 O O . THR A 1 343 ? 48.129 -14.494 -18.147 1.00 37.06 343 THR A O 1
ATOM 2638 N N . MET A 1 344 ? 46.952 -13.793 -19.951 1.00 32.38 344 MET A N 1
ATOM 2639 C CA . MET A 1 344 ? 46.630 -15.052 -20.659 1.00 32.38 344 MET A CA 1
ATOM 2640 C C . MET A 1 344 ? 45.272 -15.672 -20.276 1.00 32.38 344 MET A C 1
ATOM 2642 O O . MET A 1 344 ? 44.920 -15.739 -19.112 1.00 32.38 344 MET A O 1
ATOM 2646 N N . GLY A 1 345 ? 44.438 -16.142 -21.202 1.00 31.94 345 GLY A N 1
ATOM 2647 C CA . GLY A 1 345 ? 44.670 -16.393 -22.615 1.00 31.94 345 GLY A CA 1
ATOM 2648 C C . GLY A 1 345 ? 43.362 -16.562 -23.385 1.00 31.94 345 GLY A C 1
ATOM 2649 O O . GLY A 1 345 ? 42.300 -16.847 -22.835 1.00 31.94 345 GLY A O 1
ATOM 2650 N N . VAL A 1 346 ? 43.498 -16.332 -24.683 1.00 39.44 346 VAL A N 1
ATOM 2651 C CA . VAL A 1 346 ? 42.571 -16.702 -25.744 1.00 39.44 346 VAL A CA 1
ATOM 2652 C C . VAL A 1 346 ? 42.466 -18.231 -25.784 1.00 39.44 346 VAL A C 1
ATOM 2654 O O . VAL A 1 346 ? 43.485 -18.905 -25.882 1.00 39.44 346 VAL A O 1
ATOM 2657 N N . ALA A 1 347 ? 41.247 -18.756 -25.718 1.00 34.44 347 ALA A N 1
ATOM 2658 C CA . ALA A 1 347 ? 40.875 -20.108 -26.137 1.00 34.44 347 ALA A CA 1
ATOM 2659 C C . ALA A 1 347 ? 39.446 -19.973 -26.687 1.00 34.44 347 ALA A C 1
ATOM 2661 O O . ALA A 1 347 ? 38.519 -19.643 -25.952 1.00 34.44 347 ALA A O 1
ATOM 2662 N N . GLU A 1 348 ? 39.283 -19.790 -27.993 1.00 33.12 348 GLU A N 1
ATOM 2663 C CA . GLU A 1 348 ? 39.217 -20.850 -29.005 1.00 33.12 348 GLU A CA 1
ATOM 2664 C C . GLU A 1 348 ? 38.038 -21.800 -28.751 1.00 33.12 348 GLU A C 1
ATOM 2666 O O . GLU A 1 348 ? 38.011 -22.606 -27.823 1.00 33.12 348 GLU A O 1
ATOM 2671 N N . ALA A 1 349 ? 37.016 -21.608 -29.581 1.00 38.38 349 ALA A N 1
ATOM 2672 C CA . ALA A 1 349 ? 35.805 -22.401 -29.641 1.00 38.38 349 ALA A CA 1
ATOM 2673 C C . ALA A 1 349 ? 36.087 -23.774 -30.266 1.00 38.38 349 ALA A C 1
ATOM 2675 O O . ALA A 1 349 ? 36.818 -23.838 -31.254 1.00 38.38 349 ALA A O 1
ATOM 2676 N N . PRO A 1 350 ? 35.399 -24.840 -29.828 1.00 48.97 350 PRO A N 1
ATOM 2677 C CA . PRO A 1 350 ? 35.145 -25.975 -30.683 1.00 48.97 350 PRO A CA 1
ATOM 2678 C C . PRO A 1 350 ? 33.735 -25.911 -31.273 1.00 48.97 350 PRO A C 1
ATOM 2680 O O . PRO A 1 350 ? 32.731 -25.619 -30.622 1.00 48.97 350 PRO A O 1
ATOM 2683 N N . ALA A 1 351 ? 33.740 -26.193 -32.565 1.00 33.72 351 ALA A N 1
ATOM 2684 C CA . ALA A 1 351 ? 32.636 -26.376 -33.470 1.00 33.72 351 ALA A CA 1
ATOM 2685 C C . ALA A 1 351 ? 31.586 -27.413 -33.019 1.00 33.72 351 ALA A C 1
ATOM 2687 O O . ALA A 1 351 ? 31.895 -28.432 -32.411 1.00 33.72 351 ALA A O 1
ATOM 2688 N N . LEU A 1 352 ? 30.354 -27.136 -33.456 1.00 39.47 352 LEU A N 1
ATOM 2689 C CA . LEU A 1 352 ? 29.434 -28.055 -34.137 1.00 39.47 352 LEU A CA 1
ATOM 2690 C C . LEU A 1 352 ? 29.288 -29.469 -33.548 1.00 39.47 352 LEU A C 1
ATOM 2692 O O . LEU A 1 352 ? 29.966 -30.409 -33.950 1.00 39.47 352 LEU A O 1
ATOM 2696 N N . GLY A 1 353 ? 28.264 -29.632 -32.709 1.00 34.88 353 GLY A N 1
ATOM 2697 C CA . GLY A 1 353 ? 27.610 -30.913 -32.458 1.00 34.88 353 GLY A CA 1
ATOM 2698 C C . GLY A 1 353 ? 26.169 -30.862 -32.954 1.00 34.88 353 GLY A C 1
ATOM 2699 O O . GLY A 1 353 ? 25.311 -30.252 -32.321 1.00 34.88 353 GLY A O 1
ATOM 2700 N N . HIS A 1 354 ? 25.916 -31.487 -34.103 1.00 43.53 354 HIS A N 1
ATOM 2701 C CA . HIS A 1 354 ? 24.582 -31.827 -34.585 1.00 43.53 354 HIS A CA 1
ATOM 2702 C C . HIS A 1 354 ? 23.829 -32.664 -33.543 1.00 43.53 354 HIS A C 1
ATOM 2704 O O . HIS A 1 354 ? 24.296 -33.735 -33.162 1.00 43.53 354 HIS A O 1
ATOM 2710 N N . GLN A 1 355 ? 22.617 -32.251 -33.177 1.00 41.47 355 GLN A N 1
ATOM 2711 C CA . GLN A 1 355 ? 21.606 -33.198 -32.723 1.00 41.47 355 GLN A CA 1
ATOM 2712 C C . GLN A 1 355 ? 20.248 -32.829 -33.312 1.00 41.47 355 GLN A C 1
ATOM 2714 O O . GLN A 1 355 ? 19.642 -31.810 -32.988 1.00 41.47 355 GLN A O 1
ATOM 2719 N N . ALA A 1 356 ? 19.837 -33.679 -34.248 1.00 40.34 356 ALA A N 1
ATOM 2720 C CA . ALA A 1 356 ? 18.509 -33.747 -34.812 1.00 40.34 356 ALA A CA 1
ATOM 2721 C C . ALA A 1 356 ? 17.501 -34.122 -33.718 1.00 40.34 356 ALA A C 1
ATOM 2723 O O . ALA A 1 356 ? 17.723 -35.070 -32.965 1.00 40.34 356 ALA A O 1
ATOM 2724 N N . ALA A 1 357 ? 16.380 -33.408 -33.677 1.00 40.09 357 ALA A N 1
ATOM 2725 C CA . ALA A 1 357 ? 15.173 -33.831 -32.984 1.00 40.09 357 ALA A CA 1
ATOM 2726 C C . ALA A 1 357 ? 14.005 -33.817 -33.987 1.00 40.09 357 ALA A C 1
ATOM 2728 O O . ALA A 1 357 ? 13.980 -32.964 -34.880 1.00 40.09 357 ALA A O 1
ATOM 2729 N N . PRO A 1 358 ? 13.087 -34.791 -33.893 1.00 58.38 358 PRO A N 1
ATOM 2730 C CA . PRO A 1 358 ? 12.206 -35.179 -34.983 1.00 58.38 358 PRO A CA 1
ATOM 2731 C C . PRO A 1 358 ? 11.015 -34.238 -35.173 1.00 58.38 358 PRO A C 1
ATOM 2733 O O . PRO A 1 358 ? 10.366 -33.795 -34.227 1.00 58.38 358 PRO A O 1
ATOM 2736 N N . THR A 1 359 ? 10.708 -34.023 -36.448 1.00 40.88 359 THR A N 1
ATOM 2737 C CA . THR A 1 359 ? 9.457 -33.500 -36.989 1.00 40.88 359 THR A CA 1
ATOM 2738 C C . THR A 1 359 ? 8.272 -34.319 -36.473 1.00 40.88 359 THR A C 1
ATOM 2740 O O . THR A 1 359 ? 8.117 -35.482 -36.838 1.00 40.88 359 THR A O 1
ATOM 2743 N N . ALA A 1 360 ? 7.424 -33.710 -35.644 1.00 45.88 360 ALA A N 1
ATOM 2744 C CA . ALA A 1 360 ? 6.083 -34.203 -35.354 1.00 45.88 360 ALA A CA 1
ATOM 2745 C C . ALA A 1 360 ? 5.069 -33.273 -36.031 1.00 45.88 360 ALA A C 1
ATOM 2747 O O . ALA A 1 360 ? 4.829 -32.142 -35.613 1.00 45.88 360 ALA A O 1
ATOM 2748 N N . GLU A 1 361 ? 4.543 -33.784 -37.131 1.00 48.41 361 GLU A N 1
ATOM 2749 C CA . GLU A 1 361 ? 3.481 -33.264 -37.979 1.00 48.41 361 GLU A CA 1
ATOM 2750 C C . GLU A 1 361 ? 2.119 -33.343 -37.256 1.00 48.41 361 GLU A C 1
ATOM 2752 O O . GLU A 1 361 ? 1.722 -34.430 -36.829 1.00 48.41 361 GLU A O 1
ATOM 2757 N N . PRO A 1 362 ? 1.362 -32.240 -37.100 1.00 56.16 362 PRO A N 1
ATOM 2758 C CA . PRO A 1 362 ? -0.041 -32.321 -36.726 1.00 56.16 362 PRO A CA 1
ATOM 2759 C C . PRO A 1 362 ? -0.917 -32.329 -37.985 1.00 56.16 362 PRO A C 1
ATOM 2761 O O . PRO A 1 362 ? -1.009 -31.344 -38.719 1.00 56.16 362 PRO A O 1
ATOM 2764 N N . ALA A 1 363 ? -1.585 -33.460 -38.205 1.00 52.16 363 ALA A N 1
ATOM 2765 C CA . ALA A 1 363 ? -2.593 -33.652 -39.240 1.00 52.16 363 ALA A CA 1
ATOM 2766 C C . ALA A 1 363 ? -3.775 -32.656 -39.115 1.00 52.16 363 ALA A C 1
ATOM 2768 O O . ALA A 1 363 ? -4.161 -32.275 -38.002 1.00 52.16 363 ALA A O 1
ATOM 2769 N N . PRO A 1 364 ? -4.401 -32.261 -40.240 1.00 60.44 364 PRO A N 1
ATOM 2770 C CA . PRO A 1 364 ? -5.499 -31.300 -40.261 1.00 60.44 364 PRO A CA 1
ATOM 2771 C C . PRO A 1 364 ? -6.826 -31.924 -39.801 1.00 60.44 364 PRO A C 1
ATOM 2773 O O . PRO A 1 364 ? -7.281 -32.942 -40.325 1.00 60.44 364 PRO A O 1
ATOM 2776 N N . ARG A 1 365 ? -7.501 -31.271 -38.845 1.00 50.78 365 ARG A N 1
ATOM 2777 C CA . ARG A 1 365 ? -8.901 -31.561 -38.505 1.00 50.78 365 ARG A CA 1
ATOM 2778 C C . ARG A 1 365 ? -9.820 -30.954 -39.563 1.00 50.78 365 ARG A C 1
ATOM 2780 O O . ARG A 1 365 ? -9.916 -29.738 -39.696 1.00 50.78 365 ARG A O 1
ATOM 2787 N N . ASN A 1 366 ? -10.495 -31.835 -40.287 1.00 46.91 366 ASN A N 1
ATOM 2788 C CA . ASN A 1 366 ? -11.543 -31.527 -41.248 1.00 46.91 366 ASN A CA 1
ATOM 2789 C C . ASN A 1 366 ? -12.816 -31.022 -40.524 1.00 46.91 366 ASN A C 1
ATOM 2791 O O . ASN A 1 366 ? -13.271 -31.695 -39.593 1.00 46.91 366 ASN A O 1
ATOM 2795 N N . PRO A 1 367 ? -13.412 -29.882 -40.922 1.00 60.38 367 PRO A N 1
ATOM 2796 C CA . PRO A 1 367 ? -14.707 -29.434 -40.431 1.00 60.38 367 PRO A CA 1
ATOM 2797 C C . PRO A 1 367 ? -15.813 -29.925 -41.375 1.00 60.38 367 PRO A C 1
ATOM 2799 O O . PRO A 1 367 ? -15.878 -29.527 -42.536 1.00 60.38 367 PRO A O 1
ATOM 2802 N N . SER A 1 368 ? -16.722 -30.774 -40.895 1.00 47.31 368 SER A N 1
ATOM 2803 C CA . SER A 1 368 ? -17.965 -31.051 -41.618 1.00 47.31 368 SER A CA 1
ATOM 2804 C C . SER A 1 368 ? -19.126 -31.367 -40.681 1.00 47.31 368 SER A C 1
ATOM 2806 O O . SER A 1 368 ? -19.193 -32.429 -40.078 1.00 47.31 368 SER A O 1
ATOM 2808 N N . GLN A 1 369 ? -20.049 -30.404 -40.661 1.00 40.84 369 GLN A N 1
ATOM 2809 C CA . GLN A 1 369 ? -21.491 -30.591 -40.833 1.00 40.84 369 GLN A CA 1
ATOM 2810 C C . GLN A 1 369 ? -22.300 -31.282 -39.723 1.00 40.84 369 GLN A C 1
ATOM 2812 O O . GLN A 1 369 ? -22.272 -32.496 -39.552 1.00 40.84 369 GLN A O 1
ATOM 2817 N N . ARG A 1 370 ? -23.168 -30.475 -39.099 1.00 42.12 370 ARG A N 1
ATOM 2818 C CA . ARG A 1 370 ? -24.642 -30.627 -39.058 1.00 42.12 370 ARG A CA 1
ATOM 2819 C C . ARG A 1 370 ? -25.222 -29.282 -38.583 1.00 42.12 370 ARG A C 1
ATOM 2821 O O . ARG A 1 370 ? -24.856 -28.814 -37.515 1.00 42.12 370 ARG A O 1
ATOM 2828 N N . SER A 1 371 ? -25.793 -28.491 -39.497 1.00 46.81 371 SER A N 1
ATOM 2829 C CA . SER A 1 371 ? -27.248 -28.357 -39.757 1.00 46.81 371 SER A CA 1
ATOM 2830 C C . SER A 1 371 ? -27.987 -27.771 -38.545 1.00 46.81 371 SER A C 1
ATOM 2832 O O . SER A 1 371 ? -28.006 -28.395 -37.493 1.00 46.81 371 SER A O 1
ATOM 2834 N N . ALA A 1 372 ? -28.401 -26.495 -38.607 1.00 40.88 372 ALA A N 1
ATOM 2835 C CA . ALA A 1 372 ? -29.764 -26.051 -38.975 1.00 40.88 372 ALA A CA 1
ATOM 2836 C C . ALA A 1 372 ? -30.814 -26.637 -38.009 1.00 40.88 372 ALA A C 1
ATOM 2838 O O . ALA A 1 372 ? -30.892 -27.848 -37.845 1.00 40.88 372 ALA A O 1
ATOM 2839 N N . THR A 1 373 ? -31.657 -25.873 -37.312 1.00 36.31 373 THR A N 1
ATOM 2840 C CA . THR A 1 373 ? -32.763 -25.025 -37.813 1.00 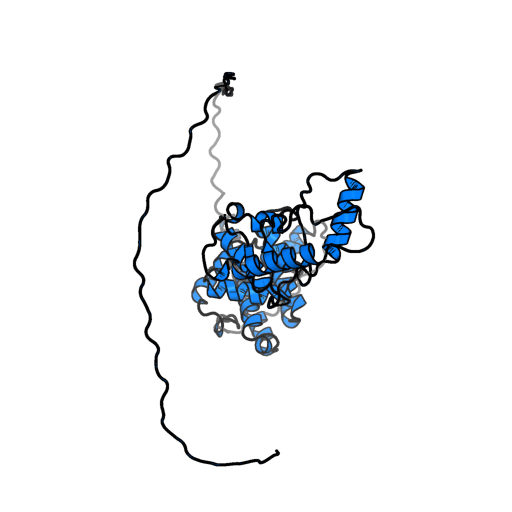36.31 373 THR A CA 1
ATOM 2841 C C . THR A 1 373 ? -33.387 -24.372 -36.549 1.00 36.31 373 THR A C 1
ATOM 2843 O O . THR A 1 373 ? -33.368 -25.007 -35.498 1.00 36.31 373 THR A O 1
ATOM 2846 N N . THR A 1 374 ? -33.754 -23.084 -36.503 1.00 39.03 374 THR A N 1
ATOM 2847 C CA . THR A 1 374 ? -35.151 -22.555 -36.514 1.00 39.03 374 THR A CA 1
ATOM 2848 C C . THR A 1 374 ? -35.172 -21.410 -35.473 1.00 39.03 374 THR A C 1
ATOM 2850 O O . THR A 1 374 ? -34.787 -21.622 -34.331 1.00 39.03 374 THR A O 1
ATOM 2853 N N . GLU A 1 375 ? -35.242 -20.140 -35.880 1.00 35.03 375 GLU A N 1
ATOM 2854 C CA . GLU A 1 375 ? -36.478 -19.334 -35.956 1.00 35.03 375 GLU A CA 1
ATOM 2855 C C . GLU A 1 375 ? -37.083 -18.978 -34.581 1.00 35.03 375 GLU A C 1
ATOM 2857 O O . GLU A 1 375 ? -37.684 -19.814 -33.916 1.00 35.03 375 GLU A O 1
ATOM 2862 N N . SER A 1 376 ? -36.966 -17.712 -34.170 1.00 37.38 376 SER A N 1
ATOM 2863 C CA . SER A 1 376 ? -38.120 -16.893 -33.759 1.00 37.38 376 SER A CA 1
ATOM 2864 C C . SER A 1 376 ? -37.682 -15.520 -33.269 1.00 37.38 376 SER A C 1
ATOM 2866 O O . SER A 1 376 ? -36.872 -15.367 -32.355 1.00 37.38 376 SER A O 1
ATOM 2868 N N . ALA A 1 377 ? -38.269 -14.519 -33.910 1.00 37.00 377 ALA A N 1
ATOM 2869 C CA . ALA A 1 377 ? -38.314 -13.148 -33.463 1.00 37.00 377 ALA A CA 1
ATOM 2870 C C . ALA A 1 377 ? -39.077 -13.032 -32.135 1.00 37.00 377 ALA A C 1
ATOM 2872 O O . ALA A 1 377 ? -40.095 -13.690 -31.947 1.00 37.00 377 ALA A O 1
ATOM 2873 N N . SER A 1 378 ? -38.662 -12.100 -31.280 1.00 38.16 378 SER A N 1
ATOM 2874 C CA . SER A 1 378 ? -39.632 -11.214 -30.642 1.00 38.16 378 SER A CA 1
ATOM 2875 C C . SER A 1 378 ? -38.954 -9.917 -30.220 1.00 38.16 378 SER A C 1
ATOM 2877 O O . SER A 1 378 ? -38.102 -9.885 -29.335 1.00 38.16 378 SER A O 1
ATOM 2879 N N . ALA A 1 379 ? -39.363 -8.836 -30.876 1.00 38.16 379 ALA A N 1
ATOM 2880 C CA . ALA A 1 379 ? -39.408 -7.522 -30.261 1.00 38.16 379 ALA A CA 1
ATOM 2881 C C . ALA A 1 379 ? -40.405 -7.548 -29.087 1.00 38.16 379 ALA A C 1
ATOM 2883 O O . ALA A 1 379 ? -41.338 -8.349 -29.107 1.00 38.16 379 ALA A O 1
ATOM 2884 N N . VAL A 1 380 ? -40.219 -6.669 -28.100 1.00 32.69 380 VAL A N 1
ATOM 2885 C CA . VAL A 1 380 ? -41.228 -5.714 -27.601 1.00 32.69 380 VAL A CA 1
ATOM 2886 C C . VAL A 1 380 ? -40.569 -4.813 -26.547 1.00 32.69 380 VAL A C 1
ATOM 2888 O O . VAL A 1 380 ? -39.765 -5.245 -25.725 1.00 32.69 380 VAL A O 1
ATOM 2891 N N . ALA A 1 381 ? -40.886 -3.528 -26.673 1.00 32.97 381 ALA A N 1
ATOM 2892 C CA . ALA A 1 381 ? -40.456 -2.404 -25.862 1.00 32.97 381 ALA A CA 1
ATOM 2893 C C . ALA A 1 381 ? -41.250 -2.267 -24.551 1.00 32.97 381 ALA A C 1
ATOM 2895 O O . ALA A 1 381 ? -42.292 -2.894 -24.414 1.00 32.97 381 ALA A O 1
ATOM 2896 N N . ALA A 1 382 ? -40.781 -1.343 -23.699 1.00 33.38 382 ALA A N 1
ATOM 2897 C CA . ALA A 1 382 ? -41.500 -0.625 -22.632 1.00 33.38 382 ALA A CA 1
ATOM 2898 C C . ALA A 1 382 ? -42.283 -1.506 -21.635 1.00 33.38 382 ALA A C 1
ATOM 2900 O O . ALA A 1 382 ? -43.280 -2.137 -21.959 1.00 33.38 382 ALA A O 1
ATOM 2901 N N . THR A 1 383 ? -41.956 -1.514 -20.347 1.00 40.16 383 THR A N 1
ATOM 2902 C CA . THR A 1 383 ? -42.095 -0.388 -19.405 1.00 40.16 383 THR A CA 1
ATOM 2903 C C . THR A 1 383 ? -41.390 -0.758 -18.106 1.00 40.16 383 THR A C 1
ATOM 2905 O O . THR A 1 383 ? -41.417 -1.967 -17.776 1.00 40.16 383 THR A O 1
#

pLDDT: mean 79.05, std 21.65, range [31.94, 98.5]

Sequence (383 aa):
MWQGKTEIQRLQMRGCAGPPLTARLRAAGQLALLELRPPGLSPSAILLVRRIVDPLPHALSLSATYKPNRAWQHAVQRSVHDLYRQSARPVMGAVAATAPAVLFADEAELLACFARDWLAGSLDAHWWWRALFQRFNGTPAQILVACLQEQMRLLPAVFALLDEWDMAVQTTTRLSSGATSALLTQLLAAHQVPEFRGVTGADHPAQRAAQGSGWTAQSVPRPAPRVDAVLTDDPVPPWQPWLPHAREQTTLTPERQALLGLALALHRRPAAVRSRAFALAATRWWQHTVAVTNAAELAAAGKGSQESEEPAPQTAPTEHTAIPWSVKPAEPTHERRSGPAATMGVAEAPALGHQAAPTAEPAPRNPSQRSATTESASAVAAT